Protein AF-A0A2A3TCF7-F1 (afdb_monomer_lite)

Sequence (434 aa):
MSLETQSQESRTGRAIRLHGKKVSWSELCNYILDLIENEKITGTDALSKQLGKTPKQTRRYLLKMAQDGKITLDADTGRLEKTQKAVNHEKFERLQKSDFGKIREIGRWFGNLTCKPAVAANYQYSLKRIFDKIMVNPSAALASKQAFIETWKTFKDFNDADMGVGHDQCYRIAFRSLGDEFDYHINLALGKKIGLTSKHDSYKKYAGAALSTTLTKIIGKEMLENGDFEVYTWFRIGCRTGGRTGAIASMTWDKIVFDEENFEVAQHETKDPRGDEWIGEDGEWQRKLPAIDLLHVLKHWKNLDESPNSKFVWFEDKGSDIANRKAILKIRSRVIKTLRRYLEQHYDEMDLLTREYAQIEPGHLLRHTFAQLLRDEGATSEQIRVAGCWKSAEIISWYTAASKSEKDVIKRIGAKVDSFSQEESDIMLGGKKN

Radius of gyration: 27.83 Å; chains: 1; bounding box: 101×50×64 Å

Foldseek 3Di:
DDDPPDDPPDDDDDFQDFPNHGDDLVVVLVVLVCCCPVVVDFDLCVSCVNRVHDSVVSLVSLVLCVVQQQFPADPPPRTTDGGNLRVLVVLLVVLCVDPLNVPPLNVLLLVPDPDRSVLSSLLSVLQVCLCVVLVHDVCQCLVDLVSVLVSLLSSQVVCCVVPNPDPCASNLVSSVSSCVSSVSDDDPVNCVVRVSDDCLVVLLVLAALADDPVLLVVLLVVCVVVVVLLLSLLLLCCLFQVAFLLFQLLFDPVQFDLDQVDTKHWTQRDDDVPLPARDDPPTDTQIADGDCVSSVSVVVLVPPPPDPPCCPPRDDDPSHSVVRVVSSVVSSVVSLVVLLVSLVVCLVVGDPSNSVCCVPCVSSNSSLNNLAVCVVVPDDLVRSCSNNVPPDSVSSSSSHDDDPVRVVVCVVVVVVVPPPDDPVVAVPPDDDDD

Structure (mmCIF, N/CA/C/O backbone):
data_AF-A0A2A3TCF7-F1
#
_entry.id   AF-A0A2A3TCF7-F1
#
loop_
_atom_site.group_PDB
_atom_site.id
_atom_site.type_symbol
_atom_site.label_atom_id
_atom_site.label_alt_id
_atom_site.label_comp_id
_atom_site.label_asym_id
_atom_site.label_entity_id
_atom_site.label_seq_id
_atom_site.pdbx_PDB_ins_code
_atom_site.Cartn_x
_atom_site.Cartn_y
_atom_site.Cartn_z
_atom_site.occupancy
_atom_site.B_iso_or_equiv
_atom_site.auth_seq_id
_atom_site.auth_comp_id
_atom_site.auth_asym_id
_atom_site.auth_atom_id
_atom_site.pdbx_PDB_model_num
ATOM 1 N N . MET A 1 1 ? -33.132 -29.640 14.417 1.00 34.09 1 MET A N 1
ATOM 2 C CA . MET A 1 1 ? -33.767 -29.805 13.094 1.00 34.09 1 MET A CA 1
ATOM 3 C C . MET A 1 1 ? -33.851 -28.437 12.460 1.00 34.09 1 MET A C 1
ATOM 5 O O . MET A 1 1 ? -34.415 -27.529 13.053 1.00 34.09 1 MET A O 1
ATOM 9 N N . SER A 1 2 ? -33.137 -28.298 11.352 1.00 31.11 2 SER A N 1
ATOM 10 C CA . SER A 1 2 ? -32.813 -27.072 10.631 1.00 31.11 2 SER A CA 1
ATOM 11 C C . SER A 1 2 ? -34.040 -26.435 9.985 1.00 31.11 2 SER A C 1
ATOM 13 O O . SER A 1 2 ? -34.702 -27.059 9.159 1.00 31.11 2 SER A O 1
ATOM 15 N N . LEU A 1 3 ? -34.286 -25.170 10.311 1.00 27.86 3 LEU A N 1
ATOM 16 C CA . LEU A 1 3 ? -35.026 -24.257 9.450 1.00 27.86 3 LEU A CA 1
ATOM 17 C C . LEU A 1 3 ? -33.990 -23.323 8.831 1.00 27.86 3 LEU A C 1
ATOM 19 O O . LEU A 1 3 ? -33.562 -22.347 9.441 1.00 27.86 3 LEU A O 1
ATOM 23 N N . GLU A 1 4 ? -33.527 -23.709 7.645 1.00 30.52 4 GLU A N 1
ATOM 24 C CA . GLU A 1 4 ? -32.742 -22.860 6.759 1.00 30.52 4 GLU A CA 1
ATOM 25 C C . GLU A 1 4 ? -33.631 -21.713 6.281 1.00 30.52 4 GLU A C 1
ATOM 27 O O . GLU A 1 4 ? -34.510 -21.876 5.431 1.00 30.52 4 GLU A O 1
ATOM 32 N N . THR A 1 5 ? -33.406 -20.532 6.841 1.00 32.09 5 THR A N 1
ATOM 33 C CA . THR A 1 5 ? -33.926 -19.284 6.298 1.00 32.09 5 THR A CA 1
ATOM 34 C C . THR A 1 5 ? -33.156 -18.983 5.017 1.00 32.09 5 THR A C 1
ATOM 36 O O . THR A 1 5 ? -32.027 -18.498 5.032 1.00 32.09 5 THR A O 1
ATOM 39 N N . GLN A 1 6 ? -33.783 -19.332 3.896 1.00 28.39 6 GLN A N 1
ATOM 40 C CA . GLN A 1 6 ? -33.371 -18.966 2.549 1.00 28.39 6 GLN A CA 1
ATOM 41 C C . GLN A 1 6 ? -33.142 -17.453 2.469 1.00 28.39 6 GLN A C 1
ATOM 43 O O . GLN A 1 6 ? -34.055 -16.657 2.701 1.00 28.39 6 GLN A O 1
ATOM 48 N N . SER A 1 7 ? -31.919 -17.058 2.120 1.00 31.42 7 SER A N 1
ATOM 49 C CA . SER A 1 7 ? -31.607 -15.685 1.756 1.00 31.42 7 SER A CA 1
ATOM 50 C C . SER A 1 7 ? -32.367 -15.319 0.481 1.00 31.42 7 SER A C 1
ATOM 52 O O . SER A 1 7 ? -32.249 -15.947 -0.574 1.00 31.42 7 SER A O 1
ATOM 54 N N . GLN A 1 8 ? -33.191 -14.281 0.592 1.00 32.19 8 GLN A N 1
ATOM 55 C CA . GLN A 1 8 ? -33.838 -13.627 -0.534 1.00 32.19 8 GLN A CA 1
ATOM 56 C C . GLN A 1 8 ? -32.796 -12.873 -1.372 1.00 32.19 8 GLN A C 1
ATOM 58 O O . GLN A 1 8 ? -32.655 -11.662 -1.264 1.00 32.19 8 GLN A O 1
ATOM 63 N N . GLU A 1 9 ? -32.129 -13.576 -2.285 1.00 33.62 9 GLU A N 1
ATOM 64 C CA . GLU A 1 9 ? -31.624 -12.982 -3.524 1.00 33.62 9 GLU A CA 1
ATOM 65 C C . GLU A 1 9 ? -32.459 -13.484 -4.702 1.00 33.62 9 GLU A C 1
ATOM 67 O O . GLU A 1 9 ? -32.076 -14.330 -5.508 1.00 33.62 9 GLU A O 1
ATOM 72 N N . SER A 1 10 ? -33.646 -12.900 -4.829 1.00 32.91 10 SER A N 1
ATOM 73 C CA . SER A 1 10 ? -34.271 -12.760 -6.134 1.00 32.91 10 SER A CA 1
ATOM 74 C C . SER A 1 10 ? -34.734 -11.320 -6.277 1.00 32.91 10 SER A C 1
ATOM 76 O O . SER A 1 10 ? -35.724 -10.911 -5.675 1.00 32.91 10 SER A O 1
ATOM 78 N N . ARG A 1 11 ? -33.991 -10.551 -7.076 1.00 33.25 11 ARG A N 1
ATOM 79 C CA . ARG A 1 11 ? -34.541 -9.526 -7.969 1.00 33.25 11 ARG A CA 1
ATOM 80 C C . ARG A 1 11 ? -33.497 -9.146 -9.027 1.00 33.25 11 ARG A C 1
ATOM 82 O O . ARG A 1 11 ? -32.744 -8.193 -8.903 1.00 33.25 11 ARG A O 1
ATOM 89 N N . THR A 1 12 ? -33.571 -9.903 -10.130 1.00 35.03 12 THR A N 1
ATOM 90 C CA . THR A 1 12 ? -33.327 -9.493 -11.536 1.00 35.03 12 THR A CA 1
ATOM 91 C C . THR A 1 12 ? -32.009 -9.824 -12.262 1.00 35.03 12 THR A C 1
ATOM 93 O O . THR A 1 12 ? -31.820 -9.371 -13.389 1.00 35.03 12 THR A O 1
ATOM 96 N N . GLY A 1 13 ? -31.165 -10.731 -11.761 1.00 39.12 13 GLY A N 1
ATOM 97 C CA . GLY A 1 13 ? -30.095 -11.344 -12.569 1.00 39.12 13 GLY A CA 1
ATOM 98 C C . GLY A 1 13 ? -30.425 -12.785 -12.966 1.00 39.12 13 GLY A C 1
ATOM 99 O O . GLY A 1 13 ? -30.337 -13.679 -12.131 1.00 39.12 13 GLY A O 1
ATOM 100 N N . ARG A 1 14 ? -30.789 -13.068 -14.228 1.00 57.84 14 ARG A N 1
ATOM 101 C CA . ARG A 1 14 ? -30.811 -14.469 -14.707 1.00 57.84 14 ARG A CA 1
ATOM 102 C C . ARG A 1 14 ? -29.402 -15.048 -14.546 1.00 57.84 14 ARG A C 1
ATOM 104 O O . ARG A 1 14 ? -28.455 -14.457 -15.060 1.00 57.84 14 ARG A O 1
ATOM 111 N N . ALA A 1 15 ? -29.284 -16.200 -13.886 1.00 67.69 15 ALA A N 1
ATOM 112 C CA . ALA A 1 15 ? -28.016 -16.907 -13.736 1.00 67.69 15 ALA A CA 1
ATOM 113 C C . ALA A 1 15 ? -27.306 -17.056 -15.095 1.00 67.69 15 ALA A C 1
ATOM 115 O O . ALA A 1 15 ? -27.918 -17.492 -16.079 1.00 67.69 15 ALA A O 1
ATOM 116 N N . ILE A 1 16 ? -26.027 -16.676 -15.150 1.00 79.12 16 ILE A N 1
ATOM 117 C CA . ILE A 1 16 ? -25.201 -16.806 -16.351 1.00 79.12 16 ILE A CA 1
ATOM 118 C C . ILE A 1 16 ? -25.026 -18.297 -16.632 1.00 79.12 16 ILE A C 1
ATOM 120 O O . ILE A 1 16 ? -24.754 -19.088 -15.731 1.00 79.12 16 ILE A O 1
ATOM 124 N N . ARG A 1 17 ? -25.245 -18.692 -17.887 1.00 82.00 17 ARG A N 1
ATOM 125 C CA . ARG A 1 17 ? -25.094 -20.082 -18.317 1.00 82.00 17 ARG A CA 1
ATOM 126 C C . ARG A 1 17 ? -24.221 -20.171 -19.553 1.00 82.00 17 ARG A C 1
ATOM 128 O O . ARG A 1 17 ? -24.506 -19.446 -20.499 1.00 82.00 17 ARG A O 1
ATOM 135 N N . LEU A 1 18 ? -23.269 -21.089 -19.598 1.00 82.81 18 LEU A N 1
ATOM 136 C CA . LEU A 1 18 ? -22.531 -21.470 -20.804 1.00 82.81 18 LEU A CA 1
ATOM 137 C C . LEU A 1 18 ? -22.938 -22.892 -21.185 1.00 82.81 18 LEU A C 1
ATOM 139 O O . LEU A 1 18 ? -22.938 -23.776 -20.333 1.00 82.81 18 LEU A O 1
ATOM 143 N N . HIS A 1 19 ? -23.388 -23.093 -22.427 1.00 82.25 19 HIS A N 1
ATOM 144 C CA . HIS A 1 19 ? -23.897 -24.389 -22.916 1.00 82.25 19 HIS A CA 1
ATOM 145 C C . HIS A 1 19 ? -24.870 -25.092 -21.946 1.00 82.25 19 HIS A C 1
ATOM 147 O O . HIS A 1 19 ? -24.787 -26.289 -21.691 1.00 82.25 19 HIS A O 1
ATOM 153 N N . GLY A 1 20 ? -25.783 -24.325 -21.343 1.00 77.50 20 GLY A N 1
ATOM 154 C CA . GLY A 1 20 ? -26.787 -24.840 -20.406 1.00 77.50 20 GLY A CA 1
ATOM 155 C C . GLY A 1 20 ? -26.321 -25.004 -18.952 1.00 77.50 20 GLY A C 1
ATOM 156 O O . GLY A 1 20 ? -27.182 -25.032 -18.067 1.00 77.50 20 GLY A O 1
ATOM 157 N N . LYS A 1 21 ? -25.010 -25.007 -18.677 1.00 84.56 21 LYS A N 1
ATOM 158 C CA . LYS A 1 21 ? -24.438 -25.076 -17.321 1.00 84.56 21 LYS A CA 1
ATOM 159 C C . LYS A 1 21 ? -24.357 -23.693 -16.688 1.00 84.56 21 LYS A C 1
ATOM 161 O O . LYS A 1 21 ? -23.992 -22.739 -17.366 1.00 84.56 21 LYS A O 1
ATOM 166 N N . LYS A 1 22 ? -24.715 -23.575 -15.407 1.00 85.69 22 LYS A N 1
ATOM 167 C CA . LYS A 1 22 ? -24.538 -22.334 -14.636 1.00 85.69 22 LYS A CA 1
ATOM 168 C C . LYS A 1 22 ? -23.041 -22.102 -14.424 1.00 85.69 22 LYS A C 1
ATOM 170 O O . LYS A 1 22 ? -22.351 -23.047 -14.066 1.00 85.69 22 LYS A O 1
ATOM 175 N N . VAL A 1 23 ? -22.583 -20.879 -14.662 1.00 82.81 23 VAL A N 1
ATOM 176 C CA . VAL A 1 23 ? -21.180 -20.474 -14.492 1.00 82.81 23 VAL A CA 1
ATOM 177 C C . VAL A 1 23 ? -21.103 -19.136 -13.765 1.00 82.81 23 VAL A C 1
ATOM 179 O O . VAL A 1 23 ? -22.049 -18.338 -13.827 1.00 82.81 23 VAL A O 1
ATOM 182 N N . SER A 1 24 ? -19.988 -18.890 -13.089 1.00 80.88 24 SER A N 1
ATOM 183 C CA . SER A 1 24 ? -19.671 -17.597 -12.488 1.00 80.88 24 SER A CA 1
ATOM 184 C C . SER A 1 24 ? -19.297 -16.560 -13.558 1.00 80.88 24 SER A C 1
ATOM 186 O O . SER A 1 24 ? -19.062 -16.874 -14.730 1.00 80.88 24 SER A O 1
ATOM 188 N N . TRP A 1 25 ? -19.255 -15.282 -13.168 1.00 82.19 25 TRP A N 1
ATOM 189 C CA . TRP A 1 25 ? -18.772 -14.215 -14.053 1.00 82.19 25 TRP A CA 1
ATOM 190 C C . TRP A 1 25 ? -17.290 -14.400 -14.406 1.00 82.19 25 TRP A C 1
ATOM 1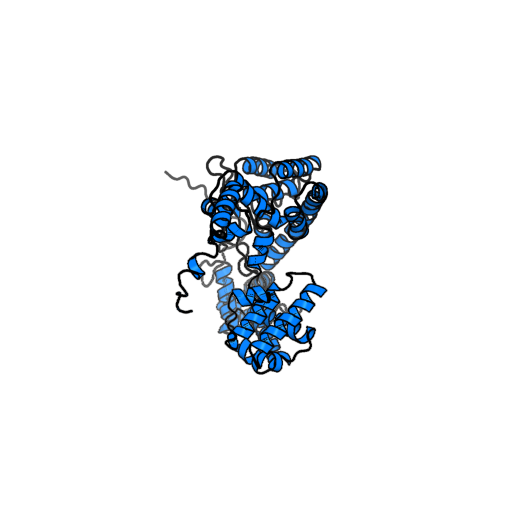92 O O . TRP A 1 25 ? -16.922 -14.219 -15.563 1.00 82.19 25 TRP A O 1
ATOM 202 N N . SER A 1 26 ? -16.468 -14.819 -13.439 1.00 71.44 26 SER A N 1
ATOM 203 C CA . SER A 1 26 ? -15.037 -15.087 -13.632 1.00 71.44 26 SER A CA 1
ATOM 204 C C . SER A 1 26 ? -14.809 -16.214 -14.647 1.00 71.44 26 SER A C 1
ATOM 206 O O . SER A 1 26 ? -14.059 -16.045 -15.607 1.00 71.44 26 SER A O 1
ATOM 208 N N . GLU A 1 27 ? -15.551 -17.319 -14.518 1.00 79.94 27 GLU A N 1
ATOM 209 C CA . GLU A 1 27 ? -15.502 -18.444 -15.461 1.00 79.94 27 GLU A CA 1
ATOM 210 C C . GLU A 1 27 ? -15.904 -18.022 -16.881 1.00 79.94 27 GLU A C 1
ATOM 212 O O . GLU A 1 27 ? -15.226 -18.371 -17.848 1.00 79.94 27 GLU A O 1
ATOM 217 N N . LEU A 1 28 ? -16.970 -17.223 -17.017 1.00 86.31 28 LEU A N 1
ATOM 218 C CA . LEU A 1 28 ? -17.383 -16.678 -18.312 1.00 86.31 28 LEU A CA 1
ATOM 219 C C . LEU A 1 28 ? -16.302 -15.771 -18.921 1.00 86.31 28 LEU A C 1
ATOM 221 O O . LEU A 1 28 ? -16.011 -15.888 -20.110 1.00 86.31 28 LEU A O 1
ATOM 225 N N . CYS A 1 29 ? -15.720 -14.871 -18.128 1.00 83.06 29 CYS A N 1
ATOM 226 C CA . CYS A 1 29 ? -14.664 -13.966 -18.576 1.00 83.06 29 CYS A CA 1
ATOM 227 C C . CYS A 1 29 ? -13.429 -14.727 -19.052 1.00 83.06 29 CYS A C 1
ATOM 229 O O . CYS A 1 29 ? -12.921 -14.428 -20.130 1.00 83.06 29 CYS A O 1
ATOM 231 N N . ASN A 1 30 ? -12.975 -15.719 -18.284 1.00 81.38 30 ASN A N 1
ATOM 232 C CA . ASN A 1 30 ? -11.824 -16.545 -18.642 1.00 81.38 30 ASN A CA 1
ATOM 233 C C . ASN A 1 30 ? -12.079 -17.320 -19.933 1.00 81.38 30 ASN A C 1
ATOM 235 O O . ASN A 1 30 ? -11.218 -17.339 -20.804 1.00 81.38 30 ASN A O 1
ATOM 239 N N . TYR A 1 31 ? -13.281 -17.874 -20.098 1.00 86.94 31 TYR A N 1
ATOM 240 C CA . TYR A 1 31 ? -13.658 -18.560 -21.329 1.00 86.94 31 TYR A CA 1
ATOM 241 C C . TYR A 1 31 ? -13.681 -17.615 -22.541 1.00 86.94 31 TYR A C 1
ATOM 243 O O . TYR A 1 31 ? -13.133 -17.931 -23.590 1.00 86.94 31 TYR A O 1
ATOM 251 N N . ILE A 1 32 ? -14.251 -16.412 -22.405 1.00 87.94 32 ILE A N 1
ATOM 252 C CA . ILE A 1 32 ? -14.236 -15.410 -23.485 1.00 87.94 32 ILE A CA 1
ATOM 253 C C . ILE A 1 32 ? -12.802 -14.973 -23.816 1.00 87.94 32 ILE A C 1
ATOM 255 O O . ILE A 1 32 ? -12.465 -14.836 -24.991 1.00 87.94 32 ILE A O 1
ATOM 259 N N . LEU A 1 33 ? -11.958 -14.748 -22.805 1.00 84.69 33 LEU A N 1
ATOM 260 C CA . LEU A 1 33 ? -10.547 -14.411 -23.003 1.00 84.69 33 LEU A CA 1
ATOM 261 C C . LEU A 1 33 ? -9.797 -15.539 -23.714 1.00 84.69 33 LEU A C 1
ATOM 263 O O . LEU A 1 33 ? -9.014 -15.247 -24.610 1.00 84.69 33 LEU A O 1
ATOM 267 N N . ASP A 1 34 ? -10.068 -16.797 -23.376 1.00 83.62 34 ASP A N 1
ATOM 268 C CA . ASP A 1 34 ? -9.492 -17.968 -24.039 1.00 83.62 34 ASP A CA 1
ATOM 269 C C . ASP A 1 34 ? -9.858 -18.009 -25.533 1.00 83.62 34 ASP A C 1
ATOM 271 O O . ASP A 1 34 ? -8.975 -18.074 -26.390 1.00 83.62 34 ASP A O 1
ATOM 275 N N . LEU A 1 35 ? -11.139 -17.810 -25.869 1.00 86.56 35 LEU A N 1
ATOM 276 C CA . LEU A 1 35 ? -11.603 -17.714 -27.261 1.00 86.56 35 LEU A CA 1
ATOM 277 C C . LEU A 1 35 ? -10.933 -16.561 -28.033 1.00 86.56 35 LEU A C 1
ATOM 279 O O . LEU A 1 35 ? -10.613 -16.682 -29.217 1.00 86.56 35 LEU A O 1
ATOM 283 N N . ILE A 1 36 ? -10.714 -15.421 -27.377 1.00 85.31 36 ILE A N 1
ATOM 284 C CA . ILE A 1 36 ? -10.063 -14.256 -27.988 1.00 85.31 36 ILE A CA 1
ATOM 285 C C . ILE A 1 36 ? -8.560 -14.499 -28.177 1.00 85.31 36 ILE A C 1
ATOM 287 O O . ILE A 1 36 ? -7.996 -14.164 -29.219 1.00 85.31 36 ILE A O 1
ATOM 291 N N . GLU A 1 37 ? -7.885 -15.026 -27.158 1.00 79.88 37 GLU A N 1
ATOM 292 C CA . GLU A 1 37 ? -6.426 -15.096 -27.111 1.00 79.88 37 GLU A CA 1
ATOM 293 C C . GLU A 1 37 ? -5.877 -16.326 -27.829 1.00 79.88 37 GLU A C 1
ATOM 295 O O . GLU A 1 37 ? -4.890 -16.194 -28.563 1.00 79.88 37 GLU A O 1
ATOM 300 N N . ASN A 1 38 ? -6.521 -17.480 -27.659 1.00 79.88 38 ASN A N 1
ATOM 301 C CA . ASN A 1 38 ? -6.068 -18.761 -28.192 1.00 79.88 38 ASN A CA 1
ATOM 302 C C . ASN A 1 38 ? -6.754 -19.093 -29.519 1.00 79.88 38 ASN A C 1
ATOM 304 O O . ASN A 1 38 ? -6.068 -19.437 -30.480 1.00 79.88 38 ASN A O 1
ATOM 308 N N . GLU A 1 39 ? -8.069 -18.890 -29.623 1.00 80.56 39 GLU A N 1
ATOM 309 C CA . GLU A 1 39 ? -8.816 -19.159 -30.866 1.00 80.56 39 GLU A CA 1
ATOM 310 C C . GLU A 1 39 ? -8.902 -17.947 -31.815 1.00 80.56 39 GLU A C 1
ATOM 312 O O . GLU A 1 39 ? -9.417 -18.057 -32.927 1.00 80.56 39 GLU A O 1
ATOM 317 N N . LYS A 1 40 ? -8.372 -16.784 -31.406 1.00 81.38 40 LYS A N 1
ATOM 318 C CA . LYS A 1 40 ? -8.344 -15.532 -32.192 1.00 81.38 40 LYS A CA 1
ATOM 319 C C . LYS A 1 40 ? -9.728 -15.035 -32.631 1.00 81.38 40 LYS A C 1
ATOM 321 O O . LYS A 1 40 ? -9.851 -14.306 -33.618 1.00 81.38 40 LYS A O 1
ATOM 326 N N . ILE A 1 41 ? -10.777 -15.373 -31.883 1.00 82.38 41 ILE A N 1
ATOM 327 C CA . ILE A 1 41 ? -12.149 -14.972 -32.198 1.00 82.38 41 ILE A CA 1
ATOM 328 C C . ILE A 1 41 ? -12.422 -13.580 -31.621 1.00 82.38 41 ILE A C 1
ATOM 330 O O . ILE A 1 41 ? -12.693 -13.421 -30.434 1.00 82.38 41 ILE A O 1
ATOM 334 N N . THR A 1 42 ? -12.392 -12.553 -32.471 1.00 77.44 42 THR A N 1
ATOM 335 C CA . THR A 1 42 ? -12.592 -11.152 -32.047 1.00 77.44 42 THR A CA 1
ATOM 336 C C . THR A 1 42 ? -13.971 -10.583 -32.394 1.00 77.44 42 THR A C 1
ATOM 338 O O . THR A 1 42 ? -14.417 -9.599 -31.800 1.00 77.44 42 THR A O 1
ATOM 341 N N . GLY A 1 43 ? -14.685 -11.209 -33.335 1.00 81.75 43 GLY A N 1
ATOM 342 C CA . GLY A 1 43 ? -16.016 -10.784 -33.764 1.00 81.75 43 GLY A CA 1
ATOM 343 C C . GLY A 1 43 ? -17.112 -11.182 -32.774 1.00 81.75 43 GLY A C 1
ATOM 344 O O . GLY A 1 43 ? -17.218 -12.346 -32.387 1.00 81.75 43 GLY A O 1
ATOM 345 N N . THR A 1 44 ? -17.989 -10.237 -32.416 1.00 84.75 44 THR A N 1
ATOM 346 C CA . THR A 1 44 ? -19.103 -10.474 -31.479 1.00 84.75 44 THR A CA 1
ATOM 347 C C . THR A 1 44 ? -20.026 -11.608 -31.929 1.00 84.75 44 THR A C 1
ATOM 349 O O . THR A 1 44 ? -20.462 -12.393 -31.089 1.00 84.75 44 THR A O 1
ATOM 352 N N . ASP A 1 45 ? -20.291 -11.741 -33.231 1.00 84.75 45 ASP A N 1
ATOM 353 C CA . ASP A 1 45 ? -21.159 -12.800 -33.760 1.00 84.75 45 ASP A CA 1
ATOM 354 C C . ASP A 1 45 ? -20.521 -14.186 -33.634 1.00 84.75 45 ASP A C 1
ATOM 356 O O . ASP A 1 45 ? -21.181 -15.137 -33.216 1.00 84.75 45 ASP A O 1
ATOM 360 N N . ALA A 1 46 ? -19.225 -14.303 -33.927 1.00 85.56 46 ALA A N 1
ATOM 361 C CA . ALA A 1 46 ? -18.490 -15.556 -33.790 1.00 85.56 46 ALA A CA 1
ATOM 362 C C . ALA A 1 46 ? -18.360 -15.971 -32.314 1.00 85.56 46 ALA A C 1
ATOM 364 O O . ALA A 1 46 ? -18.671 -17.112 -31.973 1.00 85.56 46 ALA A O 1
ATOM 365 N N . LEU A 1 47 ? -18.038 -15.022 -31.426 1.00 86.50 47 LEU A N 1
ATOM 366 C CA . LEU A 1 47 ? -18.069 -15.243 -29.977 1.00 86.50 47 LEU A CA 1
ATOM 367 C C . LEU A 1 47 ? -19.464 -15.669 -29.509 1.00 86.50 47 LEU A C 1
ATOM 369 O O . LEU A 1 47 ? -19.597 -16.565 -28.688 1.00 86.50 47 LEU A O 1
ATOM 373 N N . SER A 1 48 ? -20.531 -15.066 -30.041 1.00 88.75 48 SER A N 1
ATOM 374 C CA . SER A 1 48 ? -21.900 -15.423 -29.654 1.00 88.75 48 SER A CA 1
ATOM 375 C C . SER A 1 48 ? -22.261 -16.870 -29.985 1.00 88.75 48 SER A C 1
ATOM 377 O O . SER A 1 48 ? -22.875 -17.542 -29.155 1.00 88.75 48 SER A O 1
ATOM 379 N N . LYS A 1 49 ? -21.796 -17.382 -31.134 1.00 88.94 49 LYS A N 1
ATOM 380 C CA . LYS A 1 49 ? -21.970 -18.788 -31.518 1.00 88.94 49 LYS A CA 1
ATOM 381 C C . LYS A 1 49 ? -21.252 -19.716 -30.542 1.00 88.94 49 LYS A C 1
ATOM 383 O O . LYS A 1 49 ? -21.889 -20.635 -30.034 1.00 88.94 49 LYS A O 1
ATOM 388 N N . GLN A 1 50 ? -19.988 -19.427 -30.223 1.00 88.62 50 GLN A N 1
ATOM 389 C CA . GLN A 1 50 ? -19.214 -20.238 -29.279 1.00 88.62 50 GLN A CA 1
ATOM 390 C C . GLN A 1 50 ? -19.800 -20.206 -27.869 1.00 88.62 50 GLN A C 1
ATOM 392 O O . GLN A 1 50 ? -19.904 -21.232 -27.221 1.00 88.62 50 GLN A O 1
ATOM 397 N N . LEU A 1 51 ? -20.294 -19.059 -27.406 1.00 86.19 51 LEU A N 1
ATOM 398 C CA . LEU A 1 51 ? -20.890 -18.942 -26.072 1.00 86.19 51 LEU A CA 1
ATOM 399 C C . LEU A 1 51 ? -22.296 -19.566 -25.974 1.00 86.19 51 LEU A C 1
ATOM 401 O O . LEU A 1 51 ? -22.861 -19.654 -24.877 1.00 86.19 51 LEU A O 1
ATOM 405 N N . GLY A 1 52 ? -22.910 -19.936 -27.106 1.00 86.38 52 GLY A N 1
ATOM 406 C CA . GLY A 1 52 ? -24.324 -20.310 -27.169 1.00 86.38 52 GLY A CA 1
ATOM 407 C C . GLY A 1 52 ? -25.238 -19.157 -26.732 1.00 86.38 52 GLY A C 1
ATOM 408 O O . GLY A 1 52 ? -26.168 -19.346 -25.939 1.00 86.38 52 GLY A O 1
ATOM 409 N N . LYS A 1 53 ? -24.925 -17.933 -27.176 1.00 88.75 53 LYS A N 1
ATOM 410 C CA . LYS A 1 53 ? -25.606 -16.685 -26.803 1.00 88.75 53 LYS A CA 1
ATOM 411 C C . LYS A 1 53 ? -26.008 -15.879 -28.020 1.00 88.75 53 LYS A C 1
ATOM 413 O O . LYS A 1 53 ? -25.498 -16.055 -29.116 1.00 88.75 53 LYS A O 1
ATOM 418 N N . THR A 1 54 ? -26.928 -14.945 -27.807 1.00 87.69 54 THR A N 1
ATOM 419 C CA . THR A 1 54 ? -27.238 -13.946 -28.835 1.00 87.69 54 THR A CA 1
ATOM 420 C C . THR A 1 54 ? -26.103 -12.918 -28.934 1.00 87.69 54 THR A C 1
ATOM 422 O O . THR A 1 54 ? -25.530 -12.562 -27.897 1.00 87.69 54 THR A O 1
ATOM 425 N N . PRO A 1 55 ? -25.830 -12.340 -30.120 1.00 85.75 55 PRO A N 1
ATOM 426 C CA . PRO A 1 55 ? -24.841 -11.267 -30.273 1.00 85.75 55 PRO A CA 1
ATOM 427 C C . PRO A 1 55 ? -25.054 -10.102 -29.300 1.00 85.75 55 PRO A C 1
ATOM 429 O O . PRO A 1 55 ? -24.108 -9.557 -28.736 1.00 85.75 55 PRO A O 1
ATOM 432 N N . LYS A 1 56 ? -26.320 -9.768 -29.012 1.00 85.69 56 LYS A N 1
ATOM 433 C CA . LYS A 1 56 ? -26.692 -8.727 -28.043 1.00 85.69 56 LYS A CA 1
ATOM 434 C C . LYS A 1 56 ? -26.247 -9.062 -26.615 1.00 85.69 56 LYS A C 1
ATOM 436 O O . LYS A 1 56 ? -25.807 -8.170 -25.894 1.00 85.69 56 LYS A O 1
ATOM 441 N N . GLN A 1 57 ? -26.374 -10.320 -26.189 1.00 85.56 57 GLN A N 1
ATOM 442 C CA . GLN A 1 57 ? -25.907 -10.771 -24.872 1.00 85.56 57 GLN A CA 1
ATOM 443 C C . GLN A 1 57 ? -24.382 -10.803 -24.808 1.00 85.56 57 GLN A C 1
ATOM 445 O O . GLN A 1 57 ? -23.814 -10.271 -23.860 1.00 85.56 57 GLN A O 1
ATOM 450 N N . THR A 1 58 ? -23.728 -11.331 -25.842 1.00 88.12 58 THR A N 1
ATOM 451 C CA . THR A 1 58 ? -22.265 -11.331 -25.947 1.00 88.12 58 THR A CA 1
ATOM 452 C C . THR A 1 58 ? -21.701 -9.916 -25.896 1.00 88.12 58 THR A C 1
ATOM 454 O O . THR A 1 58 ? -20.772 -9.655 -25.141 1.00 88.12 58 THR A O 1
ATOM 457 N N . ARG A 1 59 ? -22.318 -8.956 -26.598 1.00 86.19 59 ARG A N 1
ATOM 458 C CA . ARG A 1 59 ? -21.920 -7.543 -26.535 1.00 86.19 59 ARG A CA 1
ATOM 459 C C . ARG A 1 59 ? -22.035 -6.962 -25.125 1.00 86.19 59 ARG A C 1
ATOM 461 O O . ARG A 1 59 ? -21.168 -6.202 -24.714 1.00 86.19 59 ARG A O 1
ATOM 468 N N . ARG A 1 60 ? -23.078 -7.321 -24.368 1.00 85.50 60 ARG A N 1
ATOM 469 C CA . ARG A 1 60 ? -23.211 -6.906 -22.958 1.00 85.50 60 ARG A CA 1
ATOM 470 C C . ARG A 1 60 ? -22.091 -7.477 -22.093 1.00 85.50 60 ARG A C 1
ATOM 472 O O . ARG A 1 60 ? -21.587 -6.759 -21.238 1.00 85.50 60 ARG A O 1
ATOM 479 N N . TYR A 1 61 ? -21.688 -8.727 -22.328 1.00 89.38 61 TYR A N 1
ATOM 480 C CA . TYR A 1 61 ? -20.548 -9.320 -21.630 1.00 89.38 61 TYR A CA 1
ATOM 481 C C . TYR A 1 61 ? -19.244 -8.601 -21.975 1.00 89.38 61 TYR A C 1
ATOM 483 O O . TYR A 1 61 ? -18.532 -8.204 -21.065 1.00 89.38 61 TYR A O 1
ATOM 491 N N . LEU A 1 62 ? -18.983 -8.321 -23.254 1.00 88.25 62 LEU A N 1
ATOM 492 C CA . LEU A 1 62 ? -17.794 -7.571 -23.671 1.00 88.25 62 LEU A CA 1
ATOM 493 C C . LEU A 1 62 ? -17.759 -6.153 -23.075 1.00 88.25 62 LEU A C 1
ATOM 495 O O . LEU A 1 62 ? -16.731 -5.729 -22.563 1.00 88.25 62 LEU A O 1
ATOM 499 N N . LEU A 1 63 ? -18.883 -5.431 -23.060 1.00 83.00 63 LEU A N 1
ATOM 500 C CA . LEU A 1 63 ? -18.959 -4.111 -22.420 1.00 83.00 63 LEU A CA 1
ATOM 501 C C . LEU A 1 63 ? -18.644 -4.179 -20.921 1.00 83.00 63 LEU A C 1
ATOM 503 O O . LEU A 1 63 ? -17.909 -3.335 -20.416 1.00 83.00 63 LEU A O 1
ATOM 507 N N . LYS A 1 64 ? -19.159 -5.196 -20.221 1.00 78.94 64 LYS A N 1
ATOM 508 C CA . LYS A 1 64 ? -18.854 -5.408 -18.804 1.00 78.94 64 LYS A CA 1
ATOM 509 C C . LYS A 1 64 ? -17.380 -5.782 -18.596 1.00 78.94 64 LYS A C 1
ATOM 511 O O . LYS A 1 64 ? -16.716 -5.169 -17.776 1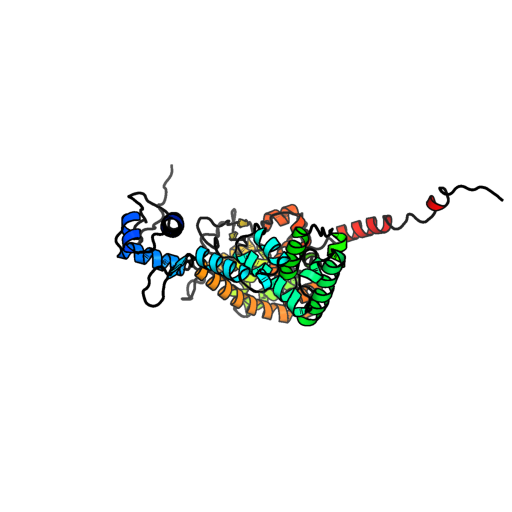.00 78.94 64 LYS A O 1
ATOM 516 N N . MET A 1 65 ? -16.823 -6.680 -19.410 1.00 82.75 65 MET A N 1
ATOM 517 C CA . MET A 1 65 ? -15.390 -7.012 -19.384 1.00 82.75 65 MET A CA 1
ATOM 518 C C . MET A 1 65 ? -14.493 -5.797 -19.663 1.00 82.75 65 MET A C 1
ATOM 520 O O . MET A 1 65 ? -13.378 -5.721 -19.146 1.00 82.75 65 MET A O 1
ATOM 524 N N . ALA A 1 66 ? -14.960 -4.846 -20.476 1.00 78.19 66 ALA A N 1
ATOM 525 C CA . ALA A 1 66 ? -14.254 -3.598 -20.743 1.00 78.19 66 ALA A CA 1
ATOM 526 C C . ALA A 1 66 ? -14.303 -2.629 -19.554 1.00 78.19 66 ALA A C 1
ATOM 528 O O . ALA A 1 66 ? -13.303 -1.987 -19.240 1.00 78.19 66 ALA A O 1
ATOM 529 N N . GLN A 1 67 ? -15.433 -2.563 -18.845 1.00 69.94 67 GLN A N 1
ATOM 530 C CA . GLN A 1 67 ? -15.543 -1.842 -17.569 1.00 69.94 67 GLN A CA 1
ATOM 531 C C . GLN A 1 67 ? -14.631 -2.457 -16.497 1.00 69.94 67 GLN A C 1
ATOM 533 O O . GLN A 1 67 ? -13.961 -1.727 -15.765 1.00 69.94 67 GLN A O 1
ATOM 538 N N . ASP A 1 68 ? -14.526 -3.788 -16.489 1.00 68.62 68 ASP A N 1
ATOM 539 C CA . ASP A 1 68 ? -13.594 -4.572 -15.669 1.00 68.62 68 ASP A CA 1
ATOM 540 C C . ASP A 1 68 ? -12.125 -4.400 -16.092 1.00 68.62 68 ASP A C 1
ATOM 542 O O . ASP A 1 68 ? -11.220 -4.856 -15.396 1.00 68.62 68 ASP A O 1
ATOM 546 N N . GLY A 1 69 ? -11.876 -3.742 -17.231 1.00 70.25 69 GLY A N 1
ATOM 547 C CA . GLY A 1 69 ? -10.557 -3.533 -17.825 1.00 70.25 69 GLY A CA 1
ATOM 548 C C . GLY A 1 69 ? -9.821 -4.808 -18.202 1.00 70.25 69 GLY A C 1
ATOM 549 O O . GLY A 1 69 ? -8.596 -4.807 -18.304 1.00 70.25 69 GLY A O 1
ATOM 550 N N . LYS A 1 70 ? -10.552 -5.904 -18.414 1.00 72.38 70 LYS A N 1
ATOM 551 C CA . LYS A 1 70 ? -9.989 -7.149 -18.947 1.00 72.38 70 LYS A CA 1
ATOM 552 C C . LYS A 1 70 ? -9.743 -7.019 -20.458 1.00 72.38 70 LYS A C 1
ATOM 554 O O . LYS A 1 70 ? -8.819 -7.634 -20.995 1.00 72.38 70 LYS A O 1
ATOM 559 N N . ILE A 1 71 ? -10.526 -6.173 -21.132 1.00 81.12 71 ILE A N 1
ATOM 560 C CA . ILE A 1 71 ? -10.410 -5.861 -22.561 1.00 81.12 71 ILE A CA 1
ATOM 561 C C . ILE A 1 71 ? -10.582 -4.360 -22.833 1.00 81.12 71 ILE A C 1
ATOM 563 O O . ILE A 1 71 ? -11.191 -3.643 -22.046 1.00 81.12 71 ILE A O 1
ATOM 567 N N . THR A 1 72 ? -10.085 -3.904 -23.976 1.00 81.06 72 THR A N 1
ATOM 568 C CA . THR A 1 72 ? -10.350 -2.583 -24.549 1.00 81.06 72 THR A CA 1
ATOM 569 C C . THR A 1 72 ? -11.298 -2.753 -25.726 1.00 81.06 72 THR A C 1
ATOM 571 O O . THR A 1 72 ? -11.101 -3.635 -26.569 1.00 81.06 72 THR A O 1
ATOM 574 N N . LEU A 1 73 ? -12.331 -1.917 -25.775 1.00 82.62 73 LEU A N 1
ATOM 575 C CA . LEU A 1 73 ? -13.210 -1.807 -26.930 1.00 82.62 73 LEU A CA 1
ATOM 576 C C . LEU A 1 73 ? -12.882 -0.522 -27.680 1.00 82.62 73 LEU A C 1
ATOM 578 O O . LEU A 1 73 ? -12.638 0.510 -27.057 1.00 82.62 73 LEU A O 1
ATOM 582 N N . ASP A 1 74 ? -12.934 -0.601 -29.000 1.00 80.69 74 ASP A N 1
ATOM 583 C CA . ASP A 1 74 ? -12.816 0.540 -29.893 1.00 80.69 74 ASP A CA 1
ATOM 584 C C . ASP A 1 74 ? -13.957 1.536 -29.619 1.00 80.69 74 ASP A C 1
ATOM 586 O O . ASP A 1 74 ? -15.121 1.142 -29.486 1.00 80.69 74 ASP A O 1
ATOM 590 N N . ALA A 1 75 ? -13.619 2.819 -29.485 1.00 69.50 75 ALA A N 1
ATOM 591 C CA . ALA A 1 75 ? -14.554 3.847 -29.031 1.00 69.50 75 ALA A CA 1
ATOM 592 C C . ALA A 1 75 ? -15.676 4.135 -30.044 1.00 69.50 75 ALA A C 1
ATOM 594 O O . ALA A 1 75 ? -16.796 4.444 -29.635 1.00 69.50 75 ALA A O 1
ATOM 595 N N . ASP A 1 76 ? -15.396 3.980 -31.339 1.00 69.81 76 ASP A N 1
ATOM 596 C CA . ASP A 1 76 ? -16.311 4.349 -32.420 1.00 69.81 76 ASP A CA 1
ATOM 597 C C . ASP A 1 76 ? -17.205 3.173 -32.831 1.00 69.81 76 ASP A C 1
ATOM 599 O O . ASP A 1 76 ? -18.394 3.324 -33.117 1.00 69.81 76 ASP A O 1
ATOM 603 N N . THR A 1 77 ? -16.648 1.965 -32.825 1.00 70.38 77 THR A N 1
ATOM 604 C CA . THR A 1 77 ? -17.326 0.748 -33.287 1.00 70.38 77 THR A CA 1
ATOM 605 C C . THR A 1 77 ? -17.830 -0.128 -32.140 1.00 70.38 77 THR A C 1
ATOM 607 O O . THR A 1 77 ? -18.678 -1.004 -32.348 1.00 70.38 77 THR A O 1
ATOM 610 N N . GLY A 1 78 ? -17.328 0.074 -30.917 1.00 66.31 78 GLY A N 1
ATOM 611 C CA . GLY A 1 78 ? -17.626 -0.757 -29.748 1.00 66.31 78 GLY A CA 1
ATOM 612 C C . GLY A 1 78 ? -17.189 -2.215 -29.906 1.00 66.31 78 GLY A C 1
ATOM 613 O O . GLY A 1 78 ? -17.706 -3.087 -29.200 1.00 66.31 78 GLY A O 1
ATOM 614 N N . ARG A 1 79 ? -16.309 -2.496 -30.875 1.00 77.88 79 ARG A N 1
ATOM 615 C CA . ARG A 1 79 ? -15.747 -3.823 -31.143 1.00 77.88 79 ARG A CA 1
ATOM 616 C C . ARG A 1 79 ? -14.556 -4.076 -30.235 1.00 77.88 79 ARG A C 1
ATOM 618 O O . ARG A 1 79 ? -13.931 -3.142 -29.749 1.00 77.88 79 ARG A O 1
ATOM 625 N N . LEU A 1 80 ? -14.247 -5.350 -30.013 1.00 79.69 80 LEU A N 1
ATOM 626 C CA . LEU A 1 80 ? -13.039 -5.736 -29.298 1.00 79.69 80 LEU A CA 1
ATOM 627 C C . LEU A 1 80 ? -11.812 -5.214 -30.047 1.00 79.69 80 LEU A C 1
ATOM 629 O O . LEU A 1 80 ? -11.572 -5.618 -31.181 1.00 79.69 80 LEU A O 1
ATOM 633 N N . GLU A 1 81 ? -11.046 -4.346 -29.393 1.00 79.19 81 GLU A N 1
ATOM 634 C CA . GLU A 1 81 ? -9.793 -3.829 -29.928 1.00 79.19 81 GLU A CA 1
ATOM 635 C C . GLU A 1 81 ? -8.641 -4.740 -29.490 1.00 79.19 81 GLU A C 1
ATOM 637 O O . GLU A 1 81 ? -7.983 -5.370 -30.317 1.00 79.19 81 GLU A O 1
ATOM 642 N N . LYS A 1 82 ? -8.414 -4.854 -28.174 1.00 78.44 82 LYS A N 1
ATOM 643 C CA . LYS A 1 82 ? -7.303 -5.620 -27.581 1.00 78.44 82 LYS A CA 1
ATOM 644 C C . LYS A 1 82 ? -7.685 -6.169 -26.208 1.00 78.44 82 LYS A C 1
ATOM 646 O O . LYS A 1 82 ? -8.479 -5.566 -25.495 1.00 78.44 82 LYS A O 1
ATOM 651 N N . THR A 1 83 ? -7.081 -7.280 -25.785 1.00 78.00 83 THR A N 1
ATOM 652 C CA . THR A 1 83 ? -7.125 -7.687 -24.368 1.00 78.00 83 THR A CA 1
ATOM 653 C C . THR A 1 83 ? -6.112 -6.885 -23.554 1.00 78.00 83 THR A C 1
ATOM 655 O O . THR A 1 83 ? -5.111 -6.398 -24.086 1.00 78.00 83 THR A O 1
ATOM 658 N N . GLN A 1 84 ? -6.310 -6.765 -22.241 1.00 66.94 84 GLN A N 1
ATOM 659 C CA . GLN A 1 84 ? -5.346 -6.083 -21.372 1.00 66.94 84 GLN A CA 1
ATOM 660 C C . GLN A 1 84 ? -3.971 -6.775 -21.375 1.00 66.94 84 GLN A C 1
ATOM 662 O O . GLN A 1 84 ? -2.931 -6.118 -21.253 1.00 66.94 84 GLN A O 1
ATOM 667 N N . LYS A 1 85 ? -3.947 -8.099 -21.566 1.00 66.50 85 LYS A N 1
ATOM 668 C CA . LYS A 1 85 ? -2.723 -8.879 -21.777 1.00 66.50 85 LYS A CA 1
ATOM 669 C C . LYS A 1 85 ? -2.038 -8.488 -23.085 1.00 66.50 85 LYS A C 1
ATOM 671 O O . LYS A 1 85 ? -0.840 -8.229 -23.056 1.00 66.50 85 LYS A O 1
ATOM 676 N N . ALA A 1 86 ? -2.785 -8.353 -24.184 1.00 67.94 86 ALA A N 1
ATOM 677 C CA . ALA A 1 86 ? -2.253 -7.882 -25.462 1.00 67.94 86 ALA A CA 1
ATOM 678 C C . ALA A 1 86 ? -1.701 -6.448 -25.368 1.00 67.94 86 ALA A C 1
ATOM 680 O O . ALA A 1 86 ? -0.590 -6.202 -25.822 1.00 67.94 86 ALA A O 1
ATOM 681 N N . VAL A 1 87 ? -2.396 -5.526 -24.689 1.00 67.38 87 VAL A N 1
ATOM 682 C CA . VAL A 1 87 ? -1.897 -4.157 -24.430 1.00 67.38 87 VAL A CA 1
ATOM 683 C C . VAL A 1 87 ? -0.594 -4.179 -23.627 1.00 67.38 87 VAL A C 1
ATOM 685 O O . VAL A 1 87 ? 0.341 -3.430 -23.908 1.00 67.38 87 VAL A O 1
ATOM 688 N N . ASN A 1 88 ? -0.510 -5.033 -22.605 1.00 61.94 88 ASN A N 1
ATOM 689 C CA . ASN A 1 88 ? 0.703 -5.170 -21.800 1.00 61.94 88 ASN A CA 1
ATOM 690 C C . ASN A 1 88 ? 1.849 -5.813 -22.590 1.00 61.94 88 ASN A C 1
ATOM 692 O O . ASN A 1 88 ? 3.000 -5.420 -22.407 1.00 61.94 88 ASN A O 1
ATOM 696 N N . HIS A 1 89 ? 1.540 -6.767 -23.465 1.00 66.62 89 HIS A N 1
ATOM 697 C CA . HIS A 1 89 ? 2.507 -7.407 -24.346 1.00 66.62 89 HIS A CA 1
ATOM 698 C C . HIS A 1 89 ? 3.027 -6.440 -25.413 1.00 66.62 89 HIS A C 1
ATOM 700 O O . HIS A 1 89 ? 4.227 -6.328 -25.592 1.00 66.62 89 HIS A O 1
ATOM 706 N N . GLU A 1 90 ? 2.167 -5.643 -26.041 1.00 66.88 90 GLU A N 1
ATOM 707 C CA . GLU A 1 90 ? 2.575 -4.609 -26.996 1.00 66.88 90 GLU A CA 1
ATOM 708 C C . GLU A 1 90 ? 3.436 -3.527 -26.334 1.00 66.88 90 GLU A C 1
ATOM 710 O O . GLU A 1 90 ? 4.441 -3.093 -26.895 1.00 66.88 90 GLU A O 1
ATOM 715 N N . LYS A 1 91 ? 3.096 -3.118 -25.102 1.00 65.69 91 LYS A N 1
ATOM 716 C CA . LYS A 1 91 ? 3.967 -2.243 -24.305 1.00 65.69 91 LYS A CA 1
ATOM 717 C C . LYS A 1 91 ? 5.330 -2.888 -24.074 1.00 65.69 91 LYS A C 1
ATOM 719 O O . LYS A 1 91 ? 6.334 -2.207 -24.240 1.00 65.69 91 LYS A O 1
ATOM 724 N N . PHE A 1 92 ? 5.360 -4.170 -23.717 1.00 66.69 92 PHE A N 1
ATOM 725 C CA . PHE A 1 92 ? 6.584 -4.947 -23.511 1.00 66.69 92 PHE A CA 1
ATOM 726 C C . PHE A 1 92 ? 7.415 -5.068 -24.800 1.00 66.69 92 PHE A C 1
ATOM 728 O O . PHE A 1 92 ? 8.619 -4.825 -24.778 1.00 66.69 92 PHE A O 1
ATOM 735 N N . GLU A 1 93 ? 6.785 -5.337 -25.941 1.00 69.50 93 GLU A N 1
ATOM 736 C CA . GLU A 1 93 ? 7.457 -5.373 -27.240 1.00 69.50 93 GLU A CA 1
ATOM 737 C C . GLU A 1 93 ? 8.001 -4.005 -27.649 1.00 69.50 93 GLU A C 1
ATOM 739 O O . GLU A 1 93 ? 9.135 -3.897 -28.111 1.00 69.50 93 GLU A O 1
ATOM 744 N N . ARG A 1 94 ? 7.215 -2.934 -27.486 1.00 73.94 94 ARG A N 1
ATOM 745 C CA . ARG A 1 94 ? 7.660 -1.565 -27.788 1.00 73.94 94 ARG A CA 1
ATOM 746 C C . ARG A 1 94 ? 8.884 -1.197 -26.957 1.00 73.94 94 ARG A C 1
ATOM 748 O O . ARG A 1 94 ? 9.789 -0.521 -27.435 1.00 73.94 94 ARG A O 1
ATOM 755 N N . LEU A 1 95 ? 8.891 -1.643 -25.713 1.00 70.06 95 LEU A N 1
ATOM 756 C CA . LEU A 1 95 ? 9.969 -1.465 -24.763 1.00 70.06 95 LEU A CA 1
ATOM 757 C C . LEU A 1 95 ? 11.237 -2.240 -25.156 1.00 70.06 95 LEU A C 1
ATOM 759 O O . LEU A 1 95 ? 12.324 -1.661 -25.112 1.00 70.06 95 LEU A O 1
ATOM 763 N N . GLN A 1 96 ? 11.114 -3.478 -25.644 1.00 70.94 96 GLN A N 1
ATOM 764 C CA . GLN A 1 96 ? 12.229 -4.207 -26.270 1.00 70.94 96 GLN A CA 1
ATOM 765 C C . GLN A 1 96 ? 12.739 -3.515 -27.539 1.00 70.94 96 GLN A C 1
ATOM 767 O O . GLN A 1 96 ? 13.942 -3.424 -27.758 1.00 70.94 96 GLN A O 1
ATOM 772 N N . LYS A 1 97 ? 11.827 -2.981 -28.358 1.00 79.38 97 LYS A N 1
ATOM 773 C CA . LYS A 1 97 ? 12.136 -2.280 -29.616 1.00 79.38 97 LYS A CA 1
ATOM 774 C C . LYS A 1 97 ? 12.635 -0.841 -29.406 1.00 79.38 97 LYS A C 1
ATOM 776 O O . LYS A 1 97 ? 13.000 -0.184 -30.381 1.00 79.38 97 LYS A O 1
ATOM 781 N N . SER A 1 98 ? 12.646 -0.332 -28.173 1.00 82.00 98 SER A N 1
ATOM 782 C CA . SER A 1 98 ? 13.185 0.995 -27.852 1.00 82.00 98 SER A CA 1
ATOM 783 C C . SER A 1 98 ? 14.709 1.012 -27.965 1.00 82.00 98 SER A C 1
ATOM 785 O O . SER A 1 98 ? 15.349 -0.018 -27.772 1.00 82.00 98 SER A O 1
ATOM 787 N N . ASP A 1 99 ? 15.318 2.172 -28.217 1.00 85.12 99 ASP A N 1
ATOM 788 C CA . ASP A 1 99 ? 16.783 2.257 -28.335 1.00 85.12 99 ASP A CA 1
ATOM 789 C C . ASP A 1 99 ? 17.499 1.821 -27.053 1.00 85.12 99 ASP A C 1
ATOM 791 O O . ASP A 1 99 ? 18.554 1.203 -27.117 1.00 85.12 99 ASP A O 1
ATOM 795 N N . PHE A 1 100 ? 16.870 2.037 -25.894 1.00 86.88 100 PHE A N 1
ATOM 796 C CA . PHE A 1 100 ? 17.354 1.525 -24.615 1.00 86.88 100 PHE A CA 1
ATOM 797 C C . PHE A 1 100 ? 17.240 -0.007 -24.510 1.00 86.88 100 PHE A C 1
ATOM 799 O O . PHE A 1 100 ? 18.143 -0.657 -23.998 1.00 86.88 100 PHE A O 1
ATOM 806 N N . GLY A 1 101 ? 16.148 -0.597 -25.008 1.00 83.75 101 GLY A N 1
ATOM 807 C CA . GLY A 1 101 ? 15.945 -2.052 -25.045 1.00 83.75 101 GLY A CA 1
ATOM 808 C C . GLY A 1 101 ? 16.830 -2.783 -26.058 1.00 83.75 101 GLY A C 1
ATOM 809 O O . GLY A 1 101 ? 17.168 -3.943 -25.837 1.00 83.75 101 GLY A O 1
ATOM 810 N N . LYS A 1 102 ? 17.252 -2.098 -27.129 1.00 86.81 102 LYS A N 1
ATOM 811 C CA . LYS A 1 102 ? 18.195 -2.615 -28.136 1.00 86.81 102 LYS A CA 1
ATOM 812 C C . LYS A 1 102 ? 19.634 -2.722 -27.628 1.00 86.81 102 LYS A C 1
ATOM 814 O O . LYS A 1 102 ? 20.445 -3.383 -28.272 1.00 86.81 102 LYS A O 1
ATOM 819 N N . ILE A 1 103 ? 19.969 -2.076 -26.509 1.00 89.94 103 ILE A N 1
ATOM 820 C CA . ILE A 1 103 ? 21.282 -2.235 -25.875 1.00 89.94 103 ILE A CA 1
ATOM 821 C C . ILE A 1 103 ? 21.418 -3.701 -25.468 1.00 89.94 103 ILE A C 1
ATOM 823 O O . ILE A 1 103 ? 20.564 -4.217 -24.748 1.00 89.94 103 ILE A O 1
ATOM 827 N N . ARG A 1 104 ? 22.470 -4.374 -25.948 1.00 89.88 104 ARG A N 1
ATOM 828 C CA . ARG A 1 104 ? 22.636 -5.833 -25.855 1.00 89.88 104 ARG A CA 1
ATOM 829 C C . ARG A 1 104 ? 22.426 -6.350 -24.432 1.00 89.88 104 ARG A C 1
ATOM 831 O O . ARG A 1 104 ? 21.712 -7.328 -24.228 1.00 89.88 104 ARG A O 1
ATOM 838 N N . GLU A 1 105 ? 23.027 -5.681 -23.461 1.00 90.81 105 GLU A N 1
ATOM 839 C CA . GLU A 1 105 ? 22.977 -6.017 -22.043 1.00 90.81 105 GLU A CA 1
ATOM 840 C C . GLU A 1 105 ? 21.563 -5.875 -21.466 1.00 90.81 105 GLU A C 1
ATOM 842 O O . GLU A 1 105 ? 21.091 -6.752 -20.743 1.00 90.81 105 GLU A O 1
ATOM 847 N N . ILE A 1 106 ? 20.866 -4.794 -21.828 1.00 91.50 106 ILE A N 1
ATOM 848 C CA . ILE A 1 106 ? 19.493 -4.529 -21.387 1.00 91.50 106 ILE A CA 1
ATOM 849 C C . ILE A 1 106 ? 18.525 -5.514 -22.037 1.00 91.50 106 ILE A C 1
ATOM 851 O O . ILE A 1 106 ? 17.666 -6.053 -21.347 1.00 91.50 106 ILE A O 1
ATOM 855 N N . GLY A 1 107 ? 18.673 -5.785 -23.335 1.00 86.44 107 GLY A N 1
ATOM 856 C CA . GLY A 1 107 ? 17.860 -6.762 -24.056 1.00 86.44 107 GLY A CA 1
ATOM 857 C C . GLY A 1 107 ? 18.020 -8.174 -23.492 1.00 86.44 107 GLY A C 1
ATOM 858 O O . GLY A 1 107 ? 17.019 -8.857 -23.278 1.00 86.44 107 GLY A O 1
ATOM 859 N N . ARG A 1 108 ? 19.259 -8.578 -23.171 1.00 86.62 108 ARG A N 1
ATOM 860 C CA . ARG A 1 108 ? 19.562 -9.853 -22.501 1.00 86.62 108 ARG A CA 1
ATOM 861 C C . ARG A 1 108 ? 18.864 -9.950 -21.142 1.00 86.62 108 ARG A C 1
ATOM 863 O O . ARG A 1 108 ? 18.094 -10.880 -20.930 1.00 86.62 108 ARG A O 1
ATOM 870 N N . TRP A 1 109 ? 19.072 -8.968 -20.264 1.00 89.75 109 TRP A N 1
ATOM 871 C CA . TRP A 1 109 ? 18.406 -8.917 -18.959 1.00 89.75 109 TRP A CA 1
ATOM 872 C C . TRP A 1 109 ? 16.882 -8.957 -19.089 1.00 89.75 109 TRP A C 1
ATOM 874 O O . TRP A 1 109 ? 16.214 -9.742 -18.422 1.00 89.75 109 TRP A O 1
ATOM 884 N N . PHE A 1 110 ? 16.320 -8.147 -19.986 1.00 84.06 110 PHE A N 1
ATOM 885 C CA . PHE A 1 110 ? 14.877 -8.044 -20.163 1.00 84.06 110 PHE A CA 1
ATOM 886 C C . PHE A 1 110 ? 14.257 -9.338 -20.709 1.00 84.06 110 PHE A C 1
ATOM 888 O O . PHE A 1 110 ? 13.136 -9.676 -20.334 1.00 84.06 110 PHE A O 1
ATOM 895 N N . GLY A 1 111 ? 14.982 -10.075 -21.558 1.00 76.69 111 GLY A N 1
ATOM 896 C CA . GLY A 1 111 ? 14.579 -11.393 -22.057 1.00 76.69 111 GLY A CA 1
ATOM 897 C C . GLY A 1 111 ? 14.562 -12.485 -20.981 1.00 76.69 111 GLY A C 1
ATOM 898 O O . GLY A 1 111 ? 13.750 -13.401 -21.069 1.00 76.69 111 GLY A O 1
ATOM 899 N N . ASN A 1 112 ? 15.394 -12.350 -19.944 1.00 76.94 112 ASN A N 1
ATOM 900 C CA . ASN A 1 112 ? 15.509 -13.313 -18.845 1.00 76.94 112 ASN A CA 1
ATOM 901 C C . ASN A 1 112 ? 14.619 -12.979 -17.632 1.00 76.94 112 ASN A C 1
ATOM 903 O O . ASN A 1 112 ? 14.565 -13.740 -16.663 1.00 76.94 112 ASN A O 1
ATOM 907 N N . LEU A 1 113 ? 13.887 -11.859 -17.659 1.00 77.31 113 LEU A N 1
ATOM 908 C CA . LEU A 1 113 ? 12.958 -11.503 -16.588 1.00 77.31 113 LEU A CA 1
ATOM 909 C C . LEU A 1 113 ? 11.778 -12.482 -16.523 1.00 77.31 113 LEU A C 1
ATOM 911 O O . LEU A 1 113 ? 10.939 -12.541 -17.416 1.00 77.31 113 LEU A O 1
ATOM 915 N N . THR A 1 114 ? 11.624 -13.156 -15.385 1.00 67.69 114 THR A N 1
ATOM 916 C CA . THR A 1 114 ? 10.490 -14.058 -15.101 1.00 67.69 114 THR A CA 1
ATOM 917 C C . THR A 1 114 ? 9.267 -13.338 -14.520 1.00 67.69 114 THR A C 1
ATOM 919 O O . THR A 1 114 ? 8.277 -13.963 -14.134 1.00 67.69 114 THR A O 1
ATOM 922 N N . CYS A 1 115 ? 9.307 -12.006 -14.420 1.00 63.38 115 CYS A N 1
ATOM 923 C CA . CYS A 1 115 ? 8.226 -11.230 -13.827 1.00 63.38 115 CYS A CA 1
ATOM 924 C C . CYS A 1 115 ? 7.106 -10.924 -14.834 1.00 63.38 115 CYS A C 1
ATOM 926 O O . CYS A 1 115 ? 7.309 -10.838 -16.043 1.00 63.38 115 CYS A O 1
ATOM 928 N N . LYS A 1 116 ? 5.885 -10.705 -14.329 1.00 58.62 116 LYS A N 1
ATOM 929 C CA . LYS A 1 116 ? 4.736 -10.365 -15.181 1.00 58.62 116 LYS A CA 1
ATOM 930 C C . LYS A 1 116 ? 5.029 -9.073 -16.007 1.00 58.62 116 LYS A C 1
ATOM 932 O O . LYS A 1 116 ? 5.517 -8.105 -15.414 1.00 58.62 116 LYS A O 1
ATOM 937 N N . PRO A 1 117 ? 4.562 -8.920 -17.265 1.00 62.41 117 PRO A N 1
ATOM 938 C CA . PRO A 1 117 ? 4.985 -7.848 -18.193 1.00 62.41 117 PRO A CA 1
ATOM 939 C C . PRO A 1 117 ? 4.948 -6.396 -17.678 1.00 62.41 117 PRO A C 1
ATOM 941 O O . PRO A 1 117 ? 5.882 -5.635 -17.907 1.00 62.41 117 PRO A O 1
ATOM 944 N N . ALA A 1 118 ? 3.920 -5.989 -16.922 1.00 61.62 118 ALA A N 1
ATOM 945 C CA . ALA A 1 118 ? 3.855 -4.615 -16.398 1.00 61.62 118 ALA A CA 1
ATOM 946 C C . ALA A 1 118 ? 4.935 -4.288 -15.335 1.00 61.62 118 ALA A C 1
ATOM 948 O O . ALA A 1 118 ? 5.256 -3.126 -15.113 1.00 61.62 118 ALA A O 1
ATOM 949 N N . VAL A 1 119 ? 5.509 -5.298 -14.673 1.00 69.19 119 VAL A N 1
ATOM 950 C CA . VAL A 1 119 ? 6.600 -5.143 -13.696 1.00 69.19 119 VAL A CA 1
ATOM 951 C C . VAL A 1 119 ? 7.910 -5.029 -14.458 1.00 69.19 119 VAL A C 1
ATOM 953 O O . VAL A 1 119 ? 8.676 -4.122 -14.155 1.00 69.19 119 VAL A O 1
ATOM 956 N N . ALA A 1 120 ? 8.104 -5.841 -15.502 1.00 74.12 120 ALA A N 1
ATOM 957 C CA . ALA A 1 120 ? 9.226 -5.685 -16.423 1.00 74.12 120 ALA A CA 1
ATOM 958 C C . ALA A 1 120 ? 9.256 -4.269 -17.024 1.00 74.12 120 ALA A C 1
ATOM 960 O O . ALA A 1 120 ? 10.289 -3.605 -16.988 1.00 74.12 120 ALA A O 1
ATOM 961 N N . ALA A 1 121 ? 8.100 -3.753 -17.459 1.00 74.12 121 ALA A N 1
ATOM 962 C CA . ALA A 1 121 ? 7.981 -2.389 -17.973 1.00 74.12 121 ALA A CA 1
ATOM 963 C C . ALA A 1 121 ? 8.403 -1.318 -16.952 1.00 74.12 121 ALA A C 1
ATOM 965 O O . ALA A 1 121 ? 9.179 -0.416 -17.274 1.00 74.12 121 ALA A O 1
ATOM 966 N N . ASN A 1 122 ? 7.941 -1.439 -15.704 1.00 77.81 122 ASN A N 1
ATOM 967 C CA . ASN A 1 122 ? 8.348 -0.535 -14.628 1.00 77.81 122 ASN A CA 1
ATOM 968 C C . ASN A 1 122 ? 9.849 -0.633 -14.330 1.00 77.81 122 ASN A C 1
ATOM 970 O O . ASN A 1 122 ? 10.483 0.392 -14.092 1.00 77.81 122 ASN A O 1
ATOM 974 N N . TYR A 1 123 ? 10.427 -1.837 -14.354 1.00 87.44 123 TYR A N 1
ATOM 975 C CA . TYR A 1 123 ? 11.857 -2.018 -14.116 1.00 87.44 123 TYR A CA 1
ATOM 976 C C . TYR A 1 123 ? 12.691 -1.372 -15.211 1.00 87.44 123 TYR A C 1
ATOM 978 O O . TYR A 1 123 ? 13.632 -0.649 -14.903 1.00 87.44 123 TYR A O 1
ATOM 986 N N . GLN A 1 124 ? 12.327 -1.561 -16.476 1.00 85.94 124 GLN A N 1
ATOM 987 C CA . GLN A 1 124 ? 13.064 -0.943 -17.569 1.00 85.94 124 GLN A CA 1
ATOM 988 C C . GLN A 1 124 ? 12.952 0.584 -17.542 1.00 85.94 124 GLN A C 1
ATOM 990 O O . GLN A 1 124 ? 13.955 1.259 -17.747 1.00 85.94 124 GLN A O 1
ATOM 995 N N . TYR A 1 125 ? 11.775 1.138 -17.226 1.00 86.06 125 TYR A N 1
ATOM 996 C CA . TYR A 1 125 ? 11.628 2.580 -17.004 1.00 86.06 125 TYR A CA 1
ATOM 997 C C . TYR A 1 125 ? 12.546 3.072 -15.876 1.00 86.06 125 TYR A C 1
ATOM 999 O O . TYR A 1 125 ? 13.251 4.069 -16.030 1.00 86.06 125 TYR A O 1
ATOM 1007 N N . SER A 1 126 ? 12.570 2.349 -14.753 1.00 90.56 126 SER A N 1
ATOM 1008 C CA . SER A 1 126 ? 13.452 2.647 -13.629 1.00 90.56 126 SER A CA 1
ATOM 1009 C C . SER A 1 126 ? 14.928 2.611 -14.027 1.00 90.56 126 SER A C 1
ATOM 1011 O O . SER A 1 126 ? 15.643 3.556 -13.711 1.00 90.56 126 SER A O 1
ATOM 1013 N N . LEU A 1 127 ? 15.377 1.582 -14.749 1.00 92.75 127 LEU A N 1
ATOM 1014 C CA . LEU A 1 127 ? 16.752 1.489 -15.242 1.00 92.75 127 LEU A CA 1
ATOM 1015 C C . LEU A 1 127 ? 17.091 2.618 -16.207 1.00 92.75 127 LEU A C 1
ATOM 1017 O O . LEU A 1 127 ? 18.123 3.260 -16.046 1.00 92.75 127 LEU A O 1
ATOM 1021 N N . LYS A 1 128 ? 16.214 2.897 -17.177 1.00 91.56 128 LYS A N 1
ATOM 1022 C CA . LYS A 1 128 ? 16.428 3.982 -18.133 1.00 91.56 128 LYS A CA 1
ATOM 1023 C C . LYS A 1 128 ? 16.643 5.302 -17.399 1.00 91.56 128 LYS A C 1
ATOM 1025 O O . LYS A 1 128 ? 17.611 5.999 -17.672 1.00 91.56 128 LYS A O 1
ATOM 1030 N N . ARG A 1 129 ? 15.798 5.605 -16.408 1.00 91.12 129 ARG A N 1
ATOM 1031 C CA . ARG A 1 129 ? 15.947 6.813 -15.588 1.00 91.12 129 ARG A CA 1
ATOM 1032 C C . ARG A 1 129 ? 17.261 6.838 -14.807 1.00 91.12 129 ARG A C 1
ATOM 1034 O O . ARG A 1 129 ? 17.836 7.915 -14.689 1.00 91.12 129 ARG A O 1
ATOM 1041 N N . ILE A 1 130 ? 17.726 5.699 -14.283 1.00 94.38 130 ILE A N 1
ATOM 1042 C CA . ILE A 1 130 ? 19.031 5.614 -13.609 1.00 94.38 130 ILE A CA 1
ATOM 1043 C C . ILE A 1 130 ? 20.132 6.072 -14.560 1.00 94.38 130 ILE A C 1
ATOM 1045 O O . ILE A 1 130 ? 20.833 7.029 -14.248 1.00 94.38 130 ILE A O 1
ATOM 1049 N N . PHE A 1 131 ? 20.227 5.434 -15.727 1.00 95.38 131 PHE A N 1
ATOM 1050 C CA . PHE A 1 131 ? 21.278 5.697 -16.708 1.00 95.38 131 PHE A CA 1
ATOM 1051 C C . PHE A 1 131 ? 21.194 7.096 -17.320 1.00 95.38 131 PHE A C 1
ATOM 1053 O O . PHE A 1 131 ? 22.217 7.768 -17.418 1.00 95.38 131 PHE A O 1
ATOM 1060 N N . ASP A 1 132 ? 19.991 7.567 -17.662 1.00 92.06 132 ASP A N 1
ATOM 1061 C CA . ASP A 1 132 ? 19.781 8.917 -18.194 1.00 92.06 132 ASP A CA 1
ATOM 1062 C C . ASP A 1 132 ? 20.213 9.990 -17.179 1.00 92.06 132 ASP A C 1
ATOM 1064 O O . ASP A 1 132 ? 20.889 10.947 -17.544 1.00 92.06 132 ASP A O 1
ATOM 1068 N N . LYS A 1 133 ? 19.832 9.842 -15.897 1.00 91.62 133 LYS A N 1
ATOM 1069 C CA . LYS A 1 133 ? 20.069 10.868 -14.864 1.00 91.62 133 LYS A CA 1
ATOM 1070 C C . LYS A 1 133 ? 21.559 11.069 -14.585 1.00 91.62 133 LYS A C 1
ATOM 1072 O O . LYS A 1 133 ? 21.971 12.196 -14.335 1.00 91.62 133 LYS A O 1
ATOM 1077 N N . ILE A 1 134 ? 22.347 9.998 -14.630 1.00 93.12 134 ILE A N 1
ATOM 1078 C CA . ILE A 1 134 ? 23.806 10.048 -14.428 1.00 93.12 134 ILE A CA 1
ATOM 1079 C C . ILE A 1 134 ? 24.590 10.115 -15.744 1.00 93.12 134 ILE A C 1
ATOM 1081 O O . ILE A 1 134 ? 25.814 10.147 -15.714 1.00 93.12 134 ILE A O 1
ATOM 1085 N N . MET A 1 135 ? 23.894 10.121 -16.886 1.00 92.50 135 MET A N 1
ATOM 1086 C CA . MET A 1 135 ? 24.467 10.158 -18.236 1.00 92.50 135 MET A CA 1
ATOM 1087 C C . MET A 1 135 ? 25.495 9.043 -18.505 1.00 92.50 135 MET A C 1
ATOM 1089 O O . MET A 1 135 ? 26.507 9.262 -19.168 1.00 92.50 135 MET A O 1
ATOM 1093 N N . VAL A 1 136 ? 25.236 7.829 -18.006 1.00 93.31 136 VAL A N 1
ATOM 1094 C CA . VAL A 1 136 ? 26.116 6.662 -18.195 1.00 93.31 136 VAL A CA 1
ATOM 1095 C C . VAL A 1 136 ? 25.484 5.674 -19.167 1.00 93.31 136 VAL A C 1
ATOM 1097 O O . VAL A 1 136 ? 24.323 5.295 -19.025 1.00 93.31 136 VAL A O 1
ATOM 1100 N N . ASN A 1 137 ? 26.267 5.203 -20.140 1.00 92.06 137 ASN A N 1
ATOM 1101 C CA . ASN A 1 137 ? 25.845 4.120 -21.025 1.00 92.06 137 ASN A CA 1
ATOM 1102 C C . ASN A 1 137 ? 25.751 2.797 -20.232 1.00 92.06 137 ASN A C 1
ATOM 1104 O O . ASN A 1 137 ? 26.718 2.450 -19.547 1.00 92.06 137 ASN A O 1
ATOM 1108 N N . PRO A 1 138 ? 24.659 2.017 -20.353 1.00 93.88 138 PRO A N 1
ATOM 1109 C CA . PRO A 1 138 ? 24.524 0.740 -19.650 1.00 93.88 138 PRO A CA 1
ATOM 1110 C C . PRO A 1 138 ? 25.695 -0.223 -19.859 1.00 93.88 138 PRO A C 1
ATOM 1112 O O . PRO A 1 138 ? 26.108 -0.881 -18.911 1.00 93.88 138 PRO A O 1
ATOM 1115 N N . SER A 1 139 ? 26.282 -0.261 -21.057 1.00 91.88 139 SER A N 1
ATOM 1116 C CA . SER A 1 139 ? 27.432 -1.125 -21.360 1.00 91.88 139 SER A CA 1
ATOM 1117 C C . SER A 1 139 ? 28.651 -0.763 -20.503 1.00 91.88 139 SER A C 1
ATOM 1119 O O . SER A 1 139 ? 29.355 -1.642 -20.018 1.00 91.88 139 SER A O 1
ATOM 1121 N N . ALA A 1 140 ? 28.877 0.534 -20.260 1.00 92.25 140 ALA A N 1
ATOM 1122 C CA . ALA A 1 140 ? 29.965 1.009 -19.406 1.00 92.25 140 ALA A CA 1
ATOM 1123 C C . ALA A 1 140 ? 29.695 0.694 -17.927 1.00 92.25 140 ALA A C 1
ATOM 1125 O O . ALA A 1 140 ? 30.580 0.215 -17.222 1.00 92.25 140 ALA A O 1
ATOM 1126 N N . ALA A 1 141 ? 28.454 0.893 -17.474 1.00 93.31 141 ALA A N 1
ATOM 1127 C CA . ALA A 1 141 ? 28.047 0.542 -16.116 1.00 93.31 141 ALA A CA 1
ATOM 1128 C C . ALA A 1 141 ? 28.146 -0.964 -15.833 1.00 93.31 141 ALA A C 1
ATOM 1130 O O . ALA A 1 141 ? 28.417 -1.362 -14.705 1.00 93.31 141 ALA A O 1
ATOM 1131 N N . LEU A 1 142 ? 27.923 -1.805 -16.843 1.00 94.88 142 LEU A N 1
ATOM 1132 C CA . LEU A 1 142 ? 27.927 -3.262 -16.713 1.00 94.88 142 LEU A CA 1
ATOM 1133 C C . LEU A 1 142 ? 29.272 -3.902 -17.063 1.00 94.88 142 LEU A C 1
ATOM 1135 O O . LEU A 1 142 ? 29.399 -5.115 -16.932 1.00 94.88 142 LEU A O 1
ATOM 1139 N N . ALA A 1 143 ? 30.288 -3.116 -17.434 1.00 93.12 143 ALA A N 1
ATOM 1140 C CA . ALA A 1 143 ? 31.616 -3.618 -17.792 1.00 93.12 143 ALA A CA 1
ATOM 1141 C C . ALA A 1 143 ? 32.339 -4.321 -16.627 1.00 93.12 143 ALA A C 1
ATOM 1143 O O . ALA A 1 143 ? 33.202 -5.167 -16.849 1.00 93.12 143 ALA A O 1
ATOM 1144 N N . SER A 1 144 ? 32.008 -3.968 -15.381 1.00 94.88 144 SER A N 1
ATOM 1145 C CA . SER A 1 144 ? 32.509 -4.652 -14.188 1.00 94.88 144 SER A CA 1
ATOM 1146 C C . SER A 1 144 ? 31.575 -4.460 -12.995 1.00 94.88 144 SER A C 1
ATOM 1148 O O . SER A 1 144 ? 30.812 -3.494 -12.928 1.00 94.88 144 SER A O 1
ATOM 1150 N N . LYS A 1 145 ? 31.704 -5.330 -11.986 1.00 92.38 145 LYS A N 1
ATOM 1151 C CA . LYS A 1 145 ? 30.998 -5.186 -10.703 1.00 92.38 145 LYS A CA 1
ATOM 1152 C C . LYS A 1 145 ? 31.282 -3.840 -10.026 1.00 92.38 145 LYS A C 1
ATOM 1154 O O . LYS A 1 145 ? 30.393 -3.274 -9.394 1.00 92.38 145 LYS A O 1
ATOM 1159 N N . GLN A 1 146 ? 32.508 -3.330 -10.154 1.00 94.62 146 GLN A N 1
ATOM 1160 C CA . GLN A 1 146 ? 32.903 -2.046 -9.576 1.00 94.62 146 GLN A CA 1
ATOM 1161 C C . GLN A 1 146 ? 32.198 -0.882 -10.281 1.00 94.62 146 GLN A C 1
ATOM 1163 O O . GLN A 1 146 ? 31.561 -0.073 -9.609 1.00 94.62 146 GLN A O 1
ATOM 1168 N N . ALA A 1 147 ? 32.217 -0.857 -11.618 1.00 94.81 147 ALA A N 1
ATOM 1169 C CA . ALA A 1 147 ? 31.508 0.149 -12.410 1.00 94.81 147 ALA A CA 1
ATOM 1170 C C . ALA A 1 147 ? 29.997 0.133 -12.125 1.00 94.81 147 ALA A C 1
ATOM 1172 O O . ALA A 1 147 ? 29.371 1.185 -11.993 1.00 94.81 147 ALA A O 1
ATOM 1173 N N . PHE A 1 148 ? 29.418 -1.054 -11.940 1.00 95.88 148 PHE A N 1
ATOM 1174 C CA . PHE A 1 148 ? 28.011 -1.220 -11.587 1.00 95.88 148 PHE A CA 1
ATOM 1175 C C . PHE A 1 148 ? 27.687 -0.616 -10.212 1.00 95.88 148 PHE A C 1
ATOM 1177 O O . PHE A 1 148 ? 26.702 0.109 -10.058 1.00 95.88 148 PHE A O 1
ATOM 1184 N N . ILE A 1 149 ? 28.536 -0.868 -9.209 1.00 94.62 149 ILE A N 1
ATOM 1185 C CA . ILE A 1 149 ? 28.391 -0.292 -7.865 1.00 94.62 149 ILE A CA 1
ATOM 1186 C C . ILE A 1 149 ? 28.546 1.233 -7.900 1.00 94.62 149 ILE A C 1
ATOM 1188 O O . ILE A 1 149 ? 27.762 1.934 -7.262 1.00 94.62 149 ILE A O 1
ATOM 1192 N N . GLU A 1 150 ? 29.530 1.755 -8.631 1.00 95.56 150 GLU A N 1
ATOM 1193 C CA . GLU A 1 150 ? 29.759 3.199 -8.771 1.00 95.56 150 GLU A CA 1
ATOM 1194 C C . GLU A 1 150 ? 28.576 3.890 -9.444 1.00 95.56 150 GLU A C 1
ATOM 1196 O O . GLU A 1 150 ? 28.054 4.860 -8.904 1.00 95.56 150 GLU A O 1
ATOM 1201 N N . THR A 1 151 ? 28.070 3.308 -10.533 1.00 96.38 151 THR A N 1
ATOM 1202 C CA . THR A 1 151 ? 26.856 3.756 -11.230 1.00 96.38 151 THR A CA 1
ATOM 1203 C C . THR A 1 151 ? 25.680 3.891 -10.258 1.00 96.38 151 THR A C 1
ATOM 1205 O O . THR A 1 151 ? 25.002 4.921 -10.236 1.00 96.38 151 THR A O 1
ATOM 1208 N N . TRP A 1 152 ? 25.454 2.878 -9.410 1.00 95.44 152 TRP A N 1
ATOM 1209 C CA . TRP A 1 152 ? 24.400 2.935 -8.398 1.00 95.44 152 TRP A CA 1
ATOM 1210 C C . TRP A 1 152 ? 24.632 4.039 -7.368 1.00 95.44 152 TRP A C 1
ATOM 1212 O O . TRP A 1 152 ? 23.701 4.781 -7.062 1.00 95.44 152 TRP A O 1
ATOM 1222 N N . LYS A 1 153 ? 25.849 4.149 -6.821 1.00 94.06 153 LYS A N 1
ATOM 1223 C CA . LYS A 1 153 ? 26.172 5.154 -5.797 1.00 94.06 153 LYS A CA 1
ATOM 1224 C C . LYS A 1 153 ? 25.971 6.567 -6.336 1.00 94.06 153 LYS A C 1
ATOM 1226 O O . LYS A 1 153 ? 25.259 7.342 -5.712 1.00 94.06 153 LYS A O 1
ATOM 1231 N N . THR A 1 154 ? 26.490 6.854 -7.529 1.00 94.75 154 THR A N 1
ATOM 1232 C CA . THR A 1 154 ? 26.304 8.148 -8.190 1.00 94.75 154 THR A CA 1
ATOM 1233 C C . THR A 1 154 ? 24.824 8.452 -8.399 1.00 94.75 154 THR A C 1
ATOM 1235 O O . THR A 1 154 ? 24.362 9.530 -8.034 1.00 94.75 154 THR A O 1
ATOM 1238 N N . PHE A 1 155 ? 24.041 7.499 -8.922 1.00 95.00 155 PHE A N 1
ATOM 1239 C CA . PHE A 1 155 ? 22.599 7.701 -9.077 1.00 95.00 155 PHE A CA 1
ATOM 1240 C C . PHE A 1 155 ? 21.901 7.942 -7.739 1.00 95.00 155 PHE A C 1
ATOM 1242 O O . PHE A 1 155 ? 21.023 8.800 -7.652 1.00 95.00 155 PHE A O 1
ATOM 1249 N N . LYS A 1 156 ? 22.272 7.187 -6.704 1.00 89.38 156 LYS A N 1
ATOM 1250 C CA . LYS A 1 156 ? 21.684 7.309 -5.377 1.00 89.38 156 LYS A CA 1
ATOM 1251 C C . LYS A 1 156 ? 21.937 8.689 -4.781 1.00 89.38 156 LYS A C 1
ATOM 1253 O O . LYS A 1 156 ? 20.981 9.291 -4.303 1.00 89.38 156 LYS A O 1
ATOM 1258 N N . ASP A 1 157 ? 23.161 9.199 -4.875 1.00 88.25 157 ASP A N 1
ATOM 1259 C CA . ASP A 1 157 ? 23.510 10.537 -4.394 1.00 88.25 157 ASP A CA 1
ATOM 1260 C C . ASP A 1 157 ? 22.667 11.608 -5.109 1.00 88.25 157 ASP A C 1
ATOM 1262 O O . ASP A 1 157 ? 22.078 12.476 -4.462 1.00 88.25 157 ASP A O 1
ATOM 1266 N N . PHE A 1 158 ? 22.497 11.490 -6.433 1.00 89.56 158 PHE A N 1
ATOM 1267 C CA . PHE A 1 158 ? 21.596 12.367 -7.190 1.00 89.56 158 PHE A CA 1
ATOM 1268 C C . PHE A 1 158 ? 20.132 12.234 -6.762 1.00 89.56 158 PHE A C 1
ATOM 1270 O O . PHE A 1 158 ? 19.438 13.238 -6.622 1.00 89.56 158 PHE A O 1
ATOM 1277 N N . ASN A 1 159 ? 19.630 11.011 -6.591 1.00 86.44 159 ASN A N 1
ATOM 1278 C CA . ASN A 1 159 ? 18.230 10.769 -6.256 1.00 86.44 159 ASN A CA 1
ATOM 1279 C C . ASN A 1 159 ? 17.898 11.223 -4.829 1.00 86.44 159 ASN A C 1
ATOM 1281 O O . ASN A 1 159 ? 16.819 11.764 -4.608 1.00 86.44 159 ASN A O 1
ATOM 1285 N N . ASP A 1 160 ? 18.810 11.025 -3.878 1.00 82.88 160 ASP A N 1
ATOM 1286 C CA . ASP A 1 160 ? 18.638 11.473 -2.498 1.00 82.88 160 ASP A CA 1
ATOM 1287 C C . ASP A 1 160 ? 18.703 13.012 -2.406 1.00 82.88 160 ASP A C 1
ATOM 1289 O O . ASP A 1 160 ? 17.959 13.592 -1.617 1.00 82.88 160 ASP A O 1
ATOM 1293 N N . ALA A 1 161 ? 19.499 13.682 -3.251 1.00 81.38 161 ALA A N 1
ATOM 1294 C CA . ALA A 1 161 ? 19.508 15.145 -3.360 1.00 81.38 161 ALA A CA 1
ATOM 1295 C C . ALA A 1 161 ? 18.239 15.721 -4.026 1.00 81.38 161 ALA A C 1
ATOM 1297 O O . ALA A 1 161 ? 17.755 16.771 -3.614 1.00 81.38 161 ALA A O 1
ATOM 1298 N N . ASP A 1 162 ? 17.698 15.042 -5.044 1.00 77.69 162 ASP A N 1
ATOM 1299 C CA . ASP A 1 162 ? 16.535 15.492 -5.834 1.00 77.69 162 ASP A CA 1
ATOM 1300 C C . ASP A 1 162 ? 15.199 15.210 -5.118 1.00 77.69 162 ASP A C 1
ATOM 1302 O O . ASP A 1 162 ? 14.301 16.046 -5.077 1.00 77.69 162 ASP A O 1
ATOM 1306 N N . MET A 1 163 ? 15.058 14.015 -4.536 1.00 71.56 163 MET A N 1
ATOM 1307 C CA . MET A 1 163 ? 13.787 13.491 -4.015 1.00 71.56 163 MET A CA 1
ATOM 1308 C C . MET A 1 163 ? 13.796 13.247 -2.499 1.00 71.56 163 MET A C 1
ATOM 1310 O O . MET A 1 163 ? 12.767 12.859 -1.944 1.00 71.56 163 MET A O 1
ATOM 1314 N N . GLY A 1 164 ? 14.936 13.425 -1.828 1.00 62.75 164 GLY A N 1
ATOM 1315 C CA . GLY A 1 164 ? 15.121 13.049 -0.429 1.00 62.75 164 GLY A CA 1
ATOM 1316 C C . GLY A 1 164 ? 15.412 11.555 -0.227 1.00 62.75 164 GLY A C 1
ATOM 1317 O O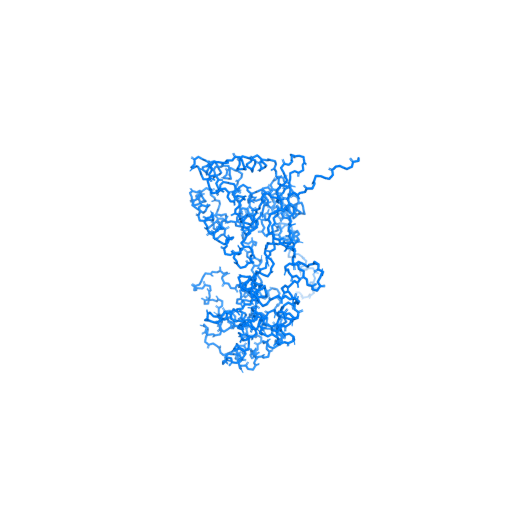 . GLY A 1 164 ? 15.095 10.693 -1.056 1.00 62.75 164 GLY A O 1
ATOM 1318 N N . VAL A 1 165 ? 16.017 11.238 0.922 1.00 62.00 165 VAL A N 1
ATOM 1319 C CA . VAL A 1 165 ? 16.474 9.882 1.258 1.00 62.00 165 VAL A CA 1
ATOM 1320 C C . VAL A 1 165 ? 15.313 8.884 1.270 1.00 62.00 165 VAL A C 1
ATOM 1322 O O . VAL A 1 165 ? 14.334 9.027 2.003 1.00 62.00 165 VAL A O 1
ATOM 1325 N N . GLY A 1 166 ? 15.464 7.802 0.500 1.00 59.09 166 GLY A N 1
ATOM 1326 C CA . GLY A 1 166 ? 14.571 6.641 0.539 1.00 59.09 166 GLY A CA 1
ATOM 1327 C C . GLY A 1 166 ? 13.541 6.568 -0.590 1.00 59.09 166 GLY A C 1
ATOM 1328 O O . GLY A 1 166 ? 12.779 5.601 -0.651 1.00 59.09 166 GLY A O 1
ATOM 1329 N N . HIS A 1 167 ? 13.505 7.503 -1.535 1.00 65.56 167 HIS A N 1
ATOM 1330 C CA . HIS A 1 167 ? 12.649 7.402 -2.726 1.00 65.56 167 HIS A CA 1
ATOM 1331 C C . HIS A 1 167 ? 13.269 6.534 -3.844 1.00 65.56 167 HIS A C 1
ATOM 1333 O O . HIS A 1 167 ? 13.231 6.897 -5.015 1.00 65.56 167 HIS A O 1
ATOM 1339 N N . ASP A 1 168 ? 13.827 5.366 -3.496 1.00 75.88 168 ASP A N 1
ATOM 1340 C CA . ASP A 1 168 ? 14.652 4.541 -4.395 1.00 75.88 168 ASP A CA 1
ATOM 1341 C C . ASP A 1 168 ? 14.170 3.091 -4.605 1.00 75.88 168 ASP A C 1
ATOM 1343 O O . ASP A 1 168 ? 14.793 2.336 -5.347 1.00 75.88 168 ASP A O 1
ATOM 1347 N N . GLN A 1 169 ? 13.040 2.683 -4.012 1.00 78.31 169 GLN A N 1
ATOM 1348 C CA . GLN A 1 169 ? 12.593 1.278 -3.983 1.00 78.31 169 GLN A CA 1
ATOM 1349 C C . GLN A 1 169 ? 12.561 0.606 -5.366 1.00 78.31 169 GLN A C 1
ATOM 1351 O O . GLN A 1 169 ? 13.129 -0.474 -5.533 1.00 78.31 169 GLN A O 1
ATOM 1356 N N . CYS A 1 170 ? 11.864 1.210 -6.334 1.00 78.88 170 CYS A N 1
ATOM 1357 C CA . CYS A 1 170 ? 11.707 0.634 -7.671 1.00 78.88 170 CYS A CA 1
ATOM 1358 C C . CYS A 1 170 ? 13.024 0.668 -8.457 1.00 78.88 170 CYS A C 1
ATOM 1360 O O . CYS A 1 170 ? 13.354 -0.325 -9.100 1.00 78.88 170 CYS A O 1
ATOM 1362 N N . TYR A 1 171 ? 13.801 1.754 -8.338 1.00 89.75 171 TYR A N 1
ATOM 1363 C CA . TYR A 1 171 ? 15.131 1.876 -8.948 1.00 89.75 171 TYR A CA 1
ATOM 1364 C C . TYR A 1 171 ? 16.066 0.787 -8.442 1.00 89.75 171 TYR A C 1
ATOM 1366 O O . TYR A 1 171 ? 16.672 0.077 -9.231 1.00 89.75 171 TYR A O 1
ATOM 1374 N N . ARG A 1 172 ? 16.100 0.585 -7.127 1.00 87.81 172 ARG A N 1
ATOM 1375 C CA . ARG A 1 172 ? 16.943 -0.411 -6.482 1.00 87.81 172 ARG A CA 1
ATOM 1376 C C . ARG A 1 172 ? 16.608 -1.833 -6.901 1.00 87.81 172 ARG A C 1
ATOM 1378 O O . ARG A 1 172 ? 17.512 -2.604 -7.190 1.00 87.81 172 ARG A O 1
ATOM 1385 N N . ILE A 1 173 ? 15.322 -2.199 -6.901 1.00 85.19 173 ILE A N 1
ATOM 1386 C CA . ILE A 1 173 ? 14.908 -3.555 -7.289 1.00 85.19 173 ILE A CA 1
ATOM 1387 C C . ILE A 1 173 ? 15.258 -3.808 -8.757 1.00 85.19 173 ILE A C 1
ATOM 1389 O O . ILE A 1 173 ? 15.818 -4.855 -9.070 1.00 85.19 173 ILE A O 1
ATOM 1393 N N . ALA A 1 174 ? 14.968 -2.844 -9.633 1.00 89.44 174 ALA A N 1
ATOM 1394 C CA . ALA A 1 174 ? 15.285 -2.952 -11.050 1.00 89.44 174 ALA A CA 1
ATOM 1395 C C . ALA A 1 174 ? 16.801 -3.058 -11.284 1.00 89.44 174 ALA A C 1
ATOM 1397 O O . ALA A 1 174 ? 17.249 -3.953 -11.994 1.00 89.44 174 ALA A O 1
ATOM 1398 N N . PHE A 1 175 ? 17.594 -2.200 -10.634 1.00 93.31 175 PHE A N 1
ATOM 1399 C CA . PHE A 1 175 ? 19.051 -2.184 -10.762 1.00 93.31 175 PHE A CA 1
ATOM 1400 C C . PHE A 1 175 ? 19.691 -3.449 -10.201 1.00 93.31 175 PHE A C 1
ATOM 1402 O O . PHE A 1 175 ? 20.534 -4.045 -10.855 1.00 93.31 175 PHE A O 1
ATOM 1409 N N . ARG A 1 176 ? 19.242 -3.933 -9.038 1.00 88.75 176 ARG A N 1
ATOM 1410 C CA . ARG A 1 176 ? 19.715 -5.205 -8.480 1.00 88.75 176 ARG A CA 1
ATOM 1411 C C . ARG A 1 176 ? 19.403 -6.381 -9.400 1.00 88.75 176 ARG A C 1
ATOM 1413 O O . ARG A 1 176 ? 20.293 -7.175 -9.662 1.00 88.75 176 ARG A O 1
ATOM 1420 N N . SER A 1 177 ? 18.177 -6.446 -9.922 1.00 88.00 177 SER A N 1
ATOM 1421 C CA . SER A 1 177 ? 17.796 -7.480 -10.888 1.00 88.00 177 SER A CA 1
ATOM 1422 C C . SER A 1 177 ? 18.671 -7.444 -12.140 1.00 88.00 177 SER A C 1
ATOM 1424 O O . SER A 1 177 ? 18.964 -8.501 -12.686 1.00 88.00 177 SER A O 1
ATOM 1426 N N . LEU A 1 178 ? 19.090 -6.255 -12.584 1.00 92.25 178 LEU A N 1
ATOM 1427 C CA . LEU A 1 178 ? 20.061 -6.120 -13.664 1.00 92.25 178 LEU A CA 1
ATOM 1428 C C . LEU A 1 178 ? 21.428 -6.674 -13.252 1.00 92.25 178 LEU A C 1
ATOM 1430 O O . LEU A 1 178 ? 22.000 -7.440 -14.004 1.00 92.25 178 LEU A O 1
ATOM 1434 N N . GLY A 1 179 ? 21.937 -6.346 -12.063 1.00 89.31 179 GLY A N 1
ATOM 1435 C CA . GLY A 1 179 ? 23.212 -6.887 -11.574 1.00 89.31 179 GLY A CA 1
ATOM 1436 C C . GLY A 1 179 ? 23.224 -8.412 -11.428 1.00 89.31 179 GLY A C 1
ATOM 1437 O O . GLY A 1 179 ? 24.233 -9.042 -11.733 1.00 89.31 179 GLY A O 1
ATOM 1438 N N . ASP A 1 180 ? 22.102 -9.004 -11.011 1.00 83.88 180 ASP A N 1
ATOM 1439 C CA . ASP A 1 180 ? 21.964 -10.457 -10.861 1.00 83.88 180 ASP A CA 1
ATOM 1440 C C . ASP A 1 180 ? 22.109 -11.196 -12.211 1.00 83.88 180 ASP A C 1
ATOM 1442 O O . ASP A 1 180 ? 22.657 -12.291 -12.234 1.00 83.88 180 ASP A O 1
ATOM 1446 N N . GLU A 1 181 ? 21.716 -10.589 -13.341 1.00 87.38 181 GLU A N 1
ATOM 1447 C CA . GLU A 1 181 ? 21.927 -11.152 -14.695 1.00 87.38 181 GLU A CA 1
ATOM 1448 C C . GLU A 1 181 ? 23.414 -11.239 -15.095 1.00 87.38 181 GLU A C 1
ATOM 1450 O O . GLU A 1 181 ? 23.784 -12.021 -15.971 1.00 87.38 181 GLU A O 1
ATOM 1455 N N . PHE A 1 182 ? 24.270 -10.430 -14.467 1.00 87.62 182 PHE A N 1
ATOM 1456 C CA . PHE A 1 182 ? 25.712 -10.360 -14.733 1.00 87.62 182 PHE A CA 1
ATOM 1457 C C . PHE A 1 182 ? 26.540 -10.954 -13.585 1.00 87.62 182 PHE A C 1
ATOM 1459 O O . PHE A 1 182 ? 27.722 -10.641 -13.452 1.00 87.62 182 PHE A O 1
ATOM 1466 N N . ASP A 1 183 ? 25.921 -11.773 -12.728 1.00 85.06 183 ASP A N 1
ATOM 1467 C CA . ASP A 1 183 ? 26.555 -12.411 -11.566 1.00 85.06 183 ASP A CA 1
ATOM 1468 C C . ASP A 1 183 ? 27.203 -11.411 -10.588 1.00 85.06 183 ASP A C 1
ATOM 1470 O O . ASP A 1 183 ? 28.100 -11.727 -9.795 1.00 85.06 183 ASP A O 1
ATOM 1474 N N . TYR A 1 184 ? 26.721 -10.165 -10.576 1.00 88.44 184 TYR A N 1
ATOM 1475 C CA . TYR A 1 184 ? 27.156 -9.139 -9.635 1.00 88.44 184 TYR A CA 1
ATOM 1476 C C . TYR A 1 184 ? 26.456 -9.319 -8.296 1.00 88.44 184 TYR A C 1
ATOM 1478 O O . TYR A 1 184 ? 25.747 -8.440 -7.817 1.00 88.44 184 TYR A O 1
ATOM 1486 N N . HIS A 1 185 ? 26.702 -10.453 -7.643 1.00 76.94 185 HIS A N 1
ATOM 1487 C CA . HIS A 1 185 ? 26.115 -10.752 -6.345 1.00 76.94 185 HIS A CA 1
ATOM 1488 C C . HIS A 1 185 ? 26.539 -9.714 -5.299 1.00 76.94 185 HIS A C 1
ATOM 1490 O O . HIS A 1 185 ? 27.695 -9.651 -4.857 1.00 76.94 185 HIS A O 1
ATOM 1496 N N . ILE A 1 186 ? 25.584 -8.879 -4.896 1.00 78.50 186 ILE A N 1
ATOM 1497 C CA . ILE A 1 186 ? 25.749 -7.896 -3.828 1.00 78.50 186 ILE A CA 1
ATOM 1498 C C . ILE A 1 186 ? 25.274 -8.537 -2.530 1.00 78.50 186 ILE A C 1
ATOM 1500 O O . ILE A 1 186 ? 24.075 -8.724 -2.310 1.00 78.50 186 ILE A O 1
ATOM 1504 N N . ASN A 1 187 ? 26.225 -8.888 -1.662 1.00 77.12 187 ASN A N 1
ATOM 1505 C CA . ASN A 1 187 ? 25.895 -9.404 -0.339 1.00 77.12 187 ASN A CA 1
ATOM 1506 C C . ASN A 1 187 ? 25.188 -8.330 0.510 1.00 77.12 187 ASN A C 1
ATOM 1508 O O . ASN A 1 187 ? 25.250 -7.131 0.223 1.00 77.12 187 ASN A O 1
ATOM 1512 N N . LEU A 1 188 ? 24.513 -8.768 1.575 1.00 68.62 188 LEU A N 1
ATOM 1513 C CA . LEU A 1 188 ? 23.698 -7.887 2.410 1.00 68.62 188 LEU A CA 1
ATOM 1514 C C . LEU A 1 188 ? 24.506 -6.729 3.018 1.00 68.62 188 LEU A C 1
ATOM 1516 O O . LEU A 1 188 ? 24.035 -5.596 3.012 1.00 68.62 188 LEU A O 1
ATOM 1520 N N . ALA A 1 189 ? 25.719 -6.989 3.514 1.00 70.88 189 ALA A N 1
ATOM 1521 C CA . ALA A 1 189 ? 26.549 -5.976 4.167 1.00 70.88 189 ALA A CA 1
ATOM 1522 C C . ALA A 1 189 ? 26.973 -4.862 3.195 1.00 70.88 189 ALA A C 1
ATOM 1524 O O . ALA A 1 189 ? 26.771 -3.677 3.469 1.00 70.88 189 ALA A O 1
ATOM 1525 N N . LEU A 1 190 ? 27.494 -5.237 2.025 1.00 79.00 190 LEU A N 1
ATOM 1526 C CA 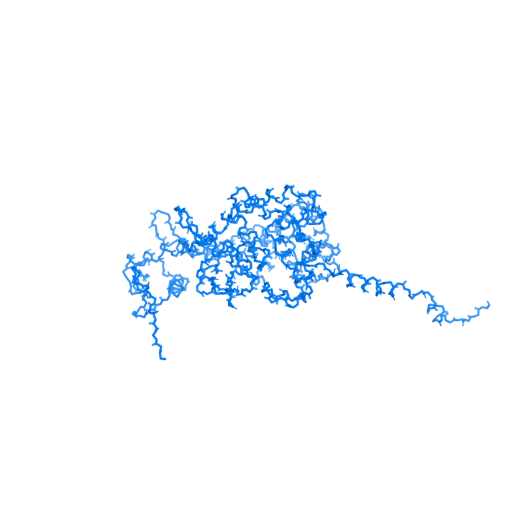. LEU A 1 190 ? 27.869 -4.295 0.974 1.00 79.00 190 LEU A CA 1
ATOM 1527 C C . LEU A 1 190 ? 26.644 -3.544 0.457 1.00 79.00 190 LEU A C 1
ATOM 1529 O O . LEU A 1 190 ? 26.668 -2.322 0.340 1.00 79.00 190 LEU A O 1
ATOM 1533 N N . GLY A 1 191 ? 25.554 -4.263 0.205 1.00 80.19 191 GLY A N 1
ATOM 1534 C CA . GLY A 1 191 ? 24.311 -3.679 -0.267 1.00 80.19 191 GLY A CA 1
ATOM 1535 C C . GLY A 1 191 ? 23.678 -2.701 0.723 1.00 80.19 191 GLY A C 1
ATOM 1536 O O . GLY A 1 191 ? 23.021 -1.759 0.286 1.00 80.19 191 GLY A O 1
ATOM 1537 N N . LYS A 1 192 ? 23.868 -2.884 2.037 1.00 76.25 192 LYS A N 1
ATOM 1538 C CA . LYS A 1 192 ? 23.480 -1.900 3.062 1.00 76.25 192 LYS A CA 1
ATOM 1539 C C . LYS A 1 192 ? 24.353 -0.658 2.973 1.00 76.25 192 LYS A C 1
ATOM 1541 O O . LYS A 1 192 ? 23.826 0.446 2.882 1.00 76.25 192 LYS A O 1
ATOM 1546 N N . LYS A 1 193 ? 25.675 -0.848 2.911 1.00 80.88 193 LYS A N 1
ATOM 1547 C CA . LYS A 1 193 ? 26.664 0.236 2.815 1.00 80.88 193 LYS A CA 1
ATOM 1548 C C . LYS A 1 193 ? 26.420 1.161 1.618 1.00 80.88 193 LYS A C 1
ATOM 1550 O O . LYS A 1 193 ? 26.649 2.357 1.729 1.00 80.88 193 LYS A O 1
ATOM 1555 N N . ILE A 1 194 ? 25.966 0.619 0.487 1.00 85.00 194 ILE A N 1
ATOM 1556 C CA . ILE A 1 194 ? 25.730 1.393 -0.746 1.00 85.00 194 ILE A CA 1
ATOM 1557 C C . ILE A 1 194 ? 24.246 1.693 -1.011 1.00 85.00 194 ILE A C 1
ATOM 1559 O O . ILE A 1 194 ? 23.910 2.250 -2.049 1.00 85.00 194 ILE A O 1
ATOM 1563 N N . GLY A 1 195 ? 23.330 1.290 -0.125 1.00 78.88 195 GLY A N 1
ATOM 1564 C CA . GLY A 1 195 ? 21.888 1.494 -0.310 1.00 78.88 195 GLY A CA 1
ATOM 1565 C C . GLY A 1 195 ? 21.234 0.669 -1.432 1.00 78.88 195 GLY A C 1
ATOM 1566 O O . GLY A 1 195 ? 20.105 0.960 -1.812 1.00 78.88 195 GLY A O 1
ATOM 1567 N N . LEU A 1 196 ? 21.904 -0.365 -1.958 1.00 83.38 196 LEU A N 1
ATOM 1568 C CA . LEU A 1 196 ? 21.400 -1.250 -3.025 1.00 83.38 196 LEU A CA 1
ATOM 1569 C C . LEU A 1 196 ? 20.625 -2.478 -2.487 1.00 83.38 196 LEU A C 1
ATOM 1571 O O . LEU A 1 196 ? 20.083 -3.277 -3.249 1.00 83.38 196 LEU A O 1
ATOM 1575 N N . THR A 1 197 ? 20.478 -2.607 -1.164 1.00 69.94 197 THR A N 1
ATOM 1576 C CA . THR A 1 197 ? 19.583 -3.596 -0.520 1.00 69.94 197 THR A CA 1
ATOM 1577 C C . THR A 1 197 ? 18.358 -2.959 0.136 1.00 69.94 197 THR A C 1
ATOM 1579 O O . THR A 1 197 ? 18.207 -1.741 0.172 1.00 69.94 197 THR A O 1
ATOM 1582 N N . SER A 1 198 ? 17.398 -3.803 0.531 1.00 56.66 198 SER A N 1
ATOM 1583 C CA . SER A 1 198 ? 16.005 -3.404 0.717 1.00 56.66 198 SER A CA 1
ATOM 1584 C C . SER A 1 198 ? 15.771 -2.301 1.758 1.00 56.66 198 SER A C 1
ATOM 1586 O O . SER A 1 198 ? 16.352 -2.285 2.836 1.00 56.66 198 SER A O 1
ATOM 1588 N N . LYS A 1 199 ? 14.763 -1.475 1.468 1.00 45.88 199 LYS A N 1
ATOM 1589 C CA . LYS A 1 199 ? 14.151 -0.459 2.332 1.00 45.88 199 LYS A CA 1
ATOM 1590 C C . LYS A 1 199 ? 13.417 -1.073 3.534 1.00 45.88 199 LYS A C 1
ATOM 1592 O O . LYS A 1 199 ? 12.903 -0.341 4.367 1.00 45.88 199 LYS A O 1
ATOM 1597 N N . HIS A 1 200 ? 13.376 -2.404 3.664 1.00 48.03 200 HIS A N 1
ATOM 1598 C CA . HIS A 1 200 ? 12.837 -3.032 4.869 1.00 48.03 200 HIS A CA 1
ATOM 1599 C C . HIS A 1 200 ? 13.671 -2.717 6.118 1.00 48.03 200 HIS A C 1
ATOM 1601 O O . HIS A 1 200 ? 13.109 -2.630 7.206 1.00 48.03 200 HIS A O 1
ATOM 1607 N N . ASP A 1 201 ? 14.958 -2.390 5.961 1.00 41.59 201 ASP A N 1
ATOM 1608 C CA . ASP A 1 201 ? 15.758 -1.811 7.046 1.00 41.59 201 ASP A CA 1
ATOM 1609 C C . ASP A 1 201 ? 15.353 -0.355 7.376 1.00 41.59 201 ASP A C 1
ATOM 1611 O O . ASP A 1 201 ? 15.531 0.081 8.509 1.00 41.59 201 ASP A O 1
ATOM 1615 N N . SER A 1 202 ? 14.728 0.394 6.454 1.00 44.06 202 SER A N 1
ATOM 1616 C CA . SER A 1 202 ? 14.186 1.733 6.746 1.00 44.06 202 SER A CA 1
ATOM 1617 C C . SER A 1 202 ? 12.807 1.695 7.410 1.00 44.06 202 SER A C 1
ATOM 1619 O O . SER A 1 202 ? 12.399 2.705 7.970 1.00 44.06 202 SER A O 1
ATOM 1621 N N . TYR A 1 203 ? 12.071 0.576 7.377 1.00 46.47 203 TYR A N 1
ATOM 1622 C CA . TYR A 1 203 ? 10.876 0.439 8.220 1.00 46.47 203 TYR A CA 1
ATOM 1623 C C . TYR A 1 203 ? 11.262 0.297 9.693 1.00 46.47 203 TYR A C 1
ATOM 1625 O O . TYR A 1 203 ? 10.575 0.851 10.544 1.00 46.47 203 TYR A O 1
ATOM 1633 N N . LYS A 1 204 ? 12.424 -0.312 9.993 1.00 53.78 204 LYS A N 1
ATOM 1634 C CA . LYS A 1 204 ? 13.003 -0.262 11.343 1.00 53.78 204 LYS A CA 1
ATOM 1635 C C . LYS A 1 204 ? 13.352 1.155 11.796 1.00 53.78 204 LYS A C 1
ATOM 1637 O O . LYS A 1 204 ? 13.321 1.389 12.998 1.00 53.78 204 LYS A O 1
ATOM 1642 N N . LYS A 1 205 ? 13.630 2.100 10.877 1.00 64.50 205 LYS A N 1
ATOM 1643 C CA . LYS A 1 205 ? 13.817 3.523 11.235 1.00 64.50 205 LYS A CA 1
ATOM 1644 C C . LYS A 1 205 ? 12.634 4.007 12.073 1.00 64.50 205 LYS A C 1
ATOM 1646 O O . LYS A 1 205 ? 12.849 4.665 13.076 1.00 64.50 205 LYS A O 1
ATOM 1651 N N . TYR A 1 206 ? 11.420 3.628 11.671 1.00 73.88 206 TYR A N 1
ATOM 1652 C CA . TYR A 1 206 ? 10.160 4.006 12.310 1.00 73.88 206 TYR A CA 1
ATOM 1653 C C . TYR A 1 206 ? 9.574 2.895 13.196 1.00 73.88 206 TYR A C 1
ATOM 1655 O O . TYR A 1 206 ? 8.393 2.939 13.544 1.00 73.88 206 TYR A O 1
ATOM 1663 N N . ALA A 1 207 ? 10.368 1.888 13.576 1.00 76.56 207 ALA A N 1
ATOM 1664 C CA . ALA A 1 207 ? 9.918 0.894 14.542 1.00 76.56 207 ALA A CA 1
ATOM 1665 C C . ALA A 1 207 ? 9.667 1.577 15.893 1.00 76.56 207 ALA A C 1
ATOM 1667 O O . ALA A 1 207 ? 10.560 2.214 16.451 1.00 76.56 207 ALA A O 1
ATOM 1668 N N . GLY A 1 208 ? 8.442 1.447 16.406 1.00 75.94 208 GLY A N 1
ATOM 1669 C CA . GLY A 1 208 ? 7.993 2.146 17.609 1.00 75.94 208 GLY A CA 1
ATOM 1670 C C . GLY A 1 208 ? 7.426 3.548 17.381 1.00 75.94 208 GLY A C 1
ATOM 1671 O O . GLY A 1 208 ? 7.001 4.156 18.355 1.00 75.94 208 GLY A O 1
ATOM 1672 N N . ALA A 1 209 ? 7.370 4.053 16.141 1.00 87.31 209 ALA A N 1
ATOM 1673 C CA . ALA A 1 209 ? 6.587 5.249 15.821 1.00 87.31 209 ALA A CA 1
ATOM 1674 C C . ALA A 1 209 ? 5.103 4.949 16.066 1.00 87.31 209 ALA A C 1
ATOM 1676 O O . ALA A 1 209 ? 4.509 4.182 15.314 1.00 87.31 209 ALA A O 1
ATOM 1677 N N . ALA A 1 210 ? 4.506 5.502 17.113 1.00 91.75 210 ALA A N 1
ATOM 1678 C CA . ALA A 1 210 ? 3.157 5.158 17.537 1.00 91.75 210 ALA A CA 1
ATOM 1679 C C . ALA A 1 210 ? 2.536 6.305 18.330 1.00 91.75 210 ALA A C 1
ATOM 1681 O O . ALA A 1 210 ? 3.205 6.992 19.098 1.00 91.75 210 ALA A O 1
ATOM 1682 N N . LEU A 1 211 ? 1.224 6.481 18.185 1.00 90.88 211 LEU A N 1
ATOM 1683 C CA . LEU A 1 211 ? 0.487 7.374 19.072 1.00 90.88 211 LEU A CA 1
ATOM 1684 C C . LEU A 1 211 ? 0.409 6.744 20.464 1.00 90.88 211 LEU A C 1
ATOM 1686 O O . LEU A 1 211 ? 0.084 5.564 20.599 1.00 90.88 211 LEU A O 1
ATOM 1690 N N . SER A 1 212 ? 0.646 7.541 21.504 1.00 87.06 212 SER A N 1
ATOM 1691 C CA . SER A 1 212 ? 0.413 7.092 22.876 1.00 87.06 212 SER A CA 1
ATOM 1692 C C . SER A 1 212 ? -1.080 6.838 23.119 1.00 87.06 212 SER A C 1
ATOM 1694 O O . SER A 1 212 ? -1.949 7.376 22.423 1.00 87.06 212 SER A O 1
ATOM 1696 N N . THR A 1 213 ? -1.408 6.057 24.151 1.00 84.75 213 THR A N 1
ATOM 1697 C CA . THR A 1 213 ? -2.801 5.862 24.587 1.00 84.75 213 THR A CA 1
ATOM 1698 C C . THR A 1 213 ? -3.486 7.194 24.901 1.00 84.75 213 THR A C 1
ATOM 1700 O O . THR A 1 213 ? -4.662 7.370 24.585 1.00 84.75 213 THR A O 1
ATOM 1703 N N . THR A 1 214 ? -2.754 8.147 25.486 1.00 86.69 214 THR A N 1
ATOM 1704 C CA . THR A 1 214 ? -3.255 9.493 25.794 1.00 86.69 214 THR A CA 1
ATOM 1705 C C . THR A 1 214 ? -3.582 10.267 24.521 1.00 86.69 214 THR A C 1
ATOM 1707 O O . THR A 1 214 ? -4.719 10.706 24.365 1.00 86.69 214 THR A O 1
ATOM 1710 N N . LEU A 1 215 ? -2.645 10.351 23.571 1.00 91.38 215 LEU A N 1
ATOM 1711 C CA . LEU A 1 215 ? -2.868 11.054 22.302 1.00 91.38 215 LEU A CA 1
ATOM 1712 C C . LEU A 1 215 ? -3.984 10.414 21.479 1.00 91.38 215 LEU A C 1
ATOM 1714 O O . LEU A 1 215 ? -4.824 11.111 20.923 1.00 91.38 215 LEU A O 1
ATOM 1718 N N . THR A 1 216 ? -4.053 9.083 21.464 1.00 91.38 216 THR A N 1
ATOM 1719 C CA . THR A 1 216 ? -5.129 8.349 20.784 1.00 91.38 216 THR A CA 1
ATOM 1720 C C . THR A 1 216 ? -6.509 8.736 21.330 1.00 91.38 216 THR A C 1
ATOM 1722 O O . THR A 1 216 ? -7.461 8.860 20.560 1.00 91.38 216 THR A O 1
ATOM 1725 N N . LYS A 1 217 ? -6.630 8.952 22.648 1.00 89.69 217 LYS A N 1
ATOM 1726 C CA . LYS A 1 217 ? -7.878 9.397 23.287 1.00 89.69 217 LYS A CA 1
ATOM 1727 C C . LYS A 1 217 ? -8.199 10.859 22.982 1.00 89.69 217 LYS A C 1
ATOM 1729 O O . LYS A 1 217 ? -9.353 11.140 22.679 1.00 89.69 217 LYS A O 1
ATOM 1734 N N . ILE A 1 218 ? -7.208 11.753 23.053 1.00 94.12 218 ILE A N 1
ATOM 1735 C CA . ILE A 1 218 ? -7.377 13.190 22.775 1.00 94.12 218 ILE A CA 1
ATOM 1736 C C . ILE A 1 218 ? -7.842 13.389 21.330 1.00 94.12 218 ILE A C 1
ATOM 1738 O O . ILE A 1 218 ? -8.954 13.859 21.111 1.00 94.12 218 ILE A O 1
ATOM 1742 N N . ILE A 1 219 ? -7.069 12.887 20.364 1.00 95.75 219 ILE A N 1
ATOM 1743 C CA . ILE A 1 219 ? -7.378 12.988 18.931 1.00 95.75 219 ILE A CA 1
ATOM 1744 C C . ILE A 1 219 ? -8.757 12.388 18.624 1.00 95.75 219 ILE A C 1
ATOM 1746 O O . ILE A 1 219 ? -9.564 12.972 17.903 1.00 95.75 219 ILE A O 1
ATOM 1750 N N . GLY A 1 220 ? -9.054 11.210 19.184 1.00 92.62 220 GLY A N 1
ATOM 1751 C CA . GLY A 1 220 ? -10.348 10.562 18.987 1.00 92.62 220 GLY A CA 1
ATOM 1752 C C . GLY A 1 220 ? -11.517 11.364 19.565 1.00 92.62 220 GLY A C 1
ATOM 1753 O O . GLY A 1 220 ? -12.590 11.385 18.967 1.00 92.62 220 GLY A O 1
ATOM 1754 N N . LYS A 1 221 ? -11.329 12.024 20.712 1.00 92.25 221 LYS A N 1
ATOM 1755 C CA . LYS A 1 221 ? -12.344 12.883 21.329 1.00 92.25 221 LYS A CA 1
ATOM 1756 C C . LYS A 1 221 ? -12.618 14.116 20.466 1.00 92.25 221 LYS A C 1
ATOM 1758 O O . LYS A 1 221 ? -13.780 14.402 20.203 1.00 92.25 221 LYS A O 1
ATOM 1763 N N . GLU A 1 222 ? -11.582 14.771 19.957 1.00 95.69 222 GLU A N 1
ATOM 1764 C CA . GLU A 1 222 ? -11.738 15.947 19.091 1.00 95.69 222 GLU A CA 1
ATOM 1765 C C . GLU A 1 222 ? -12.488 15.625 17.794 1.00 95.69 222 GLU A C 1
ATOM 1767 O O . GLU A 1 222 ? -13.371 16.376 17.382 1.00 95.69 222 GLU A O 1
ATOM 1772 N N . MET A 1 223 ? -12.204 14.473 17.171 1.00 94.31 223 MET A N 1
ATOM 1773 C CA . MET A 1 223 ? -12.953 14.021 15.990 1.00 94.31 223 MET A CA 1
ATOM 1774 C C . MET A 1 223 ? -14.453 13.865 16.280 1.00 94.31 223 MET A C 1
ATOM 1776 O O . MET A 1 223 ? -15.275 14.158 15.414 1.00 94.31 223 MET A O 1
ATOM 1780 N N . LEU A 1 224 ? -14.821 13.404 17.480 1.00 88.50 224 LEU A N 1
ATOM 1781 C CA . LEU A 1 224 ? -16.224 13.305 17.893 1.00 88.50 224 LEU A CA 1
ATOM 1782 C C . LEU A 1 224 ? -16.845 14.681 18.141 1.00 88.50 224 LEU A C 1
ATOM 1784 O O . LEU A 1 224 ? -17.948 14.935 17.667 1.00 88.50 224 LEU A O 1
ATOM 1788 N N . GLU A 1 225 ? -16.144 15.560 18.858 1.00 90.44 225 GLU A N 1
ATOM 1789 C CA . GLU A 1 225 ? -16.623 16.908 19.193 1.00 90.44 225 GLU A CA 1
ATOM 1790 C C . GLU A 1 225 ? -16.844 17.772 17.945 1.00 90.44 225 GLU A C 1
ATOM 1792 O O . GLU A 1 225 ? -17.800 18.543 17.886 1.00 90.44 225 GLU A O 1
ATOM 1797 N N . ASN A 1 226 ? -16.031 17.574 16.907 1.00 91.19 226 ASN A N 1
ATOM 1798 C CA . ASN A 1 226 ? -16.178 18.248 15.616 1.00 91.19 226 ASN A CA 1
ATOM 1799 C C . ASN A 1 226 ? -17.207 17.588 14.680 1.00 91.19 226 ASN A C 1
ATOM 1801 O O . ASN A 1 226 ? -17.389 18.045 13.552 1.00 91.19 226 ASN A O 1
ATOM 1805 N N . GLY A 1 227 ? -17.867 16.505 15.104 1.00 86.19 227 GLY A N 1
ATOM 1806 C CA . GLY A 1 227 ? -18.836 15.777 14.281 1.00 86.19 227 GLY A CA 1
ATOM 1807 C C . GLY A 1 227 ? -18.219 14.957 13.137 1.00 86.19 227 GLY A C 1
ATOM 1808 O O . GLY A 1 227 ? -18.949 14.428 12.298 1.00 86.19 227 GLY A O 1
ATOM 1809 N N . ASP A 1 228 ? -16.895 14.780 13.111 1.00 90.00 228 ASP A N 1
ATOM 1810 C CA . ASP A 1 228 ? -16.157 13.995 12.111 1.00 90.00 228 ASP A CA 1
ATOM 1811 C C . ASP A 1 228 ? -16.196 12.491 12.432 1.00 90.00 228 ASP A C 1
ATOM 1813 O O . ASP A 1 228 ? -15.181 11.782 12.437 1.00 90.00 228 ASP A O 1
ATOM 1817 N N . PHE A 1 229 ? -17.400 11.966 12.675 1.00 88.38 229 PHE A N 1
ATOM 1818 C CA . PHE A 1 229 ? -17.591 10.581 13.099 1.00 88.38 229 PHE A CA 1
ATOM 1819 C C . PHE A 1 229 ? -17.030 9.575 12.076 1.00 88.38 229 PHE A C 1
ATOM 1821 O O . PHE A 1 229 ? -16.605 8.471 12.430 1.00 88.38 229 PHE A O 1
ATOM 1828 N N . GLU A 1 230 ? -17.003 9.967 10.794 1.00 88.50 230 GLU A N 1
ATOM 1829 C CA . GLU A 1 230 ? -16.425 9.195 9.692 1.00 88.50 230 GLU A CA 1
ATOM 1830 C C . GLU A 1 230 ? -14.944 8.910 9.968 1.00 88.50 230 GLU A C 1
ATOM 1832 O O . GLU A 1 230 ? -14.499 7.762 10.065 1.00 88.50 230 GLU A O 1
ATOM 1837 N N . VAL A 1 231 ? -14.179 9.977 10.171 1.00 91.88 231 VAL A N 1
ATOM 1838 C CA . VAL A 1 231 ? -12.739 9.910 10.410 1.00 91.88 231 VAL A CA 1
ATOM 1839 C C . VAL A 1 231 ? -12.451 9.222 11.738 1.00 91.88 231 VAL A C 1
ATOM 1841 O O . VAL A 1 231 ? -11.543 8.393 11.801 1.00 91.88 231 VAL A O 1
ATOM 1844 N N . TYR A 1 232 ? -13.267 9.485 12.761 1.00 93.12 232 TYR A N 1
ATOM 1845 C CA . TYR A 1 232 ? -13.198 8.791 14.043 1.00 93.12 232 TYR A CA 1
ATOM 1846 C C . TYR A 1 232 ? -13.322 7.272 13.889 1.00 93.12 232 TYR A C 1
ATOM 1848 O O . TYR A 1 232 ? -12.502 6.516 14.414 1.00 93.12 232 TYR A O 1
ATOM 1856 N N . THR A 1 233 ? -14.314 6.803 13.133 1.00 91.44 233 THR A N 1
ATOM 1857 C CA . THR A 1 233 ? -14.541 5.368 12.927 1.00 91.44 233 THR A CA 1
ATOM 1858 C C . THR A 1 233 ? -13.372 4.737 12.176 1.00 91.44 233 THR A C 1
ATOM 1860 O O . THR A 1 233 ? -12.859 3.699 12.600 1.00 91.44 233 THR A O 1
ATOM 1863 N N . TRP A 1 234 ? -12.863 5.394 11.126 1.00 92.62 234 TRP A N 1
ATOM 1864 C CA . TRP A 1 234 ? -11.650 4.953 10.427 1.00 92.62 234 TRP A CA 1
ATOM 1865 C C . TRP A 1 234 ? -10.451 4.846 11.374 1.00 92.62 234 TRP A C 1
ATOM 1867 O O . TRP A 1 234 ? -9.726 3.846 11.371 1.00 92.62 234 TRP A O 1
ATOM 1877 N N . PHE A 1 235 ? -10.242 5.881 12.187 1.00 94.62 235 PHE A N 1
ATOM 1878 C CA . PHE A 1 235 ? -9.159 5.966 13.156 1.00 94.62 235 PHE A CA 1
ATOM 1879 C C . PHE A 1 235 ? -9.220 4.810 14.162 1.00 94.62 235 PHE A C 1
ATOM 1881 O O . PHE A 1 235 ? -8.230 4.102 14.362 1.00 94.62 235 PHE A O 1
ATOM 1888 N N . ARG A 1 236 ? -10.408 4.543 14.720 1.00 93.06 236 ARG A N 1
ATOM 1889 C CA . ARG A 1 236 ? -10.642 3.439 15.660 1.00 93.06 236 ARG A CA 1
ATOM 1890 C C . ARG A 1 236 ? -10.422 2.073 15.019 1.00 93.06 236 ARG A C 1
ATOM 1892 O O . ARG A 1 236 ? -9.754 1.242 15.629 1.00 93.06 236 ARG A O 1
ATOM 1899 N N . ILE A 1 237 ? -10.897 1.848 13.791 1.00 92.56 237 ILE A N 1
ATOM 1900 C CA . ILE A 1 237 ? -10.624 0.602 13.056 1.00 92.56 237 ILE A CA 1
ATOM 1901 C C . ILE A 1 237 ? -9.112 0.419 12.882 1.00 92.56 237 ILE A C 1
ATOM 1903 O O . ILE A 1 237 ? -8.591 -0.656 13.185 1.00 92.56 237 ILE A O 1
ATOM 1907 N N . GLY A 1 238 ? -8.391 1.454 12.442 1.00 92.06 238 GLY A N 1
ATOM 1908 C CA . GLY A 1 238 ? -6.939 1.403 12.255 1.00 92.06 238 GLY A CA 1
ATOM 1909 C C . GLY A 1 238 ? -6.195 1.013 13.533 1.00 92.06 238 GLY A C 1
ATOM 1910 O O . GLY A 1 238 ? -5.422 0.055 13.520 1.00 92.06 238 GLY A O 1
ATOM 1911 N N . CYS A 1 239 ? -6.499 1.680 14.647 1.00 91.25 239 CYS A N 1
ATOM 1912 C CA . CYS A 1 239 ? -5.867 1.428 15.945 1.00 91.25 239 CYS A CA 1
ATOM 1913 C C . CYS A 1 239 ? -6.279 0.101 16.608 1.00 91.25 239 CYS A C 1
ATOM 1915 O O . CYS A 1 239 ? -5.589 -0.343 17.521 1.00 91.25 239 CYS A O 1
ATOM 1917 N N . ARG A 1 240 ? -7.388 -0.534 16.194 1.00 88.06 240 ARG A N 1
ATOM 1918 C CA . ARG A 1 240 ? -7.903 -1.783 16.798 1.00 88.06 240 ARG A CA 1
ATOM 1919 C C . ARG A 1 240 ? -7.721 -3.034 15.947 1.00 88.06 240 ARG A C 1
ATOM 1921 O O . ARG A 1 240 ? -7.818 -4.133 16.475 1.00 88.06 240 ARG A O 1
ATOM 1928 N N . THR A 1 241 ? -7.458 -2.881 14.653 1.00 89.06 241 THR A N 1
ATOM 1929 C CA . THR A 1 241 ? -7.276 -4.010 13.721 1.00 89.06 241 THR A CA 1
ATOM 1930 C C . THR A 1 241 ? -5.894 -4.024 13.075 1.00 89.06 241 THR A C 1
ATOM 1932 O O . THR A 1 241 ? -5.525 -4.987 12.398 1.00 89.06 241 THR A O 1
ATOM 1935 N N . GLY A 1 242 ? -5.156 -2.916 13.169 1.00 88.50 242 GLY A N 1
ATOM 1936 C CA . GLY A 1 242 ? -3.956 -2.696 12.378 1.00 88.50 242 GLY A CA 1
ATOM 1937 C C . GLY A 1 242 ? -4.218 -2.747 10.872 1.00 88.50 242 GLY A C 1
ATOM 1938 O O . GLY A 1 242 ? -3.290 -3.006 10.120 1.00 88.50 242 GLY A O 1
ATOM 1939 N N . GLY A 1 243 ? -5.455 -2.577 10.397 1.00 88.00 243 GLY A N 1
ATOM 1940 C CA . GLY A 1 243 ? -5.809 -2.714 8.983 1.00 88.00 243 GLY A CA 1
ATOM 1941 C C . GLY A 1 243 ? -4.998 -1.800 8.062 1.00 88.00 243 GLY A C 1
ATOM 1942 O O . GLY A 1 243 ? -4.678 -0.662 8.408 1.00 88.00 243 GLY A O 1
ATOM 1943 N N . ARG A 1 244 ? -4.651 -2.279 6.860 1.00 87.12 244 ARG A N 1
ATOM 1944 C CA . ARG A 1 244 ? -4.126 -1.388 5.811 1.00 87.12 244 ARG A CA 1
ATOM 1945 C C . ARG A 1 244 ? -5.183 -0.355 5.438 1.00 87.12 244 ARG A C 1
ATOM 1947 O O . ARG A 1 244 ? -6.366 -0.660 5.394 1.00 87.12 244 ARG A O 1
ATOM 1954 N N . THR A 1 245 ? -4.760 0.842 5.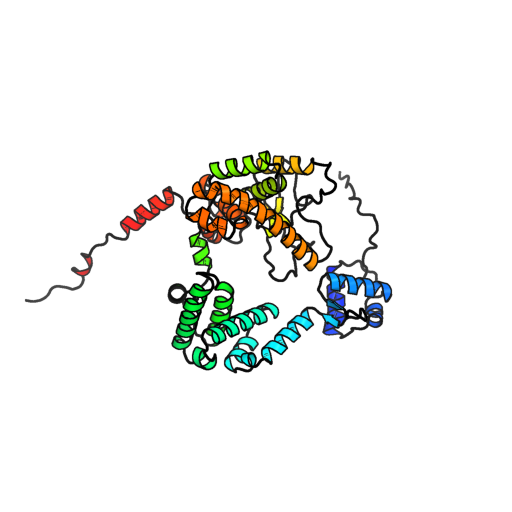044 1.00 88.38 245 THR A N 1
ATOM 1955 C CA . THR A 1 245 ? -5.690 1.904 4.619 1.00 88.38 245 THR A CA 1
ATOM 1956 C C . THR A 1 245 ? -6.610 1.480 3.473 1.00 88.38 245 THR A C 1
ATOM 1958 O O . THR A 1 245 ? -7.782 1.831 3.472 1.00 88.38 245 THR A O 1
ATOM 1961 N N . GLY A 1 246 ? -6.102 0.703 2.510 1.00 84.44 246 GLY A N 1
ATOM 1962 C CA . GLY A 1 246 ? -6.930 0.113 1.454 1.00 84.44 246 GLY A CA 1
ATOM 1963 C C . GLY A 1 246 ? -7.940 -0.904 1.991 1.00 84.44 246 GLY A C 1
ATOM 1964 O O . GLY A 1 246 ? -9.090 -0.861 1.578 1.00 84.44 246 GLY A O 1
ATOM 1965 N N . ALA A 1 247 ? -7.520 -1.737 2.948 1.00 86.38 247 ALA A N 1
ATOM 1966 C CA . ALA A 1 247 ? -8.346 -2.769 3.570 1.00 86.38 247 ALA A CA 1
ATOM 1967 C C . ALA A 1 247 ? -9.479 -2.179 4.424 1.00 86.38 247 ALA A C 1
ATOM 1969 O O . ALA A 1 247 ? -10.588 -2.703 4.424 1.00 86.38 247 ALA A O 1
ATOM 1970 N N . ILE A 1 248 ? -9.212 -1.066 5.119 1.00 89.94 248 ILE A N 1
ATOM 1971 C CA . ILE A 1 248 ? -10.235 -0.305 5.847 1.00 89.94 248 ILE A CA 1
ATOM 1972 C C . ILE A 1 248 ? -11.215 0.308 4.844 1.00 89.94 248 ILE A C 1
ATOM 1974 O O . ILE A 1 248 ? -12.414 0.095 4.974 1.00 89.94 248 ILE A O 1
ATOM 1978 N N . ALA A 1 249 ? -10.723 0.980 3.794 1.00 88.06 249 ALA A N 1
ATOM 1979 C CA . ALA A 1 249 ? -11.591 1.569 2.768 1.00 88.06 249 ALA A CA 1
ATOM 1980 C C . ALA A 1 249 ? -12.447 0.551 2.014 1.00 88.06 249 ALA A C 1
ATOM 1982 O O . ALA A 1 249 ? -13.423 0.970 1.414 1.00 88.06 249 ALA A O 1
ATOM 1983 N N . SER A 1 250 ? -12.093 -0.732 1.991 1.00 83.25 250 SER A N 1
ATOM 1984 C CA . SER A 1 250 ? -12.856 -1.780 1.307 1.00 83.25 250 SER A CA 1
ATOM 1985 C C . SER A 1 250 ? -13.889 -2.484 2.190 1.00 83.25 250 SER A C 1
ATOM 1987 O O . SER A 1 250 ? -14.508 -3.440 1.735 1.00 83.25 250 SER A O 1
ATOM 1989 N N . MET A 1 251 ? -14.045 -2.083 3.455 1.00 85.25 251 MET A N 1
ATOM 1990 C CA . MET A 1 251 ? -14.943 -2.770 4.387 1.00 85.25 251 MET A CA 1
ATOM 1991 C C . MET A 1 251 ? -16.422 -2.608 4.015 1.00 85.25 251 MET A C 1
ATOM 1993 O O . MET A 1 251 ? -16.864 -1.532 3.601 1.00 85.25 251 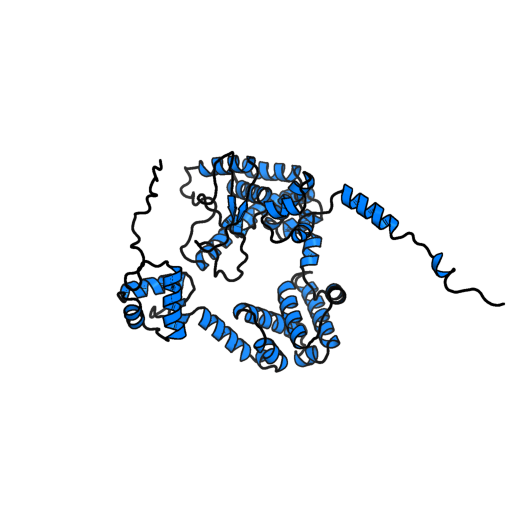MET A O 1
ATOM 1997 N N . THR A 1 252 ? -17.186 -3.673 4.257 1.00 83.12 252 THR A N 1
ATOM 1998 C CA . THR A 1 252 ? -18.641 -3.762 4.072 1.00 83.12 252 THR A CA 1
ATOM 1999 C C . THR A 1 252 ? -19.292 -4.400 5.306 1.00 83.12 252 THR A C 1
ATOM 2001 O O . THR A 1 252 ? -18.628 -5.095 6.077 1.00 83.12 252 THR A O 1
ATOM 2004 N N . TRP A 1 253 ? -20.585 -4.149 5.544 1.00 83.94 253 TRP A N 1
ATOM 2005 C CA . TRP A 1 253 ? -21.264 -4.630 6.760 1.00 83.94 253 TRP A CA 1
ATOM 2006 C C . TRP A 1 253 ? -21.382 -6.147 6.858 1.00 83.94 253 TRP A C 1
ATOM 2008 O O . TRP A 1 253 ? -21.328 -6.683 7.960 1.00 83.94 253 TRP A O 1
ATOM 2018 N N . ASP A 1 254 ? -21.536 -6.838 5.729 1.00 81.94 254 ASP A N 1
ATOM 2019 C CA . ASP A 1 254 ? -21.629 -8.302 5.667 1.00 81.94 254 ASP A CA 1
ATOM 2020 C C . ASP A 1 254 ? -20.322 -8.999 6.083 1.00 81.94 254 ASP A C 1
ATOM 2022 O O . ASP A 1 254 ? -20.296 -10.207 6.302 1.00 81.94 254 ASP A O 1
ATOM 2026 N N . LYS A 1 255 ? -19.236 -8.230 6.209 1.00 85.62 255 LYS A N 1
ATOM 2027 C CA . LYS A 1 255 ? -17.917 -8.677 6.661 1.00 85.62 255 LYS A CA 1
ATOM 2028 C C . LYS A 1 255 ? -17.656 -8.357 8.135 1.00 85.62 255 LYS A C 1
ATOM 2030 O O . LYS A 1 255 ? -16.512 -8.436 8.582 1.00 85.62 255 LYS A O 1
ATOM 2035 N N . ILE A 1 256 ? -18.692 -7.980 8.884 1.00 87.94 256 ILE A N 1
ATOM 2036 C CA . ILE A 1 256 ? -18.617 -7.659 10.310 1.00 87.94 256 ILE A CA 1
ATOM 2037 C C . ILE A 1 256 ? -19.670 -8.478 11.055 1.00 87.94 256 ILE A C 1
ATOM 2039 O O . ILE A 1 256 ? -20.867 -8.360 10.789 1.00 87.94 256 ILE A O 1
ATOM 2043 N N . VAL A 1 257 ? -19.230 -9.280 12.020 1.00 87.62 257 VAL A N 1
ATOM 2044 C CA . VAL A 1 257 ? -20.127 -10.029 12.906 1.00 87.62 257 VAL A CA 1
ATOM 2045 C C . VAL A 1 257 ? -20.403 -9.178 14.133 1.00 87.62 257 VAL A C 1
ATOM 2047 O O . VAL A 1 257 ? -19.492 -8.859 14.878 1.00 87.62 257 VAL A O 1
ATOM 2050 N N . PHE A 1 258 ? -21.660 -8.793 14.347 1.00 87.06 258 PHE A N 1
ATOM 2051 C CA . PHE A 1 258 ? -22.072 -7.889 15.434 1.00 87.06 258 PHE A CA 1
ATOM 2052 C C . PHE A 1 258 ? -22.420 -8.593 16.752 1.00 87.06 258 PHE A C 1
ATOM 2054 O O . PHE A 1 258 ? -23.109 -8.017 17.600 1.00 87.06 258 PHE A O 1
ATOM 2061 N N . ASP A 1 259 ? -21.963 -9.828 16.902 1.00 85.19 259 ASP A N 1
ATOM 2062 C CA . ASP A 1 259 ? -22.114 -10.608 18.120 1.00 85.19 259 ASP A CA 1
ATOM 2063 C C . ASP A 1 259 ? -21.022 -10.229 19.127 1.00 85.19 259 ASP A C 1
ATOM 2065 O O . ASP A 1 259 ? -19.874 -10.040 18.740 1.00 85.19 259 ASP A O 1
ATOM 2069 N N . GLU A 1 260 ? -21.372 -10.067 20.404 1.00 77.44 260 GLU A N 1
ATOM 2070 C CA . GLU A 1 260 ? -20.413 -9.614 21.425 1.00 77.44 260 GLU A CA 1
ATOM 2071 C C . GLU A 1 260 ? -19.410 -10.701 21.809 1.00 77.44 260 GLU A C 1
ATOM 2073 O O . GLU A 1 260 ? -18.236 -10.400 22.026 1.00 77.44 260 GLU A O 1
ATOM 2078 N N . GLU A 1 261 ? -19.848 -11.959 21.837 1.00 77.31 261 GLU A N 1
ATOM 2079 C CA . GLU A 1 261 ? -18.999 -13.105 22.172 1.00 77.31 261 GLU A CA 1
ATOM 2080 C C . GLU A 1 261 ? -18.086 -13.498 21.003 1.00 77.31 261 GLU A C 1
ATOM 2082 O O . GLU A 1 261 ? -16.973 -13.977 21.213 1.00 77.31 261 GLU A O 1
ATOM 2087 N N . ASN A 1 262 ? -18.534 -13.248 19.769 1.00 79.19 262 ASN A N 1
ATOM 2088 C CA . ASN A 1 262 ? -17.847 -13.628 18.536 1.00 79.19 262 ASN A CA 1
ATOM 2089 C C . ASN A 1 262 ? -17.529 -12.424 17.633 1.00 79.19 262 ASN A C 1
ATOM 2091 O O . ASN A 1 262 ? -17.550 -12.547 16.406 1.00 79.19 262 ASN A O 1
ATOM 2095 N N . PHE A 1 263 ? -17.261 -11.250 18.215 1.00 83.56 263 PHE A N 1
ATOM 2096 C CA . PHE A 1 263 ? -17.028 -10.029 17.443 1.00 83.56 263 PHE A CA 1
ATOM 2097 C C . PHE A 1 263 ? -15.828 -10.190 16.500 1.00 83.56 263 PHE A C 1
ATOM 2099 O O . PHE A 1 263 ? -14.673 -10.249 16.927 1.00 83.56 263 PHE A O 1
ATOM 2106 N N . GLU A 1 264 ? -16.105 -10.210 15.196 1.00 86.94 264 GLU A N 1
ATOM 2107 C CA . GLU A 1 264 ? -15.084 -10.304 14.157 1.00 86.94 264 GLU A CA 1
ATOM 2108 C C . GLU A 1 264 ? -15.277 -9.256 13.061 1.00 86.94 264 GLU A C 1
ATOM 2110 O O . GLU A 1 264 ? -16.386 -8.839 12.716 1.00 86.94 264 GLU A O 1
ATOM 2115 N N . VAL A 1 265 ? -14.148 -8.848 12.485 1.00 87.38 265 VAL A N 1
ATOM 2116 C CA . VAL A 1 265 ? -14.082 -7.962 11.327 1.00 87.38 265 VAL A CA 1
ATOM 2117 C C . VAL A 1 265 ? -13.196 -8.613 10.276 1.00 87.38 265 VAL A C 1
ATOM 2119 O O . VAL A 1 265 ? -12.014 -8.859 10.523 1.00 87.38 265 VAL A O 1
ATOM 2122 N N . ALA A 1 266 ? -13.734 -8.853 9.085 1.00 87.81 266 ALA A N 1
ATOM 2123 C CA . ALA A 1 266 ? -12.959 -9.338 7.955 1.00 87.81 266 ALA A CA 1
ATOM 2124 C C . ALA A 1 266 ? -12.450 -8.169 7.094 1.00 87.81 266 ALA A C 1
ATOM 2126 O O . ALA A 1 266 ? -13.199 -7.273 6.706 1.00 87.81 266 ALA A O 1
ATOM 2127 N N . GLN A 1 267 ? -11.150 -8.175 6.794 1.00 86.81 267 GLN A N 1
ATOM 2128 C CA . GLN A 1 267 ? -10.473 -7.138 6.014 1.00 86.81 267 GLN A CA 1
ATOM 2129 C C . GLN A 1 267 ? -9.731 -7.746 4.824 1.00 86.81 267 GLN A C 1
ATOM 2131 O O . GLN A 1 267 ? -9.013 -8.737 4.966 1.00 86.81 267 GLN A O 1
ATOM 2136 N N . HIS A 1 268 ? -9.862 -7.122 3.654 1.00 81.62 268 HIS A N 1
ATOM 2137 C CA . HIS A 1 268 ? -9.126 -7.527 2.461 1.00 81.62 268 HIS A CA 1
ATOM 2138 C C . HIS A 1 268 ? -7.700 -6.954 2.491 1.00 81.62 268 HIS A C 1
ATOM 2140 O O . HIS A 1 268 ? -7.453 -5.793 2.163 1.00 81.62 268 HIS A O 1
ATOM 2146 N N . GLU A 1 269 ? -6.750 -7.764 2.952 1.00 73.12 269 GLU A N 1
ATOM 2147 C CA . GLU A 1 269 ? -5.380 -7.341 3.276 1.00 73.12 269 GLU A CA 1
ATOM 2148 C C . GLU A 1 269 ? -4.373 -7.578 2.131 1.00 73.12 269 GLU A C 1
ATOM 2150 O O . GLU A 1 269 ? -3.174 -7.298 2.272 1.00 73.12 269 GLU A O 1
ATOM 2155 N N . THR A 1 270 ? -4.850 -8.063 0.981 1.00 60.50 270 THR A N 1
ATOM 2156 C CA . THR A 1 270 ? -4.023 -8.430 -0.172 1.00 60.50 270 THR A CA 1
ATOM 2157 C C . THR A 1 270 ? -3.458 -7.205 -0.886 1.00 60.50 270 THR A C 1
ATOM 2159 O O . THR A 1 270 ? -4.148 -6.240 -1.212 1.00 60.50 270 THR A O 1
ATOM 2162 N N . LYS A 1 271 ? -2.152 -7.249 -1.163 1.00 55.78 271 LYS A N 1
ATOM 2163 C CA . LYS A 1 271 ? -1.442 -6.247 -1.960 1.00 55.78 271 LYS A CA 1
ATOM 2164 C C . LYS A 1 271 ? -1.316 -6.769 -3.383 1.00 55.78 271 LYS A C 1
ATOM 2166 O O . LYS A 1 271 ? -0.242 -7.243 -3.743 1.00 55.78 271 LYS A O 1
ATOM 2171 N N . ASP A 1 272 ? -2.359 -6.660 -4.195 1.00 51.84 272 ASP A N 1
ATOM 2172 C CA . ASP A 1 272 ? -2.146 -6.790 -5.633 1.00 51.84 272 ASP A CA 1
ATOM 2173 C C . ASP A 1 272 ? -1.907 -5.398 -6.254 1.00 51.84 272 ASP A C 1
ATOM 2175 O O . ASP A 1 272 ? -2.822 -4.589 -6.372 1.00 51.84 272 ASP A O 1
ATOM 2179 N N . PRO A 1 273 ? -0.676 -5.044 -6.651 1.00 40.75 273 PRO A N 1
ATOM 2180 C CA . PRO A 1 273 ? -0.401 -3.752 -7.275 1.00 40.75 273 PRO A CA 1
ATOM 2181 C C . PRO A 1 273 ? -1.103 -3.546 -8.633 1.00 40.75 273 PRO A C 1
ATOM 2183 O O . PRO A 1 273 ? -1.041 -2.432 -9.163 1.00 40.75 273 PRO A O 1
ATOM 2186 N N . ARG A 1 274 ? -1.741 -4.578 -9.207 1.00 40.53 274 ARG A N 1
ATOM 2187 C CA . ARG A 1 274 ? -2.350 -4.537 -10.544 1.00 40.53 274 ARG A CA 1
ATOM 2188 C C . ARG A 1 274 ? -3.871 -4.496 -10.561 1.00 40.53 274 ARG A C 1
ATOM 2190 O O . ARG A 1 274 ? -4.402 -3.965 -11.530 1.00 40.53 274 ARG A O 1
ATOM 2197 N N . GLY A 1 275 ? -4.543 -4.891 -9.481 1.00 43.44 275 GLY A N 1
ATOM 2198 C CA . GLY A 1 275 ? -6.004 -4.851 -9.440 1.00 43.44 275 GLY A CA 1
ATOM 2199 C C . GLY A 1 275 ? -6.656 -6.054 -10.117 1.00 43.44 275 GLY A C 1
ATOM 2200 O O . GLY A 1 275 ? -7.765 -5.911 -10.603 1.00 43.44 275 GLY A O 1
ATOM 2201 N N . ASP A 1 276 ? -5.968 -7.188 -10.216 1.00 44.22 276 ASP A N 1
ATOM 2202 C CA . ASP A 1 276 ? -6.502 -8.421 -10.791 1.00 44.22 276 ASP A CA 1
ATOM 2203 C C . ASP A 1 276 ? -7.438 -9.144 -9.799 1.00 44.22 276 ASP A C 1
ATOM 2205 O O . ASP A 1 276 ? -8.367 -9.810 -10.246 1.00 44.22 276 ASP A O 1
ATOM 2209 N N . GLU A 1 277 ? -7.230 -8.968 -8.486 1.00 52.97 277 GLU A N 1
ATOM 2210 C CA . GLU A 1 277 ? -8.035 -9.564 -7.405 1.00 52.97 277 GLU A CA 1
ATOM 2211 C C . GLU A 1 277 ? -8.193 -8.554 -6.263 1.00 52.97 277 GLU A C 1
ATOM 2213 O O . GLU A 1 277 ? -7.334 -8.484 -5.377 1.00 52.97 277 GLU A O 1
ATOM 2218 N N . TRP A 1 278 ? -9.207 -7.678 -6.307 1.00 58.22 278 TRP A N 1
ATOM 2219 C CA . TRP A 1 278 ? -9.323 -6.650 -5.262 1.00 58.22 278 TRP A CA 1
ATOM 2220 C C . TRP A 1 278 ? -10.517 -6.750 -4.340 1.00 58.22 278 TRP A C 1
ATOM 2222 O O . TRP A 1 278 ? -10.302 -6.481 -3.168 1.00 58.22 278 TRP A O 1
ATOM 2232 N N . ILE A 1 279 ? -11.718 -7.131 -4.764 1.00 54.66 279 ILE A N 1
ATOM 2233 C CA . ILE A 1 279 ? -12.857 -7.335 -3.851 1.00 54.66 279 ILE A CA 1
ATOM 2234 C C . ILE A 1 279 ? -13.856 -8.247 -4.575 1.00 54.66 279 ILE A C 1
ATOM 2236 O O . ILE A 1 279 ? -14.622 -7.774 -5.405 1.00 54.66 279 ILE A O 1
ATOM 2240 N N . GLY A 1 280 ? -13.816 -9.552 -4.308 1.00 49.69 280 GLY A N 1
ATOM 2241 C CA . GLY A 1 280 ? -14.706 -10.553 -4.910 1.00 49.69 280 GLY A CA 1
ATOM 2242 C C . GLY A 1 280 ? -14.713 -11.856 -4.105 1.00 49.69 280 GLY A C 1
ATOM 2243 O O . GLY A 1 280 ? -14.055 -11.930 -3.065 1.00 49.69 280 GLY A O 1
ATOM 2244 N N . GLU A 1 281 ? -15.451 -12.866 -4.578 1.00 45.31 281 GLU A N 1
ATOM 2245 C CA . GLU A 1 281 ? -15.558 -14.208 -3.961 1.00 45.31 281 GLU A CA 1
ATOM 2246 C C . GLU A 1 281 ? -14.190 -14.884 -3.745 1.00 45.31 281 GLU A C 1
ATOM 2248 O O . GLU A 1 281 ? -14.012 -15.590 -2.757 1.00 45.31 281 GLU A O 1
ATOM 2253 N N . ASP A 1 282 ? -13.216 -14.592 -4.614 1.00 46.34 282 ASP A N 1
ATOM 2254 C CA . ASP A 1 282 ? -11.882 -15.210 -4.613 1.00 46.34 282 ASP A CA 1
ATOM 2255 C C . ASP A 1 282 ? -10.814 -14.396 -3.843 1.00 46.34 282 ASP A C 1
ATOM 2257 O O . ASP A 1 282 ? -9.651 -14.788 -3.786 1.00 46.34 282 ASP A O 1
ATOM 2261 N N . GLY A 1 283 ? -11.172 -13.243 -3.258 1.00 57.12 283 GLY A N 1
ATOM 2262 C CA . GLY A 1 283 ? -10.230 -12.411 -2.498 1.00 57.12 283 GLY A CA 1
ATOM 2263 C C . GLY A 1 283 ? -9.923 -12.983 -1.108 1.00 57.12 283 GLY A C 1
ATOM 2264 O O . GLY A 1 283 ? -10.826 -13.423 -0.398 1.00 57.12 283 GLY A O 1
ATOM 2265 N N . GLU A 1 284 ? -8.664 -12.930 -0.659 1.00 67.75 284 GLU A N 1
ATOM 2266 C CA . GLU A 1 284 ? -8.297 -13.357 0.701 1.00 67.75 284 GLU A CA 1
ATOM 2267 C C . GLU A 1 284 ? -8.779 -12.341 1.757 1.00 67.75 284 GLU A C 1
ATOM 2269 O O . GLU A 1 284 ? -8.147 -11.313 2.027 1.00 67.75 284 GLU A O 1
ATOM 2274 N N . TRP A 1 285 ? -9.913 -12.644 2.389 1.00 78.31 285 TRP A N 1
ATOM 2275 C CA . TRP A 1 285 ? -10.449 -11.893 3.524 1.00 78.31 285 TRP A CA 1
ATOM 2276 C C . TRP A 1 285 ? -9.864 -12.409 4.837 1.00 78.31 285 TRP A C 1
ATOM 2278 O O . TRP A 1 285 ? -10.133 -13.530 5.266 1.00 78.31 285 TRP A O 1
ATOM 2288 N N . GLN A 1 286 ? -9.081 -11.569 5.508 1.00 83.56 286 GLN A N 1
ATOM 2289 C CA . GLN A 1 286 ? -8.473 -11.912 6.787 1.00 83.56 286 GLN A CA 1
ATOM 2290 C C . GLN A 1 286 ? -9.401 -11.513 7.933 1.00 83.56 286 GLN A C 1
ATOM 2292 O O . GLN A 1 286 ? -9.727 -10.335 8.092 1.00 83.56 286 GLN A O 1
ATOM 2297 N N . ARG A 1 287 ? -9.823 -12.499 8.726 1.00 84.50 287 ARG A N 1
ATOM 2298 C CA . ARG A 1 287 ? -10.663 -12.302 9.912 1.00 84.50 287 ARG A CA 1
ATOM 2299 C C . ARG A 1 287 ? -9.817 -11.824 11.082 1.00 84.50 287 ARG A C 1
ATOM 2301 O O . ARG A 1 287 ? -8.789 -12.423 11.393 1.00 84.50 287 ARG A O 1
ATOM 2308 N N . LYS A 1 288 ? -10.268 -10.756 11.731 1.00 86.25 288 LYS A N 1
ATOM 2309 C CA . LYS A 1 288 ? -9.622 -10.148 12.893 1.00 86.25 288 LYS A CA 1
ATOM 2310 C C . LYS A 1 288 ? -10.590 -10.094 14.058 1.00 86.25 288 LYS A C 1
ATOM 2312 O O . LYS A 1 288 ? -11.785 -9.904 13.851 1.00 86.25 288 LYS A O 1
ATOM 2317 N N . LEU A 1 289 ? -10.034 -10.186 15.263 1.00 82.75 289 LEU A N 1
ATOM 2318 C CA . LEU A 1 289 ? -10.758 -10.167 16.535 1.00 82.75 289 LEU A CA 1
ATOM 2319 C C . LEU A 1 289 ? -10.403 -8.884 17.311 1.00 82.75 289 LEU A C 1
ATOM 2321 O O . LEU A 1 289 ? -9.525 -8.910 18.177 1.00 82.75 289 LEU A O 1
ATOM 2325 N N . PRO A 1 290 ? -10.967 -7.723 16.932 1.00 80.69 290 PRO A N 1
ATOM 2326 C CA . PRO A 1 290 ? -10.707 -6.465 17.621 1.00 80.69 290 PRO A CA 1
ATOM 2327 C C . PRO A 1 290 ? -11.406 -6.391 18.985 1.00 80.69 290 PRO A C 1
ATOM 2329 O O . PRO A 1 290 ? -12.319 -7.149 19.293 1.00 80.69 290 PRO A O 1
ATOM 2332 N N . ALA A 1 291 ? -10.992 -5.422 19.800 1.00 78.88 291 ALA A N 1
ATOM 2333 C CA . ALA A 1 291 ? -11.602 -5.172 21.101 1.00 78.88 291 ALA A CA 1
ATOM 2334 C C . ALA A 1 291 ? -13.070 -4.708 20.987 1.00 78.88 291 ALA A C 1
ATOM 2336 O O . ALA A 1 291 ? -13.449 -4.004 20.048 1.00 78.88 291 ALA A O 1
ATOM 2337 N N . ILE A 1 292 ? -13.876 -5.063 21.994 1.00 78.75 292 ILE A N 1
ATOM 2338 C CA . ILE A 1 292 ? -15.331 -4.828 22.033 1.00 78.75 292 ILE A CA 1
ATOM 2339 C C . ILE A 1 292 ? -15.720 -3.345 21.969 1.00 78.75 292 ILE A C 1
ATOM 2341 O O . ILE A 1 292 ? -16.810 -2.978 21.541 1.00 78.75 292 ILE A O 1
ATOM 2345 N N . ASP A 1 293 ? -14.805 -2.451 22.336 1.00 80.56 293 ASP A N 1
ATOM 2346 C CA . ASP A 1 293 ? -15.019 -1.013 22.229 1.00 80.56 293 ASP A CA 1
ATOM 2347 C C . ASP A 1 293 ? -15.194 -0.548 20.773 1.00 80.56 293 ASP A C 1
ATOM 2349 O O . ASP A 1 293 ? -15.842 0.472 20.537 1.00 80.56 293 ASP A O 1
ATOM 2353 N N . LEU A 1 294 ? -14.638 -1.276 19.797 1.00 87.00 294 LEU A N 1
ATOM 2354 C CA . LEU A 1 294 ? -14.878 -1.030 18.377 1.00 87.00 294 LEU A CA 1
ATOM 2355 C C . LEU A 1 294 ? -16.276 -1.497 17.953 1.00 87.00 294 LEU A C 1
ATOM 2357 O O . LEU A 1 294 ? -16.897 -0.831 17.125 1.00 87.00 294 LEU A O 1
ATOM 2361 N N . LEU A 1 295 ? -16.802 -2.580 18.537 1.00 84.56 295 LEU A N 1
ATOM 2362 C CA . LEU A 1 295 ? -18.154 -3.058 18.242 1.00 84.56 295 LEU A CA 1
ATOM 2363 C C . LEU A 1 295 ? -19.189 -1.971 18.537 1.00 84.56 295 LEU A C 1
ATOM 2365 O O . LEU A 1 295 ? -20.052 -1.714 17.705 1.00 84.56 295 LEU A O 1
ATOM 2369 N N . HIS A 1 296 ? -19.075 -1.289 19.679 1.00 85.44 296 HIS A N 1
ATOM 2370 C CA . HIS A 1 296 ? -19.986 -0.199 20.040 1.00 85.44 296 HIS A CA 1
ATOM 2371 C C . HIS A 1 296 ? -19.941 0.964 19.044 1.00 85.44 296 HIS A C 1
ATOM 2373 O O . HIS A 1 296 ? -20.989 1.480 18.658 1.00 85.44 296 HIS A O 1
ATOM 2379 N N . VAL A 1 297 ? -18.746 1.339 18.573 1.00 88.50 297 VAL A N 1
ATOM 2380 C CA . VAL A 1 297 ? -18.584 2.382 17.545 1.00 88.50 297 VAL A CA 1
ATOM 2381 C C . VAL A 1 297 ? -19.271 1.967 16.246 1.00 88.50 297 VAL A C 1
ATOM 2383 O O . VAL A 1 297 ? -20.023 2.748 15.670 1.00 88.50 297 VAL A O 1
ATOM 2386 N N . LEU A 1 298 ? -19.055 0.725 15.807 1.00 88.25 298 LEU A N 1
ATOM 2387 C CA . LEU A 1 298 ? -19.635 0.205 14.571 1.00 88.25 298 LEU A CA 1
ATOM 2388 C C . LEU A 1 298 ? -21.155 0.021 14.672 1.00 88.25 298 LEU A C 1
ATOM 2390 O O . LEU A 1 298 ? -21.854 0.336 13.714 1.00 88.25 298 LEU A O 1
ATOM 2394 N N . LYS A 1 299 ? -21.680 -0.437 15.820 1.00 86.50 299 LYS A N 1
ATOM 2395 C CA . LYS A 1 299 ? -23.127 -0.506 16.096 1.00 86.50 299 LYS A CA 1
ATOM 2396 C C . LYS A 1 299 ? -23.746 0.892 16.036 1.00 86.50 299 LYS A C 1
ATOM 2398 O O . LYS A 1 299 ? -24.765 1.070 15.379 1.00 86.50 299 LYS A O 1
ATOM 2403 N N . HIS A 1 300 ? -23.114 1.886 16.667 1.00 85.25 300 HIS A N 1
ATOM 2404 C CA . HIS A 1 300 ? -23.596 3.265 16.618 1.00 85.25 300 HIS A CA 1
ATOM 2405 C C . HIS A 1 300 ? -23.618 3.794 15.181 1.00 85.25 300 HIS A C 1
ATOM 2407 O O . HIS A 1 300 ? -24.658 4.254 14.727 1.00 85.25 300 HIS A O 1
ATOM 2413 N N . TRP A 1 301 ? -22.518 3.632 14.438 1.00 84.62 301 TRP A N 1
ATOM 2414 C CA . TRP A 1 301 ? -22.429 4.020 13.028 1.00 84.62 301 TRP A CA 1
ATOM 2415 C C . TRP A 1 301 ? -23.499 3.361 12.161 1.00 84.62 301 TRP A C 1
ATOM 2417 O O . TRP A 1 301 ? -24.132 4.029 11.346 1.00 84.62 301 TRP A O 1
ATOM 2427 N N . LYS A 1 302 ? -23.723 2.057 12.344 1.00 81.12 302 LYS A N 1
ATOM 2428 C CA . LYS A 1 302 ? -24.740 1.302 11.608 1.00 81.12 302 LYS A CA 1
ATOM 2429 C C . LYS A 1 302 ? -26.156 1.846 11.834 1.00 81.12 302 LYS A C 1
ATOM 2431 O O . LYS A 1 302 ? -26.971 1.747 10.929 1.00 81.12 302 LYS A O 1
ATOM 2436 N N . ASN A 1 303 ? -26.423 2.438 12.998 1.00 78.44 303 ASN A N 1
ATOM 2437 C CA . ASN A 1 303 ? -27.745 2.922 13.394 1.00 78.44 303 ASN A CA 1
ATOM 2438 C C . ASN A 1 303 ? -27.999 4.411 13.069 1.00 78.44 303 ASN A C 1
ATOM 2440 O O . ASN A 1 303 ? -29.070 4.915 13.397 1.00 78.44 303 ASN A O 1
ATOM 2444 N N . LEU A 1 304 ? -27.060 5.134 12.442 1.00 74.56 304 LEU A N 1
ATOM 2445 C CA . LEU A 1 304 ? -27.226 6.550 12.050 1.00 74.56 304 LEU A CA 1
ATOM 2446 C C . LEU A 1 304 ? -28.097 6.730 10.780 1.00 74.56 304 LEU A C 1
ATOM 2448 O O . LEU A 1 304 ? -27.777 7.526 9.899 1.00 74.56 304 LEU A O 1
ATOM 2452 N N . ASP A 1 305 ? -29.197 5.985 10.687 1.00 52.94 305 ASP A N 1
ATOM 2453 C CA . ASP A 1 305 ? -29.980 5.635 9.485 1.00 52.94 305 ASP A CA 1
ATOM 2454 C C . ASP A 1 305 ? -30.700 6.796 8.739 1.00 52.94 305 ASP A C 1
ATOM 2456 O O . ASP A 1 305 ? -31.518 6.552 7.857 1.00 52.94 305 ASP A O 1
ATOM 2460 N N . GLU A 1 306 ? -30.400 8.071 9.021 1.00 48.59 306 GLU A N 1
ATOM 2461 C CA . GLU A 1 306 ? -31.092 9.236 8.421 1.00 48.59 306 GLU A CA 1
ATOM 2462 C C . GLU A 1 306 ? -30.266 10.053 7.407 1.00 48.59 306 GLU A C 1
ATOM 2464 O O . GLU A 1 306 ? -30.750 11.047 6.863 1.00 48.59 306 GLU A O 1
ATOM 2469 N N . SER A 1 307 ? -29.037 9.652 7.066 1.00 45.44 307 SER A N 1
ATOM 2470 C CA . SER A 1 307 ? -28.309 10.296 5.962 1.00 45.44 307 SER A CA 1
ATOM 2471 C C . SER A 1 307 ? -28.550 9.545 4.645 1.00 45.44 307 SER A C 1
ATOM 2473 O O . SER A 1 307 ? -28.134 8.390 4.543 1.00 45.44 307 SER A O 1
ATOM 2475 N N . PRO A 1 308 ? -29.069 10.183 3.572 1.00 42.19 308 PRO A N 1
ATOM 2476 C CA . PRO A 1 308 ? -29.208 9.586 2.229 1.00 42.19 308 PRO A CA 1
ATOM 2477 C C . PRO A 1 308 ? -27.876 9.160 1.571 1.00 42.19 308 PRO A C 1
ATOM 2479 O O . PRO A 1 308 ? -27.826 8.823 0.388 1.00 42.19 308 PRO A O 1
ATOM 2482 N N . ASN A 1 309 ? -26.772 9.211 2.320 1.00 43.84 309 ASN A N 1
ATOM 2483 C CA . ASN A 1 309 ? -25.418 8.849 1.935 1.00 43.84 309 ASN A CA 1
ATOM 2484 C C . ASN A 1 309 ? -24.867 7.632 2.698 1.00 43.84 309 ASN A C 1
ATOM 2486 O O . ASN A 1 309 ? -23.651 7.430 2.666 1.00 43.84 309 ASN A O 1
ATOM 2490 N N . SER A 1 310 ? -25.705 6.797 3.327 1.00 45.88 310 SER A N 1
ATOM 2491 C CA . SER A 1 310 ? -25.248 5.643 4.112 1.00 45.88 310 SER A CA 1
ATOM 2492 C C . SER A 1 310 ? -24.733 4.434 3.316 1.00 45.88 310 SER A C 1
ATOM 2494 O O . SER A 1 310 ? -25.127 3.290 3.505 1.00 45.88 310 SER A O 1
ATOM 2496 N N . LYS A 1 311 ? -23.747 4.676 2.445 1.00 51.81 311 LYS A N 1
ATOM 2497 C CA . LYS A 1 311 ? -22.990 3.703 1.625 1.00 51.81 311 LYS A CA 1
ATOM 2498 C C . LYS A 1 311 ? -21.939 2.945 2.449 1.00 51.81 311 LYS A C 1
ATOM 2500 O O . LYS A 1 311 ? -20.801 2.753 2.023 1.00 51.81 311 LYS A O 1
ATOM 2505 N N . PHE A 1 312 ? -22.290 2.660 3.693 1.00 55.25 312 PHE A N 1
ATOM 2506 C CA . PHE A 1 312 ? -21.368 2.439 4.792 1.00 55.25 312 PHE A CA 1
ATOM 2507 C C . PHE A 1 312 ? -21.014 0.956 4.867 1.00 55.25 312 PHE A C 1
ATOM 2509 O O . PHE A 1 312 ? -21.873 0.103 4.763 1.00 55.25 312 PHE A O 1
ATOM 2516 N N . VAL A 1 313 ? -19.756 0.558 4.955 1.00 59.25 313 VAL A N 1
ATOM 2517 C CA . VAL A 1 313 ? -18.782 1.096 5.903 1.00 59.25 313 VAL A CA 1
ATOM 2518 C C . VAL A 1 313 ? -17.783 2.043 5.263 1.00 59.25 313 VAL A C 1
ATOM 2520 O O . VAL A 1 313 ? -17.282 2.900 5.966 1.00 59.25 313 VAL A O 1
ATOM 2523 N N . TRP A 1 314 ? -17.596 1.983 3.947 1.00 67.25 314 TRP A N 1
ATOM 2524 C CA . TRP A 1 314 ? -16.840 2.951 3.136 1.00 67.25 314 TRP A CA 1
ATOM 2525 C C . TRP A 1 314 ? -17.131 2.764 1.653 1.00 67.25 314 TRP A C 1
ATOM 2527 O O . TRP A 1 314 ? -17.103 3.713 0.866 1.00 67.25 314 TRP A O 1
ATOM 2537 N N . PHE A 1 315 ? -17.342 1.504 1.286 1.00 71.75 315 PHE A N 1
ATOM 2538 C CA . PHE A 1 315 ? -17.233 1.016 -0.063 1.00 71.75 315 PHE A CA 1
ATOM 2539 C C . PHE A 1 315 ? -18.462 0.218 -0.464 1.00 71.75 315 PHE A C 1
ATOM 2541 O O . PHE A 1 315 ? -19.085 -0.483 0.324 1.00 71.75 315 PHE A O 1
ATOM 2548 N N . GLU A 1 316 ? -18.769 0.340 -1.743 1.00 72.50 316 GLU A N 1
ATOM 2549 C CA . GLU A 1 316 ? -19.831 -0.366 -2.426 1.00 72.50 316 GLU A CA 1
ATOM 2550 C C . GLU A 1 316 ? -19.196 -0.929 -3.688 1.00 72.50 316 GLU A C 1
ATOM 2552 O O . GLU A 1 316 ? -18.534 -0.178 -4.420 1.00 72.50 316 GLU A O 1
ATOM 2557 N N . ASP A 1 317 ? -19.396 -2.224 -3.925 1.00 71.88 317 ASP A N 1
ATOM 2558 C CA . ASP A 1 317 ? -18.883 -2.881 -5.117 1.00 71.88 317 ASP A CA 1
ATOM 2559 C C . ASP A 1 317 ? -19.405 -2.171 -6.375 1.00 71.88 317 ASP A C 1
ATOM 2561 O O . ASP A 1 317 ? -20.602 -1.967 -6.578 1.00 71.88 317 ASP A O 1
ATOM 2565 N N . LYS A 1 318 ? -18.470 -1.732 -7.213 1.00 73.44 318 LYS A N 1
ATOM 2566 C CA . LYS A 1 318 ? -18.703 -1.049 -8.487 1.00 73.44 318 LYS A CA 1
ATOM 2567 C C . LYS A 1 318 ? -18.746 -2.029 -9.656 1.00 73.44 318 LYS A C 1
ATOM 2569 O O . LYS A 1 318 ? -18.755 -1.594 -10.807 1.00 73.44 318 LYS A O 1
ATOM 2574 N N . GLY A 1 319 ? -18.768 -3.330 -9.370 1.00 65.38 319 GLY A N 1
ATOM 2575 C CA . GLY A 1 319 ? -18.942 -4.412 -10.331 1.00 65.38 319 GLY A CA 1
ATOM 2576 C C . GLY A 1 319 ? -17.715 -4.700 -11.193 1.00 65.38 319 GLY A C 1
ATOM 2577 O O . GLY A 1 319 ? -17.831 -5.536 -12.082 1.00 65.38 319 GLY A O 1
ATOM 2578 N N . SER A 1 320 ? -16.591 -4.012 -10.937 1.00 65.69 320 SER A N 1
ATOM 2579 C CA . SER A 1 320 ? -15.313 -4.120 -11.652 1.00 65.69 320 SER A CA 1
ATOM 2580 C C . SER A 1 320 ? -14.129 -3.809 -10.731 1.00 65.69 320 SER A C 1
ATOM 2582 O O . SER A 1 320 ? -14.165 -2.825 -9.988 1.00 65.69 320 SER A O 1
ATOM 2584 N N . ASP A 1 321 ? -13.021 -4.548 -10.846 1.00 68.44 321 ASP A N 1
ATOM 2585 C CA . ASP A 1 321 ? -11.823 -4.302 -10.026 1.00 68.44 321 ASP A CA 1
ATOM 2586 C C . ASP A 1 321 ? -11.247 -2.888 -10.222 1.00 68.44 321 ASP A C 1
ATOM 2588 O O . ASP A 1 321 ? -10.819 -2.225 -9.271 1.00 68.44 321 ASP A O 1
ATOM 2592 N N . ILE A 1 322 ? -11.267 -2.378 -11.459 1.00 66.19 322 ILE A N 1
ATOM 2593 C CA . ILE A 1 322 ? -10.760 -1.037 -11.770 1.00 66.19 322 ILE A CA 1
ATOM 2594 C C . ILE A 1 322 ? -11.616 0.046 -11.115 1.00 66.19 322 ILE A C 1
ATOM 2596 O O . ILE A 1 322 ? -11.062 0.985 -10.527 1.00 66.19 322 ILE A O 1
ATOM 2600 N N . ALA A 1 323 ? -12.947 -0.037 -11.214 1.00 72.75 323 ALA A N 1
ATOM 2601 C CA . ALA A 1 323 ? -13.804 0.950 -10.565 1.00 72.75 323 ALA A CA 1
ATOM 2602 C C . ALA A 1 323 ? -13.741 0.812 -9.040 1.00 72.75 323 ALA A C 1
ATOM 2604 O O . ALA A 1 323 ? -13.708 1.835 -8.351 1.00 72.75 323 ALA A O 1
ATOM 2605 N N . ASN A 1 324 ? -13.601 -0.413 -8.527 1.00 75.44 324 ASN A N 1
ATOM 2606 C CA . ASN A 1 324 ? -13.416 -0.685 -7.106 1.00 75.44 324 ASN A CA 1
ATOM 2607 C C . ASN A 1 324 ? -12.153 -0.009 -6.575 1.00 75.44 324 ASN A C 1
ATOM 2609 O O . ASN A 1 324 ? -12.209 0.782 -5.632 1.00 75.44 324 ASN A O 1
ATOM 2613 N N . ARG A 1 325 ? -11.022 -0.196 -7.260 1.00 75.69 325 ARG A N 1
ATOM 2614 C CA . ARG A 1 325 ? -9.759 0.469 -6.929 1.00 75.69 325 ARG A CA 1
ATOM 2615 C C . ARG A 1 325 ? -9.885 1.992 -6.946 1.00 75.69 325 ARG A C 1
ATOM 2617 O O . ARG A 1 325 ? -9.390 2.656 -6.035 1.00 75.69 325 ARG A O 1
ATOM 2624 N N . LYS A 1 326 ? -10.536 2.566 -7.963 1.00 79.06 326 LYS A N 1
ATOM 2625 C CA . LYS A 1 326 ? -10.765 4.022 -8.040 1.00 79.06 326 LYS A CA 1
ATOM 2626 C C . LYS A 1 326 ? -11.617 4.519 -6.868 1.00 79.06 326 LYS A C 1
ATOM 2628 O O . LYS A 1 326 ? -11.289 5.553 -6.287 1.00 79.06 326 LYS A O 1
ATOM 2633 N N . ALA A 1 327 ? -12.665 3.785 -6.496 1.00 81.19 327 ALA A N 1
ATOM 2634 C CA . ALA A 1 327 ? -13.524 4.121 -5.365 1.00 81.19 327 ALA A CA 1
ATOM 2635 C C . ALA A 1 327 ? -12.755 4.071 -4.033 1.00 81.19 327 ALA A C 1
ATOM 2637 O O . ALA A 1 327 ? -12.738 5.069 -3.311 1.00 81.19 327 ALA A O 1
ATOM 2638 N N . ILE A 1 328 ? -12.032 2.979 -3.762 1.00 83.38 328 ILE A N 1
ATOM 2639 C CA . ILE A 1 328 ? -11.178 2.808 -2.571 1.00 83.38 328 ILE A CA 1
ATOM 2640 C C . ILE A 1 328 ? -10.154 3.940 -2.467 1.00 83.38 328 ILE A C 1
ATOM 2642 O O . ILE A 1 328 ? -9.998 4.546 -1.409 1.00 83.38 328 ILE A O 1
ATOM 2646 N N . LEU A 1 329 ? -9.465 4.274 -3.565 1.00 83.44 329 LEU A N 1
ATOM 2647 C CA . LEU A 1 329 ? -8.483 5.361 -3.580 1.00 83.44 329 LEU A CA 1
ATOM 2648 C C . LEU A 1 329 ? -9.118 6.724 -3.298 1.00 83.44 329 LEU A C 1
ATOM 2650 O O . LEU A 1 329 ? -8.495 7.544 -2.619 1.00 83.44 329 LEU A O 1
ATOM 2654 N N . LYS A 1 330 ? -10.340 6.966 -3.784 1.00 85.31 330 LYS A N 1
ATOM 2655 C CA . LYS A 1 330 ? -11.087 8.203 -3.526 1.00 85.31 330 LYS A CA 1
ATOM 2656 C C . LYS A 1 330 ? -11.464 8.320 -2.050 1.00 85.31 330 LYS A C 1
ATOM 2658 O O . LYS A 1 330 ? -11.192 9.355 -1.445 1.00 85.31 330 LYS A O 1
ATOM 2663 N N . ILE A 1 331 ? -12.023 7.256 -1.472 1.00 86.19 331 ILE A N 1
ATOM 2664 C CA . ILE A 1 331 ? -12.359 7.177 -0.044 1.00 86.19 331 ILE A CA 1
ATOM 2665 C C . ILE A 1 331 ? -11.103 7.408 0.795 1.00 86.19 331 ILE A C 1
ATOM 2667 O O . ILE A 1 331 ? -11.054 8.332 1.604 1.00 86.19 331 ILE A O 1
ATOM 2671 N N . ARG A 1 332 ? -10.053 6.614 0.542 1.00 88.25 332 ARG A N 1
ATOM 2672 C CA . ARG A 1 332 ? -8.779 6.693 1.258 1.00 88.25 332 ARG A CA 1
ATOM 2673 C C . ARG A 1 332 ? -8.220 8.108 1.225 1.00 88.25 332 ARG A C 1
ATOM 2675 O O . ARG A 1 332 ? -7.856 8.642 2.262 1.00 88.25 332 ARG A O 1
ATOM 2682 N N . SER A 1 333 ? -8.146 8.719 0.045 1.00 88.56 333 SER A N 1
ATOM 2683 C CA . SER A 1 333 ? -7.578 10.063 -0.108 1.00 88.56 333 SER A CA 1
ATOM 2684 C C . SER A 1 333 ? -8.372 11.120 0.661 1.00 88.56 333 SER A C 1
ATOM 2686 O O . SER A 1 333 ? -7.762 12.008 1.251 1.00 88.56 333 SER A O 1
ATOM 2688 N N . ARG A 1 334 ? -9.710 11.009 0.705 1.00 90.06 334 ARG A N 1
ATOM 2689 C CA . ARG A 1 334 ? -10.567 11.901 1.502 1.00 90.06 334 ARG A CA 1
ATOM 2690 C C . ARG A 1 334 ? -10.282 11.753 2.996 1.00 90.06 334 ARG A C 1
ATOM 2692 O O . ARG A 1 334 ? -9.935 12.737 3.640 1.00 90.06 334 ARG A O 1
ATOM 2699 N N . VAL A 1 335 ? -10.394 10.536 3.528 1.00 90.75 335 VAL A N 1
ATOM 2700 C CA . VAL A 1 335 ? -10.285 10.288 4.975 1.00 90.75 335 VAL A CA 1
ATOM 2701 C C . VAL A 1 335 ? -8.875 10.575 5.483 1.00 90.75 335 VAL A C 1
ATOM 2703 O O . VAL A 1 335 ? -8.711 11.227 6.509 1.00 90.75 335 VAL A O 1
ATOM 2706 N N . ILE A 1 336 ? -7.845 10.166 4.734 1.00 92.56 336 ILE A N 1
ATOM 2707 C CA . ILE A 1 336 ? -6.447 10.416 5.101 1.00 92.56 336 ILE A CA 1
ATOM 2708 C C . ILE A 1 336 ? -6.125 11.912 5.138 1.00 92.56 336 ILE A C 1
ATOM 2710 O O . ILE A 1 336 ? -5.353 12.338 5.995 1.00 92.56 336 ILE A O 1
ATOM 2714 N N . LYS A 1 337 ? -6.721 12.721 4.252 1.00 93.69 337 LYS A N 1
ATOM 2715 C CA . LYS A 1 337 ? -6.549 14.177 4.283 1.00 93.69 337 LYS A CA 1
ATOM 2716 C C . LYS A 1 337 ? -7.089 14.772 5.586 1.00 93.69 337 LYS A C 1
ATOM 2718 O O . LYS A 1 337 ? -6.419 15.614 6.173 1.00 93.69 337 LYS A O 1
ATOM 2723 N N . THR A 1 338 ? -8.262 14.337 6.045 1.00 94.12 338 THR A N 1
ATOM 2724 C CA . THR A 1 338 ? -8.840 14.839 7.301 1.00 94.12 338 THR A CA 1
ATOM 2725 C C . THR A 1 338 ? -8.111 14.288 8.525 1.00 94.12 338 THR A C 1
ATOM 2727 O O . THR A 1 338 ? -7.757 15.065 9.403 1.00 94.12 338 THR A O 1
ATOM 2730 N N . LEU A 1 339 ? -7.781 12.991 8.554 1.00 95.81 339 LEU A N 1
ATOM 2731 C CA . LEU A 1 339 ? -6.964 12.386 9.617 1.00 95.81 339 LEU A CA 1
ATOM 2732 C C . LEU A 1 339 ? -5.642 13.138 9.807 1.00 95.81 339 LEU A C 1
ATOM 2734 O O . LEU A 1 339 ? -5.245 13.422 10.931 1.00 95.81 339 LEU A O 1
ATOM 2738 N N . ARG A 1 340 ? -4.971 13.485 8.705 1.00 96.25 340 ARG A N 1
ATOM 2739 C CA . ARG A 1 340 ? -3.723 14.249 8.734 1.00 96.25 340 ARG A CA 1
ATOM 2740 C C . ARG A 1 340 ? -3.882 15.595 9.443 1.00 96.25 340 ARG A C 1
ATOM 2742 O O . ARG A 1 340 ? -3.011 15.931 10.229 1.00 96.25 340 ARG A O 1
ATOM 2749 N N . ARG A 1 341 ? -4.986 16.318 9.224 1.00 96.62 341 ARG A N 1
ATOM 2750 C CA . ARG A 1 341 ? -5.241 17.603 9.900 1.00 96.62 341 ARG A CA 1
ATOM 2751 C C . ARG A 1 341 ? -5.325 17.453 11.419 1.00 96.62 341 ARG A C 1
ATOM 2753 O O . ARG A 1 341 ? -4.758 18.274 12.124 1.00 96.62 341 ARG A O 1
ATOM 2760 N N . TYR A 1 342 ? -5.985 16.400 11.901 1.00 97.56 342 TYR A N 1
ATOM 2761 C CA . TYR A 1 342 ? -6.032 16.099 13.336 1.00 97.56 342 TYR A CA 1
ATOM 2762 C C . TYR A 1 342 ? -4.653 15.731 13.885 1.00 97.56 342 TYR A C 1
ATOM 2764 O O . TYR A 1 342 ? -4.256 16.203 14.940 1.00 97.56 342 TYR A O 1
ATOM 2772 N N . LEU A 1 343 ? -3.877 14.924 13.156 1.00 96.81 343 LEU A N 1
ATOM 2773 C CA . LEU A 1 343 ? -2.514 14.594 13.580 1.00 96.81 343 LEU A CA 1
ATOM 2774 C C . LEU A 1 343 ? -1.620 15.843 13.640 1.00 96.81 343 LEU A C 1
ATOM 2776 O O . LEU A 1 343 ? -0.854 15.983 14.588 1.00 96.81 343 LEU A O 1
ATOM 2780 N N . GLU A 1 344 ? -1.746 16.751 12.667 1.00 96.38 344 GLU A N 1
ATOM 2781 C CA . GLU A 1 344 ? -0.992 18.011 12.586 1.00 96.38 344 GLU A CA 1
ATOM 2782 C C . GLU A 1 344 ? -1.198 18.913 13.807 1.00 96.38 344 GLU A C 1
ATOM 2784 O O . GLU A 1 344 ? -0.243 19.547 14.250 1.00 96.38 344 GLU A O 1
ATOM 2789 N N . GLN A 1 345 ? -2.401 18.927 14.388 1.00 96.12 345 GLN A N 1
ATOM 2790 C CA . GLN A 1 345 ? -2.718 19.717 15.585 1.00 96.12 345 GLN A CA 1
ATOM 2791 C C . GLN A 1 345 ? -1.960 19.251 16.836 1.00 96.12 345 GLN A C 1
ATOM 2793 O O . GLN A 1 345 ? -1.731 20.053 17.733 1.00 96.12 345 GLN A O 1
ATOM 2798 N N . HIS A 1 346 ? -1.514 17.992 16.864 1.00 96.12 346 HIS A N 1
ATOM 2799 C CA . HIS A 1 346 ? -0.808 17.397 18.003 1.00 96.12 346 HIS A CA 1
ATOM 2800 C C . HIS A 1 346 ? 0.647 17.042 17.696 1.00 96.12 346 HIS A C 1
ATOM 2802 O O . HIS A 1 346 ? 1.266 16.272 18.431 1.00 96.12 346 HIS A O 1
ATOM 2808 N N . TYR A 1 347 ? 1.226 17.567 16.614 1.00 94.94 347 TYR A N 1
ATOM 2809 C CA . TYR A 1 347 ? 2.621 17.276 16.271 1.00 94.94 347 TYR A CA 1
ATOM 2810 C C . TYR A 1 347 ? 3.604 17.651 17.380 1.00 94.94 347 TYR A C 1
ATOM 2812 O O . TYR A 1 347 ? 4.597 16.947 17.550 1.00 94.94 347 TYR A O 1
ATOM 2820 N N . ASP A 1 348 ? 3.328 18.701 18.149 1.00 91.31 348 ASP A N 1
ATOM 2821 C CA . ASP A 1 348 ? 4.201 19.135 19.245 1.00 91.31 348 ASP A CA 1
ATOM 2822 C C . ASP A 1 348 ? 4.131 18.216 20.474 1.00 91.31 348 ASP A C 1
ATOM 2824 O O . ASP A 1 348 ? 5.051 18.201 21.290 1.00 91.31 348 ASP A O 1
ATOM 2828 N N . GLU A 1 349 ? 3.080 17.403 20.584 1.00 92.56 349 GLU A N 1
ATOM 2829 C CA . GLU A 1 349 ? 2.907 16.417 21.655 1.00 92.56 349 GLU A CA 1
ATOM 2830 C C . GLU A 1 349 ? 3.425 15.021 21.266 1.00 92.56 349 GLU A C 1
ATOM 2832 O O . GLU A 1 349 ? 3.561 14.138 22.117 1.00 92.56 349 GLU A O 1
ATOM 2837 N N . MET A 1 350 ? 3.709 14.799 19.980 1.00 92.06 350 MET A N 1
ATOM 2838 C CA . MET A 1 350 ? 4.292 13.558 19.475 1.00 92.06 350 MET A CA 1
ATOM 2839 C C . MET A 1 350 ? 5.810 13.561 19.660 1.00 92.06 350 MET A C 1
ATOM 2841 O O . MET A 1 350 ? 6.483 14.574 19.468 1.00 92.06 350 MET A O 1
ATOM 2845 N N . ASP A 1 351 ? 6.387 12.392 19.947 1.00 87.94 351 ASP A N 1
ATOM 2846 C CA . ASP A 1 351 ? 7.834 12.245 19.842 1.00 87.94 351 ASP A CA 1
ATOM 2847 C C . ASP A 1 351 ? 8.294 12.458 18.387 1.00 87.94 351 ASP A C 1
ATOM 2849 O O . ASP A 1 351 ? 7.534 12.280 17.427 1.00 87.94 351 ASP A O 1
ATOM 2853 N N . LEU A 1 352 ? 9.566 12.830 18.221 1.00 81.12 352 LEU A N 1
ATOM 2854 C CA . LEU A 1 352 ? 10.134 13.192 16.923 1.00 81.12 352 LEU A CA 1
ATOM 2855 C C . LEU A 1 352 ? 9.913 12.108 15.857 1.00 81.12 352 LEU A C 1
ATOM 2857 O O . LEU A 1 352 ? 9.606 12.436 14.709 1.00 81.12 352 LEU A O 1
ATOM 2861 N N . LEU A 1 353 ? 10.043 10.831 16.232 1.00 84.62 353 LEU A N 1
ATOM 2862 C CA . LEU A 1 353 ? 9.936 9.718 15.297 1.00 84.62 353 LEU A CA 1
ATOM 2863 C C . LEU A 1 353 ? 8.492 9.528 14.828 1.00 84.62 353 LEU A C 1
ATOM 2865 O O . LEU A 1 353 ? 8.243 9.390 13.627 1.00 84.62 353 LEU A O 1
ATOM 2869 N N . THR A 1 354 ? 7.545 9.555 15.765 1.00 88.25 354 THR A N 1
ATOM 2870 C CA . THR A 1 354 ? 6.109 9.478 15.474 1.00 88.25 354 THR A CA 1
ATOM 2871 C C . THR A 1 354 ? 5.654 10.651 14.616 1.00 88.25 354 THR A C 1
ATOM 2873 O O . THR A 1 354 ? 4.956 10.437 13.624 1.00 88.25 354 THR A O 1
ATOM 2876 N N . ARG A 1 355 ? 6.107 11.872 14.924 1.00 90.00 355 ARG A N 1
ATOM 2877 C CA . ARG A 1 355 ? 5.799 13.079 14.147 1.00 90.00 355 ARG A CA 1
ATOM 2878 C C . ARG A 1 355 ? 6.302 12.987 12.708 1.00 90.00 355 ARG A C 1
ATOM 2880 O O . ARG A 1 355 ? 5.530 13.210 11.777 1.00 90.00 355 ARG A O 1
ATOM 2887 N N . GLU A 1 356 ? 7.574 12.631 12.512 1.00 86.44 356 GLU A N 1
ATOM 2888 C CA . GLU A 1 356 ? 8.135 12.423 11.169 1.00 86.44 356 GLU A CA 1
ATOM 2889 C C . GLU A 1 356 ? 7.316 11.392 10.389 1.00 86.44 356 GLU A C 1
ATOM 2891 O O . GLU A 1 356 ? 7.012 11.582 9.212 1.00 86.44 356 GLU A O 1
ATOM 2896 N N . TYR A 1 357 ? 6.938 10.291 11.041 1.00 88.81 357 TYR A N 1
ATOM 2897 C CA . TYR A 1 357 ? 6.204 9.228 10.374 1.00 88.81 357 TYR A CA 1
ATOM 2898 C C . TYR A 1 357 ? 4.761 9.618 10.037 1.00 88.81 357 TYR A C 1
ATOM 2900 O O . TYR A 1 357 ? 4.287 9.317 8.939 1.00 88.81 357 TYR A O 1
ATOM 2908 N N . ALA A 1 358 ? 4.085 10.340 10.936 1.00 91.31 358 ALA A N 1
ATOM 2909 C CA . ALA A 1 358 ? 2.741 10.876 10.733 1.00 91.31 358 ALA A CA 1
ATOM 2910 C C . ALA A 1 358 ? 2.662 11.777 9.491 1.00 91.31 358 ALA A C 1
ATOM 2912 O O . ALA A 1 358 ? 1.689 11.717 8.737 1.00 91.31 358 ALA A O 1
ATOM 2913 N N . GLN A 1 359 ? 3.712 12.562 9.228 1.00 88.00 359 GLN A N 1
ATOM 2914 C CA . GLN A 1 359 ? 3.793 13.425 8.050 1.00 88.00 359 GLN A CA 1
ATOM 2915 C C . GLN A 1 359 ? 3.898 12.632 6.740 1.00 88.00 359 GLN A C 1
ATOM 2917 O O . GLN A 1 359 ? 3.378 13.068 5.711 1.00 88.00 359 GLN A O 1
ATOM 2922 N N . ILE A 1 360 ? 4.520 11.457 6.747 1.00 86.12 360 ILE A N 1
ATOM 2923 C CA . ILE A 1 360 ? 4.724 10.670 5.526 1.00 86.12 360 ILE A CA 1
ATOM 2924 C C . ILE A 1 360 ? 3.533 9.727 5.302 1.00 86.12 360 ILE A C 1
ATOM 2926 O O . ILE A 1 360 ? 2.901 9.764 4.247 1.00 86.12 360 ILE A O 1
ATOM 2930 N N . GLU A 1 361 ? 3.184 8.919 6.306 1.00 89.19 361 GLU A N 1
ATOM 2931 C CA . GLU A 1 361 ? 2.232 7.806 6.191 1.00 89.19 361 GLU A CA 1
ATOM 2932 C C . GLU A 1 361 ? 1.205 7.790 7.348 1.00 89.19 361 GLU A C 1
ATOM 2934 O O . GLU A 1 361 ? 1.144 6.827 8.120 1.00 89.19 361 GLU A O 1
ATOM 2939 N N . PRO A 1 362 ? 0.326 8.803 7.467 1.00 91.81 362 PRO A N 1
ATOM 2940 C CA . PRO A 1 362 ? -0.599 8.950 8.602 1.00 91.81 362 PRO A CA 1
ATOM 2941 C C . PRO A 1 362 ? -1.543 7.752 8.780 1.00 91.81 362 PRO A C 1
ATOM 2943 O O . PRO A 1 362 ? -1.889 7.370 9.892 1.00 91.81 362 PRO A O 1
ATOM 2946 N N . GLY A 1 363 ? -1.945 7.107 7.682 1.00 91.19 363 GLY A N 1
ATOM 2947 C CA . GLY A 1 363 ? -2.784 5.914 7.754 1.00 91.19 363 GLY A CA 1
ATOM 2948 C C . GLY A 1 363 ? -2.022 4.645 8.143 1.00 91.19 363 GLY A C 1
ATOM 2949 O O . GLY A 1 363 ? -2.607 3.756 8.754 1.00 91.19 363 GLY A O 1
ATOM 2950 N N . HIS A 1 364 ? -0.730 4.545 7.807 1.00 91.56 364 HIS A N 1
ATOM 2951 C CA . HIS A 1 364 ? 0.099 3.413 8.232 1.00 91.56 364 HIS A CA 1
ATOM 2952 C C . HIS A 1 364 ? 0.555 3.572 9.686 1.00 91.56 364 HIS A C 1
ATOM 2954 O O . HIS A 1 364 ? 0.708 2.565 10.373 1.00 91.56 364 HIS A O 1
ATOM 2960 N N . LEU A 1 365 ? 0.685 4.807 10.187 1.00 94.00 365 LEU A N 1
ATOM 2961 C CA . LEU A 1 365 ? 0.938 5.082 11.603 1.00 94.00 365 LEU A CA 1
ATOM 2962 C C . LEU A 1 365 ? -0.078 4.375 12.512 1.00 94.00 365 LEU A C 1
ATOM 2964 O O . LEU A 1 365 ? 0.324 3.774 13.498 1.00 94.00 365 LEU A O 1
ATOM 2968 N N . LEU A 1 366 ? -1.366 4.334 12.150 1.00 94.81 366 LEU A N 1
ATOM 2969 C CA . LEU A 1 366 ? -2.386 3.627 12.945 1.00 94.81 366 LEU A CA 1
ATOM 2970 C C . LEU A 1 366 ? -2.083 2.129 13.108 1.00 94.81 366 LEU A C 1
ATOM 2972 O O . LEU A 1 366 ? -2.364 1.542 14.152 1.00 94.81 366 LEU A O 1
ATOM 2976 N N . ARG A 1 367 ? -1.464 1.515 12.093 1.00 92.44 367 ARG A N 1
ATOM 2977 C CA . ARG A 1 367 ? -1.026 0.115 12.139 1.00 92.44 367 ARG A CA 1
ATOM 2978 C C . ARG A 1 367 ? 0.176 -0.075 13.066 1.00 92.44 367 ARG A C 1
ATOM 2980 O O . ARG A 1 367 ? 0.248 -1.104 13.734 1.00 92.44 367 ARG A O 1
ATOM 2987 N N . HIS A 1 368 ? 1.081 0.903 13.139 1.00 91.69 368 HIS A N 1
ATOM 2988 C CA . HIS A 1 368 ? 2.137 0.905 14.152 1.00 91.69 368 HIS A CA 1
ATOM 2989 C C . HIS A 1 368 ? 1.559 1.097 15.557 1.00 91.69 368 HIS A C 1
ATOM 2991 O O . HIS A 1 368 ? 1.879 0.310 16.442 1.00 91.69 368 HIS A O 1
ATOM 2997 N N . THR A 1 369 ? 0.652 2.063 15.738 1.00 91.81 369 THR A N 1
ATOM 2998 C CA . THR A 1 369 ? -0.050 2.307 17.004 1.00 91.81 369 THR A CA 1
ATOM 2999 C C . THR A 1 369 ? -0.730 1.038 17.513 1.00 91.81 369 THR A C 1
ATOM 3001 O O . THR A 1 369 ? -0.505 0.652 18.651 1.00 91.81 369 THR A O 1
ATOM 3004 N N . PHE A 1 370 ? -1.481 0.324 16.668 1.00 92.25 370 PHE A N 1
ATOM 3005 C CA . PHE A 1 370 ? -2.087 -0.962 17.031 1.00 92.25 370 PHE A CA 1
ATOM 3006 C C . PHE A 1 370 ? -1.059 -1.975 17.562 1.00 92.25 370 PHE A C 1
ATOM 3008 O O . PHE A 1 370 ? -1.245 -2.549 18.633 1.00 92.25 370 PHE A O 1
ATOM 3015 N N . ALA A 1 371 ? 0.034 -2.187 16.824 1.00 88.94 371 ALA A N 1
ATOM 3016 C CA . ALA A 1 371 ? 1.052 -3.159 17.208 1.00 88.94 371 ALA A CA 1
ATOM 3017 C C . ALA A 1 371 ? 1.773 -2.756 18.504 1.00 88.94 371 ALA A C 1
ATOM 3019 O O . ALA A 1 371 ? 2.040 -3.612 19.346 1.00 88.94 371 ALA A O 1
ATOM 3020 N N . GLN A 1 372 ? 2.088 -1.467 18.663 1.00 85.06 372 GLN A N 1
ATOM 3021 C CA . GLN A 1 372 ? 2.793 -0.951 19.832 1.00 85.06 372 GLN A CA 1
ATOM 3022 C C . GLN A 1 372 ? 1.910 -1.004 21.079 1.00 85.06 372 GLN A C 1
ATOM 3024 O O . GLN A 1 372 ? 2.381 -1.474 22.105 1.00 85.06 372 GLN A O 1
ATOM 3029 N N . LEU A 1 373 ? 0.625 -0.647 20.976 1.00 83.50 373 LEU A N 1
ATOM 3030 C CA . LEU A 1 373 ? -0.319 -0.758 22.090 1.00 83.50 373 LEU A CA 1
ATOM 3031 C C . LEU A 1 373 ? -0.459 -2.206 22.573 1.00 83.50 373 LEU A C 1
ATOM 3033 O O . LEU A 1 373 ? -0.393 -2.455 23.769 1.00 83.50 373 LEU A O 1
ATOM 3037 N N . LEU A 1 374 ? -0.589 -3.178 21.662 1.00 79.81 374 LEU A N 1
ATOM 3038 C CA . LEU A 1 374 ? -0.617 -4.591 22.058 1.00 79.81 374 LEU A CA 1
ATOM 3039 C C . LEU A 1 374 ? 0.685 -5.022 22.743 1.00 79.81 374 LEU A C 1
ATOM 3041 O O . LEU A 1 374 ? 0.650 -5.776 23.713 1.00 79.81 374 LEU A O 1
ATOM 3045 N N . ARG A 1 375 ? 1.832 -4.545 22.251 1.00 82.00 375 ARG A N 1
ATOM 3046 C CA . ARG A 1 375 ? 3.132 -4.841 22.860 1.00 82.00 375 ARG A CA 1
ATOM 3047 C C . ARG A 1 375 ? 3.267 -4.234 24.255 1.00 82.00 375 ARG A C 1
ATOM 3049 O O . ARG A 1 375 ? 3.805 -4.895 25.138 1.00 82.00 375 ARG A O 1
ATOM 3056 N N . ASP A 1 376 ? 2.785 -3.010 24.450 1.00 78.69 376 ASP A N 1
ATOM 3057 C CA . ASP A 1 376 ? 2.820 -2.308 25.737 1.00 78.69 376 ASP A CA 1
ATOM 3058 C C . ASP A 1 376 ? 1.930 -3.004 26.785 1.00 78.69 376 ASP A C 1
ATOM 3060 O O . ASP A 1 376 ? 2.288 -3.041 27.959 1.00 78.69 376 ASP A O 1
ATOM 3064 N N . GLU A 1 377 ? 0.846 -3.652 26.346 1.00 77.94 377 GLU A N 1
ATOM 3065 C CA . GLU A 1 377 ? -0.008 -4.541 27.158 1.00 77.94 377 GLU A CA 1
ATOM 3066 C C . GLU A 1 377 ? 0.590 -5.955 27.353 1.00 77.94 377 GLU A C 1
ATOM 3068 O O . GLU A 1 377 ? -0.042 -6.844 27.923 1.00 77.94 377 GLU A O 1
ATOM 3073 N N . GLY A 1 378 ? 1.820 -6.194 26.884 1.00 76.00 378 GLY A N 1
ATOM 3074 C CA . GLY A 1 378 ? 2.565 -7.436 27.107 1.00 76.00 378 GLY A CA 1
ATOM 3075 C C . GLY A 1 378 ? 2.367 -8.529 26.052 1.00 76.00 378 GLY A C 1
ATOM 3076 O O . GLY A 1 378 ? 2.844 -9.648 26.251 1.00 76.00 378 GLY A O 1
ATOM 3077 N N . ALA A 1 379 ? 1.707 -8.246 24.924 1.00 72.62 379 ALA A N 1
ATOM 3078 C CA . ALA A 1 379 ? 1.548 -9.231 23.857 1.00 72.62 379 ALA A CA 1
ATOM 3079 C C . ALA A 1 379 ? 2.891 -9.583 23.194 1.00 72.62 379 ALA A C 1
ATOM 3081 O O . ALA A 1 379 ? 3.720 -8.725 22.874 1.00 72.62 379 ALA A O 1
ATOM 3082 N N . THR A 1 380 ? 3.085 -10.870 22.921 1.00 78.50 380 THR A N 1
ATOM 3083 C CA . THR A 1 380 ? 4.238 -11.375 22.168 1.00 78.50 380 THR A CA 1
ATOM 3084 C C . THR A 1 380 ? 4.155 -10.985 20.690 1.00 78.50 380 THR A C 1
ATOM 3086 O O . THR A 1 380 ? 3.077 -10.746 20.143 1.00 78.50 380 THR A O 1
ATOM 3089 N N . SER A 1 381 ? 5.296 -10.996 19.990 1.00 77.56 381 SER A N 1
ATOM 3090 C CA . SER A 1 381 ? 5.322 -10.734 18.539 1.00 77.56 381 SER A CA 1
ATOM 3091 C C . SER A 1 381 ? 4.446 -11.712 17.749 1.00 77.56 381 SER A C 1
ATOM 3093 O O . SER A 1 381 ? 3.860 -11.321 16.744 1.00 77.56 381 SER A O 1
ATOM 3095 N N . GLU A 1 382 ? 4.309 -12.957 18.208 1.00 72.81 382 GLU A N 1
ATOM 3096 C CA . GLU A 1 382 ? 3.444 -13.945 17.559 1.00 72.81 382 GLU A CA 1
ATOM 3097 C C . GLU A 1 382 ? 1.956 -13.635 17.770 1.00 72.81 382 GLU A C 1
ATOM 3099 O O . GLU A 1 382 ? 1.180 -13.669 16.818 1.00 72.81 382 GLU A O 1
ATOM 3104 N N . GLN A 1 383 ? 1.556 -13.228 18.976 1.00 75.50 383 GLN A N 1
ATOM 3105 C CA . GLN A 1 383 ? 0.180 -12.785 19.236 1.00 75.50 383 GLN A CA 1
ATOM 3106 C C . GLN A 1 383 ? -0.175 -11.539 18.417 1.00 75.50 383 GLN A C 1
ATOM 3108 O O . GLN A 1 383 ? -1.242 -11.484 17.808 1.00 75.50 383 GLN A O 1
ATOM 3113 N N . ILE A 1 384 ? 0.740 -10.570 18.329 1.00 78.50 384 ILE A N 1
ATOM 3114 C CA . ILE A 1 384 ? 0.562 -9.376 17.493 1.00 78.50 384 ILE A CA 1
ATOM 3115 C C . ILE A 1 384 ? 0.452 -9.780 16.015 1.00 78.50 384 ILE A C 1
ATOM 3117 O O . ILE A 1 384 ? -0.450 -9.313 15.316 1.00 78.50 384 ILE A O 1
ATOM 3121 N N . ARG A 1 385 ? 1.321 -10.685 15.537 1.00 82.62 385 ARG A N 1
ATOM 3122 C CA . ARG A 1 385 ? 1.279 -11.230 14.171 1.00 82.62 385 ARG A CA 1
ATOM 3123 C C . ARG A 1 385 ? -0.093 -11.809 13.847 1.00 82.62 385 ARG A C 1
ATOM 3125 O O . ARG A 1 385 ? -0.649 -11.460 12.805 1.00 82.62 385 ARG A O 1
ATOM 3132 N N . VAL A 1 386 ? -0.614 -12.671 14.719 1.00 72.56 386 VAL A N 1
ATOM 3133 C CA . VAL A 1 386 ? -1.934 -13.293 14.567 1.00 72.56 386 VAL A CA 1
ATOM 3134 C C . VAL A 1 386 ? -3.025 -12.222 14.540 1.00 72.56 386 VAL A C 1
ATOM 3136 O O . VAL A 1 386 ? -3.806 -12.188 13.591 1.00 72.56 386 VAL A O 1
ATOM 3139 N N . ALA A 1 387 ? -3.024 -11.295 15.502 1.00 77.00 387 ALA A N 1
ATOM 3140 C CA . ALA A 1 387 ? -4.059 -10.269 15.637 1.00 77.00 387 ALA A CA 1
ATOM 3141 C C . ALA A 1 387 ? -4.144 -9.317 14.428 1.00 77.00 387 ALA A C 1
ATOM 3143 O O . ALA A 1 387 ? -5.235 -8.949 13.996 1.00 77.00 387 ALA A O 1
ATOM 3144 N N . GLY A 1 388 ? -3.003 -8.927 13.849 1.00 80.19 388 GLY A N 1
ATOM 3145 C CA . GLY A 1 388 ? -2.962 -8.097 12.637 1.00 80.19 388 GLY A CA 1
ATOM 3146 C C . GLY A 1 388 ? -2.860 -8.880 11.324 1.00 80.19 388 GLY A C 1
ATOM 3147 O O . GLY A 1 388 ? -2.673 -8.261 10.269 1.00 80.19 388 GLY A O 1
ATOM 3148 N N . CYS A 1 389 ? -2.949 -10.213 11.389 1.00 78.62 389 CYS A N 1
ATOM 3149 C CA . CYS A 1 389 ? -2.868 -11.155 10.271 1.00 78.62 389 CYS A CA 1
ATOM 3150 C C . CYS A 1 389 ? -1.616 -10.983 9.384 1.00 78.62 389 CYS A C 1
ATOM 3152 O O . CYS A 1 389 ? -1.653 -11.065 8.152 1.00 78.62 389 CYS A O 1
ATOM 3154 N N . TRP A 1 390 ? -0.467 -10.725 10.010 1.00 78.69 390 TRP A N 1
ATOM 3155 C CA . TRP A 1 390 ? 0.806 -10.603 9.303 1.00 78.69 390 TRP A CA 1
ATOM 3156 C C . TRP A 1 390 ? 1.391 -11.971 8.920 1.00 78.69 390 TRP A C 1
ATOM 3158 O O . TRP A 1 390 ? 1.236 -12.968 9.627 1.00 78.69 390 TRP A O 1
ATOM 3168 N N . LYS A 1 391 ? 2.119 -12.007 7.794 1.00 72.56 391 LYS A N 1
ATOM 3169 C CA . LYS A 1 391 ? 2.696 -13.245 7.239 1.00 72.56 391 LYS A CA 1
ATOM 3170 C C . LYS A 1 391 ? 3.817 -13.849 8.094 1.00 72.56 391 LYS A C 1
ATOM 3172 O O . LYS A 1 391 ? 4.020 -15.053 8.034 1.00 72.56 391 LYS A O 1
ATOM 3177 N N . SER A 1 392 ? 4.537 -13.045 8.877 1.00 68.81 392 SER A N 1
ATOM 3178 C CA . SER A 1 392 ? 5.578 -13.535 9.787 1.00 68.81 392 SER A CA 1
ATOM 3179 C C . SER A 1 392 ? 5.749 -12.619 10.999 1.00 68.81 392 SER A C 1
ATOM 3181 O O . SER A 1 392 ? 5.453 -11.424 10.931 1.00 68.81 392 SER A O 1
ATOM 3183 N N . ALA A 1 393 ? 6.232 -13.183 12.110 1.00 60.47 393 ALA A N 1
ATOM 3184 C CA . ALA A 1 393 ? 6.495 -12.443 13.345 1.00 60.47 393 ALA A CA 1
ATOM 3185 C C . ALA A 1 393 ? 7.670 -11.461 13.192 1.00 60.47 393 ALA A C 1
ATOM 3187 O O . ALA A 1 393 ? 7.687 -10.408 13.823 1.00 60.47 393 ALA A O 1
ATOM 3188 N N . GLU A 1 394 ? 8.616 -11.743 12.292 1.00 62.59 394 GLU A N 1
ATOM 3189 C CA . GLU A 1 394 ? 9.746 -10.852 11.992 1.00 62.59 394 GLU A CA 1
ATOM 3190 C C . GLU A 1 394 ? 9.291 -9.465 11.521 1.00 62.59 394 GLU A C 1
ATOM 3192 O O . GLU A 1 394 ? 9.918 -8.454 11.842 1.00 62.59 394 GLU A O 1
ATOM 3197 N N . ILE A 1 395 ? 8.161 -9.402 10.809 1.00 68.31 395 ILE A N 1
ATOM 3198 C CA . ILE A 1 395 ? 7.571 -8.154 10.315 1.00 68.31 395 ILE A CA 1
ATOM 3199 C C . ILE A 1 395 ? 7.110 -7.259 11.482 1.00 68.31 395 ILE A C 1
ATOM 3201 O O . ILE A 1 395 ? 7.087 -6.040 11.340 1.00 68.31 395 ILE A O 1
ATOM 3205 N N . ILE A 1 396 ? 6.830 -7.813 12.669 1.00 73.56 396 ILE A N 1
ATOM 3206 C CA . ILE A 1 396 ? 6.441 -7.033 13.861 1.00 73.56 396 ILE A CA 1
ATOM 3207 C C . ILE A 1 396 ? 7.579 -6.141 14.364 1.00 73.56 396 ILE A C 1
ATOM 3209 O O . ILE A 1 396 ? 7.325 -5.052 14.889 1.00 73.56 396 ILE A O 1
ATOM 3213 N N . SER A 1 397 ? 8.832 -6.529 14.104 1.00 68.44 397 SER A N 1
ATOM 3214 C CA . SER A 1 397 ? 10.006 -5.694 14.391 1.00 68.44 397 SER A CA 1
ATOM 3215 C C . SER A 1 397 ? 10.043 -4.386 13.591 1.00 68.44 397 SER A C 1
ATOM 3217 O O . SER A 1 397 ? 10.831 -3.500 13.904 1.00 68.44 397 SER A O 1
ATOM 3219 N N . TRP A 1 398 ? 9.208 -4.251 12.555 1.00 71.75 398 TRP A N 1
ATOM 3220 C CA . TRP A 1 398 ? 9.056 -3.012 11.789 1.00 71.75 398 TRP A CA 1
ATOM 3221 C C . TRP A 1 398 ? 8.033 -2.060 12.404 1.00 71.75 398 TRP A C 1
ATOM 3223 O O . TRP A 1 398 ? 8.079 -0.867 12.127 1.00 71.75 398 TRP A O 1
ATOM 3233 N N . TYR A 1 399 ? 7.113 -2.577 13.219 1.00 72.25 399 TYR A N 1
ATOM 3234 C CA . TYR A 1 399 ? 6.028 -1.795 13.809 1.00 72.25 399 TYR A CA 1
ATOM 3235 C C . TYR A 1 399 ? 6.327 -1.373 15.243 1.00 72.25 399 TYR A C 1
ATOM 3237 O O . TYR A 1 399 ? 5.923 -0.292 15.657 1.00 72.25 399 TYR A O 1
ATOM 3245 N N . THR A 1 400 ? 7.064 -2.196 15.989 1.00 70.56 400 THR A N 1
ATOM 3246 C CA . THR A 1 400 ? 7.224 -2.033 17.437 1.00 70.56 400 THR A CA 1
ATOM 3247 C C . THR A 1 400 ? 8.682 -1.864 17.849 1.00 70.56 400 THR A C 1
ATOM 3249 O O . THR A 1 400 ? 9.572 -2.504 17.287 1.00 70.56 400 THR A O 1
ATOM 3252 N N . ALA A 1 401 ? 8.939 -1.037 18.863 1.00 64.25 401 ALA A N 1
ATOM 3253 C CA . ALA A 1 401 ? 10.253 -0.955 19.499 1.00 64.25 401 ALA A CA 1
ATOM 3254 C C . ALA A 1 401 ? 10.397 -2.029 20.591 1.00 64.25 401 ALA A C 1
ATOM 3256 O O . ALA A 1 401 ? 9.419 -2.373 21.252 1.00 64.25 401 ALA A O 1
ATOM 3257 N N . ALA A 1 402 ? 11.621 -2.535 20.804 1.00 53.97 402 ALA A N 1
ATOM 3258 C CA . ALA A 1 402 ? 11.934 -3.409 21.941 1.00 53.97 402 ALA A CA 1
ATOM 3259 C C . ALA A 1 402 ? 11.454 -2.776 23.259 1.00 53.97 402 ALA A C 1
ATOM 3261 O O . ALA A 1 402 ? 11.599 -1.557 23.437 1.00 53.97 402 ALA A O 1
ATOM 3262 N N . SER A 1 403 ? 10.875 -3.583 24.155 1.00 52.66 403 SER A N 1
ATOM 3263 C CA . SER A 1 403 ? 10.339 -3.094 25.430 1.00 52.66 403 SER A CA 1
ATOM 3264 C C . SER A 1 403 ? 11.443 -2.428 26.265 1.00 52.66 403 SER A C 1
ATOM 3266 O O . SER A 1 403 ? 12.632 -2.648 26.033 1.00 52.66 403 SER A O 1
ATOM 3268 N N . LYS A 1 404 ? 11.092 -1.596 27.255 1.00 45.53 404 LYS A N 1
ATOM 3269 C CA . LYS A 1 404 ? 12.095 -0.984 28.149 1.00 45.53 404 LYS A CA 1
ATOM 3270 C C . LYS A 1 404 ? 12.913 -2.058 28.886 1.00 45.53 404 LYS A C 1
ATOM 3272 O O . LYS A 1 404 ? 14.127 -1.929 28.971 1.00 45.53 404 LYS A O 1
ATOM 3277 N N . SER A 1 405 ? 12.277 -3.164 29.287 1.00 43.47 405 SER A N 1
ATOM 3278 C CA . SER A 1 405 ? 12.947 -4.322 29.891 1.00 43.47 405 SER A CA 1
ATOM 3279 C C . SER A 1 405 ? 13.851 -5.077 28.909 1.00 43.47 405 SER A C 1
ATOM 3281 O O . SER A 1 405 ? 14.953 -5.458 29.287 1.00 43.47 405 SER A O 1
ATOM 3283 N N . GLU A 1 406 ? 13.463 -5.231 27.639 1.00 41.94 406 GLU A N 1
ATOM 3284 C CA . GLU A 1 406 ? 14.323 -5.804 26.593 1.00 41.94 406 GLU A CA 1
ATOM 3285 C C . GLU A 1 406 ? 15.475 -4.866 26.230 1.00 41.94 406 GLU A C 1
ATOM 3287 O O . GLU A 1 406 ? 16.588 -5.329 26.034 1.00 41.94 406 GLU A O 1
ATOM 3292 N N . LYS A 1 407 ? 15.258 -3.548 26.188 1.00 38.62 407 LYS A N 1
ATOM 3293 C CA . LYS A 1 407 ? 16.320 -2.547 26.006 1.00 38.62 407 LYS A CA 1
ATOM 3294 C C . LYS A 1 407 ? 17.291 -2.545 27.182 1.00 38.62 407 LYS A C 1
ATOM 3296 O O . LYS A 1 407 ? 18.483 -2.384 26.953 1.00 38.62 407 LYS A O 1
ATOM 3301 N N . ASP A 1 408 ? 16.816 -2.766 28.405 1.00 41.66 408 ASP A N 1
ATOM 3302 C CA . ASP A 1 408 ? 17.658 -2.886 29.598 1.00 41.66 408 ASP A CA 1
ATOM 3303 C C . ASP A 1 408 ? 18.412 -4.223 29.635 1.00 41.66 408 ASP A C 1
ATOM 3305 O O . ASP A 1 408 ? 19.573 -4.251 30.034 1.00 41.66 408 ASP A O 1
ATOM 3309 N N . VAL A 1 409 ? 17.815 -5.321 29.160 1.00 40.38 409 VAL A N 1
ATOM 3310 C CA . VAL A 1 409 ? 18.493 -6.617 28.977 1.00 40.38 409 VAL A CA 1
ATOM 3311 C C . VAL A 1 409 ? 19.506 -6.551 27.833 1.00 40.38 409 VAL A C 1
ATOM 3313 O O . VAL A 1 409 ? 20.635 -6.984 28.013 1.00 40.38 409 VAL A O 1
ATOM 3316 N N . ILE A 1 410 ? 19.174 -5.936 26.697 1.00 35.81 410 ILE A N 1
ATOM 3317 C CA . ILE A 1 410 ? 20.087 -5.706 25.566 1.00 35.81 410 ILE A CA 1
ATOM 3318 C C . ILE A 1 410 ? 21.196 -4.725 25.957 1.00 35.81 410 ILE A C 1
ATOM 3320 O O . ILE A 1 410 ? 22.332 -4.931 25.555 1.00 35.81 410 ILE A O 1
ATOM 3324 N N . LYS A 1 411 ? 20.928 -3.707 26.787 1.00 34.84 411 LYS A N 1
ATOM 3325 C CA . LYS A 1 411 ? 21.972 -2.856 27.383 1.00 34.84 411 LYS A CA 1
ATOM 3326 C C . LYS A 1 411 ? 22.846 -3.631 28.366 1.00 34.84 411 LYS A C 1
ATOM 3328 O O . LYS A 1 411 ? 24.048 -3.421 28.358 1.00 34.84 411 LYS A O 1
ATOM 3333 N N . ARG A 1 412 ? 22.290 -4.542 29.176 1.00 37.50 412 ARG A N 1
ATOM 3334 C CA . ARG A 1 412 ? 23.068 -5.415 30.083 1.00 37.50 412 ARG A CA 1
ATOM 3335 C C . ARG A 1 412 ? 23.881 -6.479 29.341 1.00 37.50 412 ARG A C 1
ATOM 3337 O O . ARG A 1 412 ? 24.957 -6.829 29.806 1.00 37.50 412 ARG A O 1
ATOM 3344 N N . ILE A 1 413 ? 23.380 -6.990 28.217 1.00 36.06 413 ILE A N 1
ATOM 3345 C CA . ILE A 1 413 ? 24.072 -7.957 27.354 1.00 36.06 413 ILE A CA 1
ATOM 3346 C C . ILE A 1 413 ? 25.115 -7.230 26.496 1.00 36.06 413 ILE A C 1
ATOM 3348 O O . ILE A 1 413 ? 26.253 -7.667 26.444 1.00 36.06 413 ILE A O 1
ATOM 3352 N N . GLY A 1 414 ? 24.784 -6.076 25.914 1.00 26.72 414 GLY A N 1
ATOM 3353 C CA . GLY A 1 414 ? 25.711 -5.226 25.160 1.00 26.72 414 GLY A CA 1
ATOM 3354 C C . GLY A 1 414 ? 26.832 -4.644 26.025 1.00 26.72 414 GLY A C 1
ATOM 3355 O O . GLY A 1 414 ? 27.978 -4.639 25.602 1.00 26.72 414 GLY A O 1
ATOM 3356 N N . ALA A 1 415 ? 26.550 -4.281 27.282 1.00 31.62 415 ALA A N 1
ATOM 3357 C CA . ALA A 1 415 ? 27.574 -3.887 28.256 1.00 31.62 415 ALA A CA 1
ATOM 3358 C C . ALA A 1 415 ? 28.418 -5.066 28.785 1.00 31.62 415 ALA A C 1
ATOM 3360 O O . ALA A 1 415 ? 29.407 -4.835 29.469 1.00 31.62 415 ALA A O 1
ATOM 3361 N N . LYS A 1 416 ? 28.046 -6.317 28.477 1.00 31.80 416 LYS A N 1
ATOM 3362 C CA . LYS A 1 416 ? 28.855 -7.521 28.738 1.00 31.80 416 LYS A CA 1
ATOM 3363 C C . LYS A 1 416 ? 29.602 -8.035 27.503 1.00 31.80 416 LYS A C 1
ATOM 3365 O O . LYS A 1 416 ? 30.361 -8.988 27.629 1.00 31.80 416 LYS A O 1
ATOM 3370 N N . VAL A 1 417 ? 29.400 -7.426 26.333 1.00 30.61 417 VAL A N 1
ATOM 3371 C CA . VAL A 1 417 ? 30.079 -7.807 25.081 1.00 30.61 417 VAL A CA 1
ATOM 3372 C C . VAL A 1 417 ? 31.206 -6.827 24.712 1.00 30.61 417 VAL A C 1
ATOM 3374 O O . VAL A 1 417 ? 32.059 -7.188 23.914 1.00 30.61 417 VAL A O 1
ATOM 3377 N N . ASP A 1 418 ? 31.315 -5.677 25.389 1.00 30.91 418 ASP A N 1
ATOM 3378 C CA . ASP A 1 418 ? 32.440 -4.728 25.250 1.00 30.91 418 ASP A CA 1
ATOM 3379 C C . ASP A 1 418 ? 33.372 -4.681 26.481 1.00 30.91 418 ASP A C 1
ATOM 3381 O O . ASP A 1 418 ? 34.022 -3.677 26.766 1.00 30.91 418 ASP A O 1
ATOM 3385 N N . SER A 1 419 ? 33.487 -5.791 27.213 1.00 34.50 419 SER A N 1
ATOM 3386 C CA . SER A 1 419 ? 34.566 -5.981 28.189 1.00 34.50 419 SER A CA 1
ATOM 3387 C C . SER A 1 419 ? 35.098 -7.414 28.156 1.00 34.50 419 SER A C 1
ATOM 3389 O O . SER A 1 419 ? 34.965 -8.168 29.117 1.00 34.50 419 SER A O 1
ATOM 3391 N N . PHE A 1 420 ? 35.710 -7.778 27.033 1.00 26.53 420 PHE A N 1
ATOM 3392 C CA . PHE A 1 420 ? 36.917 -8.601 27.058 1.00 26.53 420 PHE A CA 1
ATOM 3393 C C . PHE A 1 420 ? 38.041 -7.753 26.472 1.00 26.53 420 PHE A C 1
ATOM 3395 O O . PHE A 1 420 ? 38.282 -7.690 25.269 1.00 26.53 420 PHE A O 1
ATOM 3402 N N . SER A 1 421 ? 38.639 -6.991 27.381 1.00 34.00 421 SER A N 1
ATOM 3403 C CA . SER A 1 421 ? 39.886 -6.269 27.208 1.00 34.00 421 SER A CA 1
ATOM 3404 C C . SER A 1 421 ? 41.020 -7.250 26.934 1.00 34.00 421 SER A C 1
ATOM 3406 O O . SER A 1 421 ? 41.176 -8.203 27.686 1.00 34.00 421 SER A O 1
ATOM 3408 N N . GLN A 1 422 ? 41.785 -6.971 25.878 1.00 37.25 422 GLN A N 1
ATOM 3409 C CA . GLN A 1 422 ? 43.255 -6.917 25.767 1.00 37.25 422 GLN A CA 1
ATOM 3410 C C . GLN A 1 422 ? 44.192 -7.949 26.455 1.00 37.25 422 GLN A C 1
ATOM 3412 O O . GLN A 1 422 ? 45.337 -8.030 26.032 1.00 37.25 422 GLN A O 1
ATOM 3417 N N . GLU A 1 423 ? 43.787 -8.751 27.442 1.00 36.50 423 GLU A N 1
ATOM 3418 C CA . GLU A 1 423 ? 44.671 -9.660 28.199 1.00 36.50 423 GLU A CA 1
ATOM 3419 C C . GLU A 1 423 ? 44.891 -11.026 27.518 1.00 36.50 423 GLU A C 1
ATOM 3421 O O . GLU A 1 423 ? 45.872 -11.706 27.806 1.00 36.50 423 GLU A O 1
ATOM 3426 N N . GLU A 1 424 ? 44.058 -11.420 26.549 1.00 36.34 424 GLU A N 1
ATOM 3427 C CA . GLU A 1 424 ? 44.250 -12.674 25.792 1.00 36.34 424 GLU A CA 1
ATOM 3428 C C . GLU A 1 424 ? 45.169 -12.515 24.563 1.00 36.34 424 GLU A C 1
ATOM 3430 O O . GLU A 1 424 ? 45.632 -13.509 23.998 1.00 36.34 424 GLU A O 1
ATOM 3435 N N . SER A 1 425 ? 45.509 -11.275 24.180 1.00 35.25 425 SER A N 1
ATOM 3436 C CA . SER A 1 425 ? 46.484 -10.998 23.111 1.00 35.25 425 SER A CA 1
ATOM 3437 C C . SER A 1 425 ? 47.940 -11.086 23.592 1.00 35.25 425 SER A C 1
ATOM 3439 O O . SER A 1 425 ? 48.824 -11.355 22.779 1.00 35.25 425 SER A O 1
ATOM 3441 N N . ASP A 1 426 ? 48.184 -10.937 24.897 1.00 41.25 426 ASP A N 1
ATOM 3442 C CA . ASP A 1 426 ? 49.530 -10.962 25.492 1.00 41.25 426 ASP A CA 1
ATOM 3443 C C . ASP A 1 426 ? 49.951 -12.363 25.980 1.00 41.25 426 ASP A C 1
ATOM 3445 O O . ASP A 1 426 ? 51.117 -12.604 26.287 1.00 41.25 426 ASP A O 1
ATOM 3449 N N . ILE A 1 427 ? 49.024 -13.329 25.986 1.00 40.91 427 ILE A N 1
ATOM 3450 C CA . ILE A 1 427 ? 49.280 -14.729 26.377 1.00 40.91 427 ILE A CA 1
ATOM 3451 C C . ILE A 1 427 ? 49.484 -15.643 25.148 1.00 40.91 427 ILE A C 1
ATOM 3453 O O . ILE A 1 427 ? 50.109 -16.698 25.254 1.00 40.91 427 ILE A O 1
ATOM 3457 N N . MET A 1 428 ? 49.039 -15.227 23.955 1.00 33.94 428 MET A N 1
ATOM 3458 C CA . MET A 1 428 ? 49.103 -16.026 22.716 1.00 33.94 428 MET A CA 1
ATOM 3459 C C . MET A 1 428 ? 50.258 -15.660 21.763 1.00 33.94 428 MET A C 1
ATOM 3461 O O . MET A 1 428 ? 50.497 -16.379 20.792 1.00 33.94 428 MET A O 1
ATOM 3465 N N . LEU A 1 429 ? 51.022 -14.598 22.040 1.00 39.12 429 LEU A N 1
ATOM 3466 C CA . LEU A 1 429 ? 52.272 -14.275 21.340 1.00 39.12 429 LEU A CA 1
ATOM 3467 C C . LEU A 1 429 ? 53.433 -14.416 22.322 1.00 39.12 429 LEU A C 1
ATOM 3469 O O . LEU A 1 429 ? 53.885 -13.461 22.943 1.00 39.12 429 LEU A O 1
ATOM 3473 N N . GLY A 1 430 ? 53.847 -15.669 22.499 1.00 33.50 430 GLY A N 1
ATOM 3474 C CA . GLY A 1 430 ? 54.788 -16.099 23.520 1.00 33.50 430 GLY A CA 1
ATOM 3475 C C . GLY A 1 430 ? 56.041 -15.239 23.653 1.00 33.50 430 GLY A C 1
ATOM 3476 O O . GLY A 1 430 ? 56.678 -14.832 22.680 1.00 33.50 430 GLY A O 1
ATOM 3477 N N . GLY A 1 431 ? 56.457 -15.069 24.905 1.00 37.09 431 GLY A N 1
ATOM 3478 C CA . GLY A 1 431 ? 57.812 -14.658 25.202 1.00 37.09 431 GLY A CA 1
ATOM 3479 C C . GLY A 1 431 ? 58.819 -15.615 24.567 1.00 37.09 431 GLY A C 1
ATOM 3480 O O . GLY A 1 431 ? 58.747 -16.834 24.747 1.00 37.09 431 GLY A O 1
ATOM 3481 N N . LYS A 1 432 ? 59.810 -15.036 23.886 1.00 35.56 432 LYS A N 1
ATOM 3482 C CA . LYS A 1 432 ? 61.217 -15.387 24.097 1.00 35.56 432 LYS A CA 1
ATOM 3483 C C . LYS A 1 432 ? 62.175 -14.362 23.479 1.00 35.56 432 LYS A C 1
ATOM 3485 O O . LYS A 1 432 ? 62.189 -14.199 22.265 1.00 35.56 432 LYS A O 1
ATOM 3490 N N . LYS A 1 433 ? 63.081 -13.906 24.362 1.00 37.53 433 LYS A N 1
ATOM 3491 C CA . LYS A 1 433 ? 64.469 -13.429 24.159 1.00 37.53 433 LYS A CA 1
ATOM 3492 C C . LYS A 1 433 ? 64.598 -11.979 23.663 1.00 37.53 433 LYS A C 1
ATOM 3494 O O . LYS A 1 433 ? 64.011 -11.645 22.648 1.00 37.53 433 LYS A O 1
ATOM 3499 N N . ASN A 1 434 ? 65.352 -11.078 24.294 1.00 37.19 434 ASN A N 1
ATOM 3500 C CA . ASN A 1 434 ? 66.395 -11.139 25.329 1.00 37.19 434 ASN A CA 1
ATOM 3501 C C . ASN A 1 434 ? 66.223 -9.966 26.295 1.00 37.19 434 ASN A C 1
ATOM 3503 O O . ASN A 1 434 ? 65.667 -8.939 25.846 1.00 37.19 434 ASN A O 1
#

Secondary structure (DSSP, 8-state):
----------SS-PPPEETTEE--HHHHHHHHHHHHHTS----HHHHHHHHTS-HHHHHHHHHHHHHTTSEEE-TTT--EEEEHHHHHHHHHHHHHTSTTTTSHHHHHHHHH--S-HHHHHHHHHHHHHHHHHHT--HHHHTSSHHHHHHHHHHHHHHHHHHH-TTTTHHHHHHHHHHHHHTT----HHHHHHTT-S-THHHHGGGTT----HHHHHHHHHHHHHTT-HHHHHHHHHHHHH---HHHHHT--GGGEE--STT-EEEEE----SS-SSSSSTTS-EEEE---HHHHHHHHHHHT-TT-TT---SS----SSHHHHHHHHHHHHHHHHHHHHHHHHHTGGGS-HHHHHHHHH-HHHHHHHHHHHHHHHTT--HHHHHHHTT-S-GGGGGGT-PPPHHHHHHHHHHHTTTS---SSSTTTSS-----

pLDDT: mean 75.67, std 18.18, range [26.53, 97.56]